Protein AF-W0F749-F1 (afdb_monomer_lite)

Organism: NCBI:txid929713

pLDDT: mean 76.63, std 20.73, range [29.77, 98.31]

Sequence (528 aa):
MSGAPQKAIPLLEYLNKQYPDNTTILNNLGQAWFYLGDVDRANEKLDKVIKAFAYHPQANYTQCLIQESKGNKAPAIEKMKNSLAYSYSLDKINKLRKLGYSVKGSDMRTPFRPDPDPLGLHNFMRPDAPTSYEEELRLGADWDAFQKQVYDKISALNKQELPYLQANNQKAQQAYQQYQNAKGDLSKLTAAPKQKENIYGKTAEKNLEEMSKDGGIAYRLETAKKQIDNLRNDFDNKNEAERKQLEKENKIIAETETEYAHKGENVGFDNCKVQKKYSEWVYKNYNKPLEEAYKNYLHQLYIKINEELYWRQFTTDATAFEAVKIGAKKEWLAALSNTRYIATDKYGKCAPPQSKDSRYKLADFDDMHCTYKSVLDFGVYKQIVECGKMRVEFDAGRLSGNFNFKAGNDGRDHFDNATLEATVIDKSISTNKGPLQIGASVKAGVGVTFTSQGIEDVYATGEAKVTVKSNSIETFDQHISEASGGDKSQPGMGDAQLSDKGVEVGVSGKMSLISGNTSSNIFVNTPQ

Foldseek 3Di:
DPLCLVVVQVVLVVVCVVPPLPLVSLLSNLVSCVSVVNNVSNCVSLVSNCVVPVLCQSSLQSVLVSCVVVVNLVSSLVSLLSNCQQFDDVVSCVVNVVSVHHDALVSYHAPDDQDLQLFPLVQFDQQDADLFPVSCLVCVLVLVVLLVVLVVVLVVLVVVLVVLVVVVVVVVVVVVVLCVVVVVPPVPDPPDPPDQDFSLLVSLVRLVVQCPDVVHLVNQLVVLVVQLVVLVVVCVVCVVVVLVVLFVVFWDAACDDDPVDHHRDTPTGDLLSSLRVSRNVQSVRHQVSLVVSLVSNLVSLSNVLSSNLSSVVSNDDPSNSSSSVSVSSSVSSVSSSVSHGDDRQDSHDPDDDPDDRHPHDGDGIRPSFQPDFDWDPPPQWIWTDGDQKIKIWGDPDQKTKIWIWGQHSVRDTDTAKMKIKGWPDWDKDWDPDDQKIKIKIWIKIWMWMATPVGTPFIKIKIKIKIKIWGNVVVVVVVVVVVVPPDDPPDDDPPPPPPDTWIKMWMKMKMATPVPRDIDIDIDIDTDD

Structure (mmCIF, N/CA/C/O backbone):
data_AF-W0F749-F1
#
_entry.id   AF-W0F749-F1
#
loop_
_atom_site.group_PDB
_atom_site.id
_atom_site.type_symbol
_atom_site.label_atom_id
_atom_site.label_alt_id
_atom_site.label_comp_id
_atom_site.label_asym_id
_atom_site.label_entity_id
_atom_site.label_seq_id
_atom_site.pdbx_PDB_ins_code
_atom_site.Cartn_x
_atom_site.Cartn_y
_atom_site.Cartn_z
_atom_site.occupancy
_atom_site.B_iso_or_equiv
_atom_site.auth_seq_id
_atom_site.auth_comp_id
_atom_site.auth_asym_id
_atom_site.auth_atom_id
_atom_site.pdbx_PDB_model_num
ATOM 1 N N . MET A 1 1 ? -17.269 4.091 37.984 1.00 48.12 1 MET A N 1
ATOM 2 C CA . MET A 1 1 ? -18.079 3.489 39.067 1.00 48.12 1 MET A CA 1
ATOM 3 C C . MET A 1 1 ? -18.534 4.588 40.014 1.00 48.12 1 MET A C 1
ATOM 5 O O . MET A 1 1 ? -17.757 5.497 40.263 1.00 48.12 1 MET A O 1
ATOM 9 N N . SER A 1 2 ? -19.752 4.502 40.544 1.00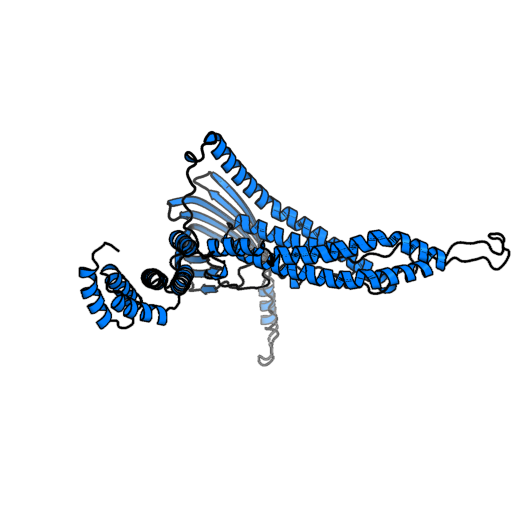 50.59 2 SER A N 1
ATOM 10 C CA . SER A 1 2 ? -20.430 5.521 41.371 1.00 50.59 2 SER A CA 1
ATOM 11 C C . SER A 1 2 ? -19.876 5.691 42.802 1.00 50.59 2 SER A C 1
ATOM 13 O O . SER A 1 2 ? -20.582 6.187 43.671 1.00 50.59 2 SER A O 1
ATOM 15 N N . GLY A 1 3 ? -18.641 5.248 43.075 1.00 62.31 3 GLY A N 1
ATOM 16 C CA . GLY A 1 3 ? -17.936 5.525 44.335 1.00 62.31 3 GLY A CA 1
ATOM 17 C C . GLY A 1 3 ? -18.377 4.749 45.588 1.00 62.31 3 GLY A C 1
ATOM 18 O O . GLY A 1 3 ? -18.083 5.204 46.686 1.00 62.31 3 GLY A O 1
ATOM 19 N N . ALA A 1 4 ? -19.055 3.597 45.471 1.00 82.19 4 ALA A N 1
ATOM 20 C CA . ALA A 1 4 ? -19.509 2.804 46.633 1.00 82.19 4 ALA A CA 1
ATOM 21 C C . ALA A 1 4 ? -19.082 1.311 46.601 1.00 82.19 4 ALA A C 1
ATOM 23 O O . ALA A 1 4 ? -19.942 0.425 46.679 1.00 82.19 4 ALA A O 1
ATOM 24 N N . PRO A 1 5 ? -17.778 0.994 46.474 1.00 84.62 5 PRO A N 1
ATOM 25 C CA . PRO A 1 5 ? -17.283 -0.387 46.373 1.00 84.62 5 PRO A CA 1
ATOM 26 C C . PRO A 1 5 ? -17.688 -1.284 47.558 1.00 84.62 5 PRO A C 1
ATOM 28 O O . PRO A 1 5 ? -18.055 -2.439 47.353 1.00 84.62 5 PRO A O 1
ATOM 31 N N . GLN A 1 6 ? -17.737 -0.742 48.776 1.00 87.69 6 GLN A N 1
ATOM 32 C CA . GLN A 1 6 ? -18.133 -1.447 50.000 1.00 87.69 6 GLN A CA 1
ATOM 33 C C . GLN A 1 6 ? -19.574 -1.980 49.971 1.00 87.69 6 GLN A C 1
ATOM 35 O O . GLN A 1 6 ? -19.876 -2.976 50.621 1.00 87.69 6 GLN A O 1
ATOM 40 N N . LYS A 1 7 ? -20.466 -1.341 49.201 1.00 88.44 7 LYS A N 1
ATOM 41 C CA . LYS A 1 7 ? -21.845 -1.816 49.006 1.00 88.44 7 LYS A CA 1
ATOM 42 C C . LYS A 1 7 ? -21.951 -2.812 47.851 1.00 88.44 7 LYS A C 1
ATOM 44 O O . LYS A 1 7 ? -22.819 -3.676 47.869 1.00 88.44 7 LYS A O 1
ATOM 49 N N . ALA A 1 8 ? -21.083 -2.686 46.848 1.00 89.94 8 ALA A N 1
ATOM 50 C CA . ALA A 1 8 ? -21.100 -3.535 45.663 1.00 89.94 8 ALA A CA 1
ATOM 51 C C . ALA A 1 8 ? -20.544 -4.939 45.939 1.00 89.94 8 ALA A C 1
ATOM 53 O O . ALA A 1 8 ? -21.074 -5.913 45.411 1.00 89.94 8 ALA A O 1
ATOM 54 N N . ILE A 1 9 ? -19.502 -5.051 46.769 1.00 93.81 9 ILE A N 1
ATOM 55 C CA . ILE A 1 9 ? -18.797 -6.317 47.019 1.00 93.81 9 ILE A CA 1
ATOM 56 C C . ILE A 1 9 ? -19.726 -7.434 47.515 1.00 93.81 9 ILE A C 1
ATOM 58 O O . ILE A 1 9 ? -19.724 -8.477 46.867 1.00 93.81 9 ILE A O 1
ATOM 62 N N . PRO A 1 10 ? -20.571 -7.259 48.555 1.00 94.94 10 PRO A N 1
ATOM 63 C CA . PRO A 1 10 ? -21.431 -8.348 49.031 1.00 94.94 10 PRO A CA 1
ATOM 64 C C . PRO A 1 10 ? -22.377 -8.887 47.950 1.00 94.94 10 PRO A C 1
ATOM 66 O O . PRO A 1 10 ? -22.571 -10.096 47.825 1.00 94.94 10 PRO A O 1
ATOM 69 N N . LEU A 1 11 ? -22.931 -7.992 47.123 1.00 94.12 11 LEU A N 1
ATOM 70 C CA . LEU A 1 11 ? -23.793 -8.375 46.007 1.00 94.12 11 LEU A CA 1
ATOM 71 C C . LEU A 1 11 ? -23.003 -9.121 44.927 1.00 94.12 11 LEU A C 1
ATOM 73 O O . LEU A 1 11 ? -23.443 -10.157 44.436 1.00 94.12 11 LEU A O 1
ATOM 77 N N . LEU A 1 12 ? -21.827 -8.613 44.564 1.00 94.31 12 LEU A N 1
ATOM 78 C CA . LEU A 1 12 ? -20.975 -9.238 43.561 1.00 94.31 12 LEU A CA 1
ATOM 79 C C . LEU A 1 12 ? -20.425 -10.597 44.028 1.00 94.31 12 LEU A C 1
ATOM 81 O O . LEU A 1 12 ? -20.307 -11.508 43.216 1.00 94.31 12 LEU A O 1
ATOM 85 N N . GLU A 1 13 ? -20.136 -10.771 45.318 1.00 96.06 13 GLU A N 1
ATOM 86 C CA . GLU A 1 13 ? -19.746 -12.060 45.901 1.00 96.06 13 GLU A CA 1
ATOM 87 C C . GLU A 1 13 ? -20.897 -13.063 45.880 1.00 96.06 13 GLU A C 1
ATOM 89 O O . GLU A 1 13 ? -20.686 -14.227 45.537 1.00 96.06 13 GLU A O 1
ATOM 94 N N . TYR A 1 14 ? -22.117 -12.619 46.198 1.00 95.75 14 TYR A N 1
ATOM 95 C CA . TYR A 1 14 ? -23.310 -13.445 46.042 1.00 95.75 14 TYR A CA 1
ATOM 96 C C . TYR A 1 14 ? -23.478 -13.894 44.585 1.00 95.75 14 TYR A C 1
ATOM 98 O O . TYR A 1 14 ? -23.615 -15.088 44.324 1.00 95.75 14 TYR A O 1
ATOM 106 N N . LEU A 1 15 ? -23.380 -12.967 43.627 1.00 93.81 15 LEU A N 1
ATOM 107 C CA . LEU A 1 15 ? -23.471 -13.283 42.199 1.00 93.81 15 LEU A CA 1
ATOM 108 C C . LEU A 1 15 ? -22.349 -14.222 41.740 1.00 93.81 15 LEU A C 1
ATOM 110 O O . LEU A 1 15 ? -22.611 -15.138 40.970 1.00 93.81 15 LEU A O 1
ATOM 114 N N . ASN A 1 16 ? -21.124 -14.054 42.238 1.00 95.50 16 ASN A N 1
ATOM 115 C CA . ASN A 1 16 ? -19.998 -14.925 41.899 1.00 95.50 16 ASN A CA 1
ATOM 116 C C . ASN A 1 16 ? -20.167 -16.357 42.432 1.00 95.50 16 ASN A C 1
ATOM 118 O O . ASN A 1 16 ? -19.616 -17.287 41.855 1.00 95.50 16 ASN A O 1
ATOM 122 N N . LYS A 1 17 ? -20.918 -16.554 43.525 1.00 96.69 17 LYS A N 1
ATOM 123 C CA . LYS A 1 17 ? -21.280 -17.901 44.003 1.00 96.69 17 LYS A CA 1
ATOM 124 C C . LYS A 1 17 ? -22.287 -18.583 43.077 1.00 96.69 17 LYS A C 1
ATOM 126 O O . LYS A 1 17 ? -22.193 -19.786 42.879 1.00 96.69 17 LYS A O 1
ATOM 131 N N . GLN A 1 18 ? -23.237 -17.822 42.533 1.00 96.06 18 GLN A N 1
ATOM 132 C CA . GLN A 1 18 ? -24.262 -18.344 41.619 1.00 96.06 18 GLN A CA 1
ATOM 133 C C . GLN A 1 18 ? -23.716 -18.568 40.203 1.00 96.06 18 GLN A C 1
ATOM 135 O O . GLN A 1 18 ? -24.096 -19.518 39.528 1.00 96.06 18 GLN A O 1
ATOM 140 N N . TYR A 1 19 ? -22.806 -17.697 39.767 1.00 93.25 19 TYR A N 1
ATOM 141 C CA . TYR A 1 19 ? -22.209 -17.698 38.435 1.00 93.25 19 TYR A CA 1
ATOM 142 C C . TYR A 1 19 ? -20.681 -17.670 38.556 1.00 93.25 19 TYR A C 1
ATOM 144 O O . TYR A 1 19 ? -20.060 -16.632 38.284 1.00 93.25 19 TYR A O 1
ATOM 152 N N . PRO A 1 20 ? -20.065 -18.779 39.009 1.00 91.25 20 PRO A N 1
ATOM 153 C CA . PRO A 1 20 ? -18.616 -18.862 39.109 1.00 91.25 20 PRO A CA 1
ATOM 154 C C . PRO A 1 20 ? -17.973 -18.618 37.740 1.00 91.25 20 PRO A C 1
ATOM 156 O O . PRO A 1 20 ? -18.551 -18.919 36.698 1.00 91.25 20 PRO A O 1
ATOM 159 N N . ASP A 1 21 ? -16.783 -18.021 37.750 1.00 88.00 21 ASP A N 1
ATOM 160 C CA . ASP A 1 21 ? -15.968 -17.731 36.562 1.00 88.00 21 ASP A CA 1
ATOM 161 C C . ASP A 1 21 ? -16.579 -16.759 35.538 1.00 88.00 21 ASP A C 1
ATOM 163 O O . ASP A 1 21 ? -15.983 -16.490 34.492 1.00 88.00 21 ASP A O 1
ATOM 167 N N . ASN A 1 22 ? -17.713 -16.127 35.855 1.00 91.62 22 ASN A N 1
ATOM 168 C CA . ASN A 1 22 ? -18.243 -15.046 35.037 1.00 91.62 22 ASN A CA 1
ATOM 169 C C . ASN A 1 22 ? -17.280 -13.845 35.054 1.00 91.62 22 ASN A C 1
ATOM 171 O O . ASN A 1 22 ? -17.120 -13.144 36.059 1.00 91.62 22 ASN A O 1
ATOM 175 N N . THR A 1 23 ? -16.663 -13.576 33.905 1.00 89.62 23 THR A N 1
ATOM 176 C CA . THR A 1 23 ? -15.630 -12.545 33.742 1.00 89.62 23 THR A CA 1
ATOM 177 C C . THR A 1 23 ? -16.127 -11.138 34.056 1.00 89.62 23 THR A C 1
ATOM 179 O O . THR A 1 23 ? -15.361 -10.331 34.576 1.00 89.62 23 THR A O 1
ATOM 182 N N . THR A 1 24 ? -17.409 -10.842 33.825 1.00 90.19 24 THR A N 1
ATOM 183 C CA . THR A 1 24 ? -17.991 -9.529 34.143 1.00 90.19 24 THR A CA 1
ATOM 184 C C . THR A 1 24 ? -18.085 -9.325 35.653 1.00 90.19 24 THR A C 1
ATOM 186 O O . THR A 1 24 ? -17.677 -8.279 36.165 1.00 90.19 24 THR A O 1
ATOM 189 N N . ILE A 1 25 ? -18.571 -10.337 36.379 1.00 91.56 25 ILE A N 1
ATOM 190 C CA . ILE A 1 25 ? -18.680 -10.302 37.844 1.00 91.56 25 ILE A CA 1
ATOM 191 C C . ILE A 1 25 ? -17.285 -10.221 38.474 1.00 91.56 25 ILE A C 1
ATOM 193 O O . ILE A 1 25 ? -17.037 -9.344 39.303 1.00 91.56 25 ILE A O 1
ATOM 197 N N . LEU A 1 26 ? -16.356 -11.075 38.036 1.00 94.75 26 LEU A N 1
ATOM 198 C CA . LEU A 1 26 ? -14.975 -11.085 38.522 1.00 94.75 26 LEU A CA 1
ATOM 199 C C . LEU A 1 26 ? -14.244 -9.764 38.244 1.00 94.75 26 LEU A C 1
ATOM 201 O O . LEU A 1 26 ? -13.542 -9.260 39.120 1.00 94.75 26 LEU A O 1
ATOM 205 N N . ASN A 1 27 ? -14.442 -9.161 37.069 1.00 94.50 27 ASN A N 1
ATOM 206 C CA . ASN A 1 27 ? -13.886 -7.849 36.737 1.00 94.50 27 ASN A CA 1
ATOM 207 C C . ASN A 1 27 ? -14.426 -6.756 37.671 1.00 94.50 27 ASN A C 1
ATOM 209 O O . ASN A 1 27 ? -13.658 -5.929 38.164 1.00 94.50 27 ASN A O 1
ATOM 2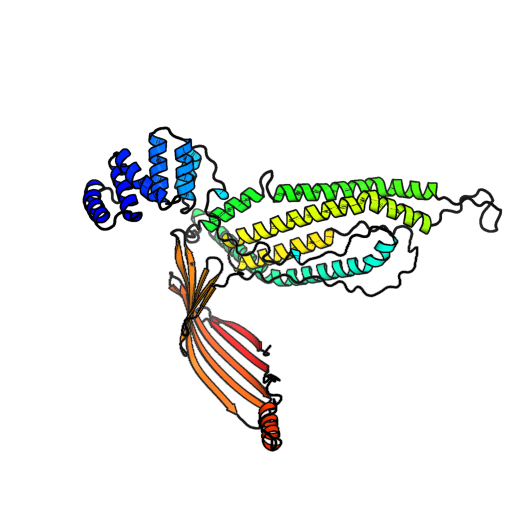13 N N . ASN A 1 28 ? -15.732 -6.763 37.947 1.00 93.81 28 ASN A N 1
ATOM 214 C CA . ASN A 1 28 ? -16.344 -5.792 38.851 1.00 93.81 28 ASN A CA 1
ATOM 215 C C . ASN A 1 28 ? -15.870 -5.982 40.300 1.00 93.81 28 ASN A C 1
ATOM 217 O O . ASN A 1 28 ? -15.593 -4.988 40.970 1.00 93.81 28 ASN A O 1
ATOM 221 N N . LEU A 1 29 ? -15.710 -7.229 40.765 1.00 94.69 29 LEU A N 1
ATOM 222 C CA . LEU A 1 29 ? -15.103 -7.533 42.068 1.00 94.69 29 LEU A CA 1
ATOM 223 C C . LEU A 1 29 ? -13.665 -7.029 42.147 1.00 94.69 29 LEU A C 1
ATOM 225 O O . LEU A 1 29 ? -13.308 -6.351 43.106 1.00 94.69 29 LEU A O 1
ATOM 229 N N . GLY A 1 30 ? -12.849 -7.331 41.135 1.00 95.69 30 GLY A N 1
ATOM 230 C CA . GLY A 1 30 ? -11.454 -6.905 41.080 1.00 95.69 30 GLY A CA 1
ATOM 231 C C . GLY A 1 30 ? -11.308 -5.384 41.140 1.00 95.69 30 GLY A C 1
ATOM 232 O O . GLY A 1 30 ? -10.511 -4.866 41.919 1.00 95.69 30 GLY A O 1
ATOM 233 N N . GLN A 1 31 ? -12.133 -4.656 40.384 1.00 93.88 31 GLN A N 1
ATOM 234 C CA . GLN A 1 31 ? -12.176 -3.193 40.443 1.00 93.88 31 GLN A CA 1
ATOM 235 C C . GLN A 1 31 ? -12.657 -2.674 41.803 1.00 93.88 31 GLN A C 1
ATOM 237 O O . GLN A 1 31 ? -12.077 -1.722 42.321 1.00 93.88 31 GLN A O 1
ATOM 242 N N . ALA A 1 32 ? -13.684 -3.283 42.403 1.00 93.81 32 ALA A N 1
ATOM 243 C CA . ALA A 1 32 ? -14.194 -2.859 43.705 1.00 93.81 32 ALA A CA 1
ATOM 244 C C . ALA A 1 32 ? -13.152 -3.038 44.823 1.00 93.81 32 ALA A C 1
ATOM 246 O O . ALA A 1 32 ? -12.947 -2.111 45.606 1.00 93.81 32 ALA A O 1
ATOM 247 N N . TRP A 1 33 ? -12.450 -4.176 44.859 1.00 95.69 33 TRP A N 1
ATOM 248 C CA . TRP A 1 33 ? -11.347 -4.410 45.799 1.00 95.69 33 TRP A CA 1
ATOM 249 C C . TRP A 1 33 ? -10.180 -3.449 45.573 1.00 95.69 33 TRP A C 1
ATOM 251 O O . TRP A 1 33 ? -9.670 -2.874 46.532 1.00 95.69 33 TRP A O 1
ATOM 261 N N . PHE A 1 34 ? -9.828 -3.184 44.311 1.00 95.00 34 PHE A N 1
ATOM 262 C CA . PHE A 1 34 ? -8.805 -2.197 43.969 1.00 95.00 34 PHE A CA 1
ATOM 263 C C . PHE A 1 34 ? -9.163 -0.794 44.484 1.00 95.00 34 PHE A C 1
ATOM 265 O O . PHE A 1 34 ? -8.314 -0.122 45.063 1.00 95.00 34 PHE A O 1
ATOM 272 N N . TYR A 1 35 ? -10.423 -0.367 44.344 1.00 91.38 35 TYR A N 1
ATOM 273 C CA . TYR A 1 35 ? -10.886 0.921 44.875 1.00 91.38 35 TYR A CA 1
ATOM 274 C C . TYR A 1 35 ? -10.835 1.013 46.407 1.00 91.38 35 TYR A C 1
ATOM 276 O O . TYR A 1 35 ? -10.746 2.120 46.931 1.00 91.38 35 TYR A O 1
ATOM 284 N N . LEU A 1 36 ? -10.881 -0.116 47.122 1.00 92.75 36 LEU A N 1
ATOM 285 C CA . LEU A 1 36 ? -10.687 -0.171 48.576 1.00 92.75 36 LEU A CA 1
ATOM 286 C C . LEU A 1 36 ? -9.210 -0.277 48.993 1.00 92.75 36 LEU A C 1
ATOM 288 O O . LEU A 1 36 ? -8.923 -0.291 50.186 1.00 92.75 36 LEU A O 1
ATOM 292 N N . GLY A 1 37 ? -8.280 -0.359 48.037 1.00 92.56 37 GLY A N 1
ATOM 293 C CA . GLY A 1 37 ? -6.850 -0.529 48.299 1.00 92.56 37 GLY A CA 1
ATOM 294 C C . GLY A 1 37 ? -6.410 -1.977 48.551 1.00 92.56 37 GLY A C 1
ATOM 295 O O . GLY A 1 37 ? -5.222 -2.210 48.756 1.00 92.56 37 GLY A O 1
ATOM 296 N N . ASP A 1 38 ? -7.318 -2.959 48.488 1.00 95.19 38 ASP A N 1
ATOM 297 C CA . ASP A 1 38 ? -6.978 -4.382 48.618 1.00 95.19 38 ASP A CA 1
ATOM 298 C C . ASP A 1 38 ? -6.494 -4.934 47.268 1.00 95.19 38 ASP A C 1
ATOM 300 O O . ASP A 1 38 ? -7.237 -5.513 46.467 1.00 95.19 38 ASP A O 1
ATOM 304 N N . VAL A 1 39 ? -5.217 -4.678 46.989 1.00 95.12 39 VAL A N 1
ATOM 305 C CA . VAL A 1 39 ? -4.565 -5.024 45.722 1.00 95.12 39 VAL A CA 1
ATOM 306 C C . VAL A 1 39 ? -4.440 -6.538 45.525 1.00 95.12 39 VAL A C 1
ATOM 308 O O . VAL A 1 39 ? -4.453 -7.004 44.382 1.00 95.12 39 VAL A O 1
ATOM 311 N N . ASP A 1 40 ? -4.338 -7.319 46.597 1.00 94.62 40 ASP A N 1
ATOM 312 C CA . ASP A 1 40 ? -4.155 -8.769 46.501 1.00 94.62 40 ASP A CA 1
ATOM 313 C C . ASP A 1 40 ? -5.457 -9.457 46.097 1.00 94.62 40 ASP A C 1
ATOM 315 O O . ASP A 1 40 ? -5.475 -10.213 45.120 1.00 94.62 40 ASP A O 1
ATOM 319 N N . ARG A 1 41 ? -6.579 -9.105 46.743 1.00 95.44 41 ARG A N 1
ATOM 320 C CA . ARG A 1 41 ? -7.901 -9.584 46.307 1.00 95.44 41 ARG A CA 1
ATOM 321 C C . ARG A 1 41 ? -8.253 -9.074 44.921 1.00 95.44 41 ARG A C 1
ATOM 323 O O . ARG A 1 41 ? -8.838 -9.819 44.135 1.00 95.44 41 ARG A O 1
ATOM 330 N N . ALA A 1 42 ? -7.879 -7.836 44.595 1.00 96.75 42 ALA A N 1
ATOM 331 C CA . ALA A 1 42 ? -8.060 -7.314 43.248 1.00 96.75 42 ALA A CA 1
ATOM 332 C C . ALA A 1 42 ? -7.334 -8.185 42.211 1.00 96.75 42 ALA A C 1
ATOM 334 O O . ALA A 1 42 ? -7.968 -8.649 41.264 1.00 96.75 42 ALA A O 1
ATOM 335 N N . ASN A 1 43 ? -6.039 -8.463 42.406 1.00 95.62 43 ASN A N 1
ATOM 336 C CA . ASN A 1 43 ? -5.261 -9.294 41.482 1.00 95.62 43 ASN A CA 1
ATOM 337 C C . ASN A 1 43 ? -5.854 -10.691 41.321 1.00 95.62 43 ASN A C 1
ATOM 339 O O . ASN A 1 43 ? -6.043 -11.119 40.188 1.00 95.62 43 ASN A O 1
ATOM 343 N N . GLU A 1 44 ? -6.235 -11.358 42.414 1.00 95.69 44 GLU A N 1
ATOM 344 C CA . GLU A 1 44 ? -6.796 -12.713 42.356 1.00 95.69 44 GLU A CA 1
ATOM 345 C C . GLU A 1 44 ? -8.021 -12.798 41.428 1.00 95.69 44 GLU A C 1
ATOM 347 O O . GLU A 1 44 ? -8.179 -13.764 40.677 1.00 95.69 44 GLU A O 1
ATOM 352 N N . LYS A 1 45 ? -8.898 -11.782 41.445 1.00 97.38 45 LYS A N 1
ATOM 353 C CA . LYS A 1 45 ? -10.075 -11.757 40.562 1.00 97.38 45 LYS A CA 1
ATOM 354 C C . LYS A 1 45 ? -9.712 -11.332 39.141 1.00 97.38 45 LYS A C 1
ATOM 356 O O . LYS A 1 45 ? -10.183 -11.951 38.190 1.00 97.38 45 LYS A O 1
ATOM 361 N N . LEU A 1 46 ? -8.865 -10.316 38.984 1.00 97.19 46 LEU A N 1
ATOM 362 C CA . LEU A 1 46 ? -8.461 -9.800 37.672 1.00 97.19 46 LEU A CA 1
ATOM 363 C C . LEU A 1 46 ? -7.623 -10.808 36.869 1.00 97.19 46 LEU A C 1
ATOM 365 O O . LEU A 1 46 ? -7.786 -10.892 35.653 1.00 97.19 46 LEU A O 1
ATOM 369 N N . ASP A 1 47 ? -6.789 -11.613 37.527 1.00 96.44 47 ASP A N 1
ATOM 370 C CA . ASP A 1 47 ? -6.007 -12.668 36.876 1.00 96.44 47 ASP A CA 1
ATOM 371 C C . ASP A 1 47 ? -6.909 -13.753 36.287 1.00 96.44 47 ASP A C 1
ATOM 373 O O . ASP A 1 47 ? -6.669 -14.210 35.170 1.00 96.44 47 ASP A O 1
ATOM 377 N N . LYS A 1 48 ? -8.003 -14.116 36.971 1.00 96.25 48 LYS A N 1
ATOM 378 C CA . LYS A 1 48 ? -9.008 -15.038 36.415 1.00 96.25 48 LYS A CA 1
ATOM 379 C C . LYS A 1 48 ? -9.682 -14.454 35.175 1.00 96.25 48 LYS A C 1
ATOM 381 O O . LYS A 1 48 ? -9.829 -15.156 34.176 1.00 96.25 48 LYS A O 1
ATOM 386 N N . VAL A 1 49 ? -10.026 -13.163 35.205 1.00 96.25 49 VAL A N 1
ATOM 387 C CA . VAL A 1 49 ? -10.604 -12.462 34.046 1.00 96.25 49 VAL A CA 1
ATOM 388 C C . VAL A 1 49 ? -9.651 -12.497 32.856 1.00 96.25 49 VAL A C 1
ATOM 390 O O . VAL A 1 49 ? -10.068 -12.822 31.750 1.00 96.25 49 VAL A O 1
ATOM 393 N N . ILE A 1 50 ? -8.371 -12.196 33.076 1.00 95.69 50 ILE A N 1
ATOM 394 C CA . ILE A 1 50 ? -7.371 -12.125 32.004 1.00 95.69 50 ILE A CA 1
ATOM 395 C C . ILE A 1 50 ? -6.969 -13.517 31.513 1.00 95.69 50 ILE A C 1
ATOM 397 O O . ILE A 1 50 ? -6.675 -13.684 30.334 1.00 95.69 50 ILE A O 1
ATOM 401 N N . LYS A 1 51 ? -7.029 -14.540 32.369 1.00 95.50 51 LYS A N 1
ATOM 402 C CA . LYS A 1 51 ? -6.869 -15.934 31.944 1.00 95.50 51 LYS A CA 1
ATOM 403 C C . LYS A 1 51 ? -7.985 -16.366 30.987 1.00 95.50 51 LYS A C 1
ATOM 405 O O . LYS A 1 51 ? -7.708 -17.078 30.029 1.00 95.50 51 LYS A O 1
ATOM 410 N N . ALA A 1 52 ? -9.221 -15.927 31.229 1.00 91.62 52 ALA A N 1
ATOM 411 C CA . ALA A 1 52 ? -10.353 -16.201 30.344 1.00 91.62 52 ALA A CA 1
ATOM 412 C C . ALA A 1 52 ? -10.347 -15.317 29.083 1.00 91.62 52 ALA A C 1
ATOM 414 O O . ALA A 1 52 ? -10.696 -15.776 28.000 1.00 91.62 52 ALA A O 1
ATOM 415 N N . PHE A 1 53 ? -9.931 -14.054 29.206 1.00 90.75 53 PHE A N 1
ATOM 416 C CA . PHE A 1 53 ? -9.793 -13.127 28.089 1.00 90.75 53 PHE A CA 1
ATOM 417 C C . PHE A 1 53 ? -8.552 -12.244 28.258 1.00 90.75 53 PHE A C 1
ATOM 419 O O . PHE A 1 53 ? -8.587 -11.203 28.919 1.00 90.75 53 PHE A O 1
ATOM 426 N N . ALA A 1 54 ? -7.463 -12.632 27.588 1.00 93.88 54 ALA A N 1
ATOM 427 C CA . ALA A 1 54 ? -6.150 -11.992 27.708 1.00 93.88 54 ALA A CA 1
ATOM 428 C C . ALA A 1 54 ? -6.172 -10.472 27.474 1.00 93.88 54 ALA A C 1
ATOM 430 O O . ALA A 1 54 ? -5.425 -9.732 28.117 1.00 93.88 54 ALA A O 1
ATOM 431 N N . TYR A 1 55 ? -7.071 -9.998 26.610 1.00 92.00 55 TYR A N 1
ATOM 432 C CA . TYR A 1 55 ? -7.195 -8.592 26.226 1.00 92.00 55 TYR A CA 1
ATOM 433 C C . TYR A 1 55 ? -8.397 -7.881 26.856 1.00 92.00 55 TYR A C 1
ATOM 435 O O . TYR A 1 55 ? -8.823 -6.840 26.359 1.00 92.00 55 TYR A O 1
ATOM 443 N N . HIS A 1 56 ? -8.949 -8.406 27.958 1.00 93.44 56 HIS A N 1
ATOM 444 C CA . HIS A 1 56 ? -10.072 -7.771 28.645 1.00 93.44 56 HIS A CA 1
ATOM 445 C C . HIS A 1 56 ? -9.730 -6.318 29.023 1.00 93.44 56 HIS A C 1
ATOM 447 O O . HIS A 1 56 ? -8.868 -6.113 29.887 1.00 93.44 56 HIS A O 1
ATOM 453 N N . PRO A 1 57 ? -10.399 -5.295 28.448 1.00 90.88 57 PRO A N 1
ATOM 454 C CA . PRO A 1 57 ? -9.922 -3.921 28.542 1.00 90.88 57 PRO A CA 1
ATOM 455 C C . PRO A 1 57 ? -9.827 -3.363 29.957 1.00 90.88 57 PRO A C 1
ATOM 457 O O . PRO A 1 57 ? -8.795 -2.816 30.342 1.00 90.88 57 PRO A O 1
ATOM 460 N N . GLN A 1 58 ? -10.894 -3.495 30.742 1.00 92.12 58 GLN A N 1
ATOM 461 C CA . GLN A 1 58 ? -10.979 -2.897 32.073 1.00 92.12 58 GLN A CA 1
ATOM 462 C C . GLN A 1 58 ? -10.063 -3.619 33.065 1.00 92.12 58 GLN A C 1
ATOM 464 O O . GLN A 1 58 ? -9.297 -2.966 33.766 1.00 92.12 58 GLN A O 1
ATOM 469 N N . ALA A 1 59 ? -10.067 -4.955 33.060 1.00 93.69 59 ALA A N 1
ATOM 470 C CA . ALA A 1 59 ? -9.184 -5.741 33.911 1.00 93.69 59 ALA A CA 1
ATOM 471 C C . ALA A 1 59 ? -7.700 -5.437 33.660 1.00 93.69 59 ALA A C 1
ATOM 473 O O . ALA A 1 59 ? -6.956 -5.172 34.602 1.00 93.69 59 ALA A O 1
ATOM 474 N N . ASN A 1 60 ? -7.280 -5.388 32.393 1.00 97.56 60 ASN A N 1
ATOM 475 C CA . ASN A 1 60 ? -5.913 -5.019 32.033 1.00 97.56 60 ASN A CA 1
ATOM 476 C C . ASN A 1 60 ? -5.579 -3.562 32.402 1.00 97.56 60 ASN A C 1
ATOM 478 O O . ASN A 1 60 ? -4.471 -3.283 32.856 1.00 97.56 60 ASN A O 1
ATOM 482 N N . TYR A 1 61 ? -6.533 -2.632 32.279 1.00 96.38 61 TYR A N 1
ATOM 483 C CA . TYR A 1 61 ? -6.340 -1.248 32.724 1.00 96.38 61 TYR A CA 1
ATOM 484 C C . TYR A 1 61 ? -6.069 -1.181 34.233 1.00 96.38 61 TYR A C 1
ATOM 486 O O . TYR A 1 61 ? -5.090 -0.572 34.659 1.00 96.38 61 TYR A O 1
ATOM 494 N N . THR A 1 62 ? -6.886 -1.855 35.047 1.00 96.19 62 THR A N 1
ATOM 495 C CA . THR A 1 62 ? -6.686 -1.907 36.501 1.00 96.19 62 THR A CA 1
ATOM 496 C C . THR A 1 62 ? -5.378 -2.609 36.863 1.00 96.19 62 THR A C 1
ATOM 498 O O . THR A 1 62 ? -4.639 -2.112 37.711 1.00 96.19 62 THR A O 1
ATOM 501 N N . GLN A 1 63 ? -5.020 -3.702 36.180 1.00 97.62 63 GLN A N 1
ATOM 502 C CA . GLN A 1 63 ? -3.727 -4.353 36.393 1.00 97.62 63 GLN A CA 1
ATOM 503 C C . GLN A 1 63 ? -2.538 -3.461 36.026 1.00 97.62 63 GLN A C 1
ATOM 505 O O . GLN A 1 63 ? -1.523 -3.516 36.714 1.00 97.62 63 GLN A O 1
ATOM 510 N N . CYS A 1 64 ? -2.645 -2.603 35.008 1.00 97.56 64 CYS A N 1
ATOM 511 C CA . CYS A 1 64 ? -1.612 -1.603 34.740 1.00 97.56 64 CYS A CA 1
ATOM 512 C C . CYS A 1 64 ? -1.400 -0.678 35.945 1.00 97.56 64 CYS A C 1
ATOM 514 O O . CYS A 1 64 ? -0.251 -0.439 36.314 1.00 97.56 64 CYS A O 1
ATOM 516 N N . LEU A 1 65 ? -2.476 -0.183 36.564 1.00 96.31 65 LEU A N 1
ATOM 517 C CA . LEU A 1 65 ? -2.377 0.699 37.732 1.00 96.31 65 LEU A CA 1
ATOM 518 C C . LEU A 1 65 ? -1.764 -0.020 38.940 1.00 96.31 65 LEU A C 1
ATOM 520 O O . LEU A 1 65 ? -0.923 0.547 39.629 1.00 96.31 65 LEU A O 1
ATOM 524 N N . ILE A 1 66 ? -2.134 -1.284 39.158 1.00 95.81 66 ILE A N 1
ATOM 525 C CA . ILE A 1 66 ? -1.554 -2.126 40.211 1.00 95.81 66 ILE A CA 1
ATOM 526 C C . ILE A 1 66 ? -0.052 -2.353 39.988 1.00 95.81 66 ILE A C 1
ATOM 528 O O . ILE A 1 66 ? 0.737 -2.297 40.928 1.00 95.81 66 ILE A O 1
ATOM 532 N N . GLN A 1 67 ? 0.367 -2.648 38.757 1.00 97.12 67 GLN A N 1
ATOM 533 C CA . GLN A 1 67 ? 1.785 -2.862 38.460 1.00 97.12 67 GLN A CA 1
ATOM 534 C C . GLN A 1 67 ? 2.582 -1.566 38.621 1.00 97.12 67 GLN A C 1
ATOM 536 O O . GLN A 1 67 ? 3.668 -1.575 39.193 1.00 97.12 67 GLN A O 1
ATOM 541 N N . GLU A 1 68 ? 2.022 -0.438 38.194 1.00 95.25 68 GLU A N 1
ATOM 542 C CA . GLU A 1 68 ? 2.640 0.869 38.392 1.00 95.25 68 GLU A CA 1
ATOM 543 C C . GLU A 1 68 ? 2.784 1.223 39.879 1.00 95.25 68 GLU A C 1
ATOM 545 O O . GLU A 1 68 ? 3.857 1.668 40.280 1.00 95.25 68 GLU A O 1
ATOM 550 N N . SER A 1 69 ? 1.770 0.961 40.716 1.00 93.69 69 SER A N 1
ATOM 551 C CA . SER A 1 69 ? 1.864 1.210 42.164 1.00 93.69 69 SER A CA 1
ATOM 552 C C . SER A 1 69 ? 2.916 0.335 42.852 1.00 93.69 69 SER A C 1
ATOM 554 O O . SER A 1 69 ? 3.400 0.686 43.922 1.00 93.69 69 SER A O 1
ATOM 556 N N . LYS A 1 70 ? 3.286 -0.796 42.237 1.00 93.75 70 LYS A N 1
ATOM 557 C CA . LYS A 1 70 ? 4.382 -1.679 42.668 1.00 93.75 70 LYS A CA 1
ATOM 558 C C . LYS A 1 70 ? 5.749 -1.275 42.091 1.00 93.75 70 LYS A C 1
ATOM 560 O O . LYS A 1 70 ? 6.731 -1.961 42.340 1.00 93.75 70 LYS A O 1
ATOM 565 N N . GLY A 1 71 ? 5.827 -0.203 41.296 1.00 94.56 71 GLY A N 1
ATOM 566 C CA . GLY A 1 71 ? 7.047 0.213 40.590 1.00 94.56 71 GLY A CA 1
ATOM 567 C C . GLY A 1 71 ? 7.379 -0.628 39.347 1.00 94.56 71 GLY A C 1
ATOM 568 O O . GLY A 1 71 ? 8.398 -0.404 38.693 1.00 94.56 71 GLY A O 1
ATOM 569 N N . ASN A 1 72 ? 6.511 -1.567 38.963 1.00 97.06 72 ASN A N 1
ATOM 570 C CA . ASN A 1 72 ? 6.731 -2.508 37.868 1.00 97.06 72 ASN A CA 1
ATOM 571 C C . ASN A 1 72 ? 6.348 -1.892 36.515 1.00 97.06 72 ASN A C 1
ATOM 573 O O . ASN A 1 72 ? 5.308 -2.200 35.925 1.00 97.06 72 ASN A O 1
ATOM 577 N N . LYS A 1 73 ? 7.218 -1.024 35.995 1.00 96.75 73 LYS A N 1
ATOM 578 C CA . LYS A 1 73 ? 6.968 -0.252 34.768 1.00 96.75 73 LYS A CA 1
ATOM 579 C C . LYS A 1 73 ? 6.721 -1.115 33.522 1.00 96.75 73 LYS A C 1
ATOM 581 O O . LYS A 1 73 ? 5.764 -0.862 32.797 1.00 96.75 73 LYS A O 1
ATOM 586 N N . ALA A 1 74 ? 7.550 -2.131 33.265 1.00 97.75 74 ALA A N 1
ATOM 587 C CA . ALA A 1 74 ? 7.404 -2.975 32.072 1.00 97.75 74 ALA A CA 1
ATOM 588 C C . ALA A 1 74 ? 6.102 -3.811 32.086 1.00 97.75 74 ALA A C 1
ATOM 590 O O . ALA A 1 74 ? 5.344 -3.730 31.117 1.00 97.75 74 ALA A O 1
ATOM 591 N N . PRO A 1 75 ? 5.745 -4.512 33.183 1.00 97.50 75 PRO A N 1
ATOM 592 C CA . PRO A 1 75 ? 4.434 -5.152 33.301 1.00 97.50 75 PRO A CA 1
ATOM 593 C C . PRO A 1 75 ? 3.259 -4.179 33.167 1.00 97.50 75 PRO A C 1
ATOM 595 O O . PRO A 1 75 ? 2.252 -4.524 32.552 1.00 97.50 75 PRO A O 1
ATOM 598 N N . ALA A 1 76 ? 3.376 -2.955 33.694 1.00 97.94 76 ALA A N 1
ATOM 599 C CA . ALA A 1 76 ? 2.336 -1.939 33.539 1.00 97.94 76 ALA A CA 1
ATOM 600 C C . ALA A 1 76 ? 2.107 -1.565 32.064 1.00 97.94 76 ALA A C 1
ATOM 602 O O . ALA A 1 76 ? 0.957 -1.487 31.628 1.00 97.94 76 ALA A O 1
ATOM 603 N N . ILE A 1 77 ? 3.184 -1.396 31.286 1.00 98.25 77 ILE A N 1
ATOM 604 C CA . ILE A 1 77 ? 3.111 -1.133 29.840 1.00 98.25 77 ILE A CA 1
ATOM 605 C C . ILE A 1 77 ? 2.391 -2.276 29.121 1.00 98.25 77 ILE A C 1
ATOM 607 O O . ILE A 1 77 ? 1.441 -2.013 28.387 1.00 98.25 77 ILE A O 1
ATOM 611 N N . GLU A 1 78 ? 2.774 -3.533 29.363 1.00 97.75 78 GLU A N 1
ATOM 612 C CA . GLU A 1 78 ? 2.138 -4.685 28.705 1.00 97.75 78 GLU A CA 1
ATOM 613 C C . GLU A 1 78 ? 0.648 -4.804 29.044 1.00 97.75 78 GLU A C 1
ATOM 615 O O . GLU A 1 78 ? -0.183 -5.001 28.157 1.00 97.75 78 GLU A O 1
ATOM 620 N N . LYS A 1 79 ? 0.270 -4.587 30.309 1.00 98.00 79 LYS A N 1
ATOM 621 C CA . LYS A 1 79 ? -1.145 -4.564 30.700 1.00 98.00 79 LYS A CA 1
ATOM 622 C C . LYS A 1 79 ? -1.894 -3.413 30.030 1.00 98.00 79 LYS A C 1
ATOM 624 O O . LYS A 1 79 ? -2.997 -3.608 29.531 1.00 98.00 79 LYS A O 1
ATOM 629 N N . MET A 1 80 ? -1.303 -2.227 29.925 1.00 97.94 80 MET A N 1
ATOM 630 C CA . MET A 1 80 ? -1.958 -1.117 29.232 1.00 97.94 80 MET A CA 1
ATOM 631 C C . MET A 1 80 ? -2.079 -1.351 27.717 1.00 97.94 80 MET A C 1
ATOM 633 O O . MET A 1 80 ? -3.123 -1.030 27.151 1.00 97.94 80 MET A O 1
ATOM 637 N N . LYS A 1 81 ? -1.084 -1.974 27.070 1.00 97.00 81 LYS A N 1
ATOM 638 C CA . LYS A 1 81 ? -1.171 -2.409 25.662 1.00 97.00 81 LYS A CA 1
ATOM 639 C C . LYS A 1 81 ? -2.316 -3.402 25.462 1.00 97.00 81 LYS A C 1
ATOM 641 O O . LYS A 1 81 ? -3.173 -3.179 24.616 1.00 97.00 81 LYS A O 1
ATOM 646 N N . ASN A 1 82 ? -2.422 -4.424 26.314 1.00 96.00 82 ASN A N 1
ATOM 647 C CA . ASN A 1 82 ? -3.536 -5.376 26.258 1.00 96.00 82 ASN A CA 1
ATOM 648 C C . ASN A 1 82 ? -4.899 -4.703 26.463 1.00 96.00 82 ASN A C 1
ATOM 650 O O . ASN A 1 82 ? -5.882 -5.088 25.835 1.00 96.00 82 ASN A O 1
ATOM 654 N N . SER A 1 83 ? -4.967 -3.684 27.328 1.00 94.69 83 SER A N 1
ATOM 655 C CA . SER A 1 83 ? -6.184 -2.892 27.514 1.00 94.69 83 SER A CA 1
ATOM 656 C C . SER A 1 83 ? -6.549 -2.067 26.279 1.00 94.69 83 SER A C 1
ATOM 658 O O . SER A 1 83 ? -7.735 -1.910 25.968 1.00 94.69 83 SER A O 1
ATOM 660 N N . LEU A 1 84 ? -5.541 -1.502 25.613 1.00 92.69 84 LEU A N 1
ATOM 661 C CA . LEU A 1 84 ? -5.689 -0.692 24.410 1.00 92.69 84 LEU A CA 1
ATOM 662 C C . LEU A 1 84 ? -6.135 -1.540 23.215 1.00 92.69 84 LEU A C 1
ATOM 664 O O . LEU A 1 84 ? -6.977 -1.082 22.445 1.00 92.69 84 LEU A O 1
ATOM 668 N N . ALA A 1 85 ? -5.642 -2.779 23.121 1.00 90.44 85 ALA A N 1
ATOM 669 C CA . ALA A 1 85 ? -5.879 -3.687 22.005 1.00 90.44 85 ALA A CA 1
ATOM 670 C C . ALA A 1 85 ? -7.357 -3.779 21.593 1.00 90.44 85 ALA A C 1
ATOM 672 O O . ALA A 1 85 ? -7.659 -3.729 20.407 1.00 90.44 85 ALA A O 1
ATOM 673 N N . TYR A 1 86 ? -8.283 -3.849 22.556 1.00 84.31 86 TYR A N 1
ATOM 674 C CA . TYR A 1 86 ? -9.725 -4.003 22.300 1.00 84.31 86 TYR A CA 1
ATOM 675 C C . TYR A 1 86 ? -10.570 -2.803 22.744 1.00 84.31 86 TYR A C 1
ATOM 677 O O . TYR A 1 86 ? -11.795 -2.858 22.704 1.00 84.31 86 TYR A O 1
ATOM 685 N N . SER A 1 87 ? -9.946 -1.718 23.203 1.00 85.38 87 SER A N 1
ATOM 686 C CA . SER A 1 87 ? -10.665 -0.528 23.659 1.00 85.38 87 SER A CA 1
ATOM 687 C C . SER A 1 87 ? -9.743 0.680 23.593 1.00 85.38 87 SER A C 1
ATOM 689 O O . SER A 1 87 ? -8.918 0.915 24.480 1.00 85.38 87 SER A O 1
ATOM 691 N N . TYR A 1 88 ? -9.908 1.465 22.539 1.00 85.62 88 TYR A N 1
ATOM 692 C CA . TYR A 1 88 ? -9.177 2.708 22.363 1.00 85.62 88 TYR A CA 1
ATOM 693 C C . TYR A 1 88 ? -9.697 3.794 23.314 1.00 85.62 88 TYR A C 1
ATOM 695 O O . TYR A 1 88 ? -10.906 3.979 23.455 1.00 85.62 88 TYR A O 1
ATOM 703 N N . SER A 1 89 ? -8.785 4.536 23.944 1.00 84.06 89 SER A N 1
ATOM 704 C CA . SER A 1 89 ? -9.083 5.851 24.518 1.00 84.06 89 SER A CA 1
ATOM 705 C C . SER A 1 89 ? -7.817 6.697 24.626 1.00 84.06 89 SER A C 1
ATOM 707 O O . SER A 1 89 ? -6.720 6.175 24.854 1.00 84.06 89 SER A O 1
ATOM 709 N N . LEU A 1 90 ? -7.965 8.019 24.515 1.00 84.81 90 LEU A N 1
ATOM 710 C CA . LEU A 1 90 ? -6.839 8.948 24.626 1.00 84.81 90 LEU A CA 1
ATOM 711 C C . LEU A 1 90 ? -6.135 8.859 25.992 1.00 84.81 90 LEU A C 1
ATOM 713 O O . LEU A 1 90 ? -4.916 9.002 26.068 1.00 84.81 90 LEU A O 1
ATOM 717 N N . ASP A 1 91 ? -6.870 8.547 27.061 1.00 88.50 91 ASP A N 1
ATOM 718 C CA . ASP A 1 91 ? -6.301 8.354 28.399 1.00 88.50 91 ASP A CA 1
ATOM 719 C C . ASP A 1 91 ? -5.309 7.189 28.447 1.00 88.50 91 ASP A C 1
ATOM 721 O O . ASP A 1 91 ? -4.244 7.317 29.052 1.00 88.50 91 ASP A O 1
ATOM 725 N N . LYS A 1 92 ? -5.603 6.079 27.758 1.00 92.44 92 LYS A N 1
ATOM 726 C CA . LYS A 1 92 ? -4.691 4.927 27.663 1.00 92.44 92 LYS A CA 1
ATOM 727 C C . LYS A 1 92 ? -3.432 5.276 26.876 1.00 92.44 92 LYS A C 1
ATOM 729 O O . LYS A 1 92 ? -2.330 4.943 27.310 1.00 92.44 92 LYS A O 1
ATOM 734 N N . ILE A 1 93 ? -3.576 6.014 25.773 1.00 91.38 93 ILE A N 1
ATOM 735 C CA . ILE A 1 93 ? -2.439 6.515 24.983 1.00 91.38 93 ILE A CA 1
ATOM 736 C C . ILE A 1 93 ? -1.556 7.434 25.836 1.00 91.38 93 ILE A C 1
ATOM 738 O O . ILE A 1 93 ? -0.339 7.261 25.905 1.00 91.38 93 ILE A O 1
ATOM 742 N N . ASN A 1 94 ? -2.166 8.392 26.536 1.00 91.81 94 ASN A N 1
ATOM 743 C CA . ASN A 1 94 ? -1.457 9.310 27.422 1.00 91.81 94 ASN A CA 1
ATOM 744 C C . ASN A 1 94 ? -0.783 8.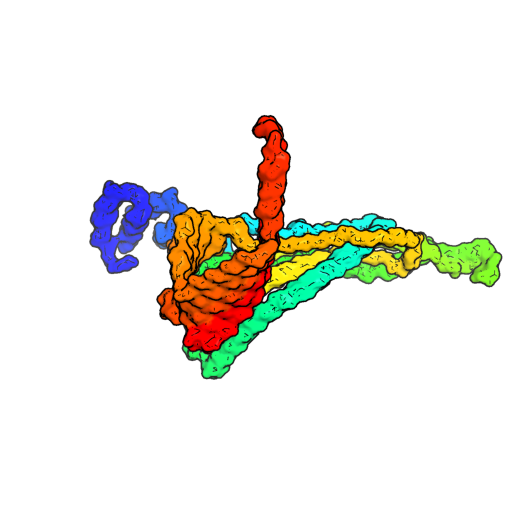567 28.581 1.00 91.81 94 ASN A C 1
ATOM 746 O O . ASN A 1 94 ? 0.320 8.935 28.985 1.00 91.81 94 ASN A O 1
ATOM 750 N N . LYS A 1 95 ? -1.410 7.507 29.101 1.00 95.06 95 LYS A N 1
ATOM 751 C CA . LYS A 1 95 ? -0.830 6.653 30.137 1.00 95.06 95 LYS A CA 1
ATOM 752 C C . LYS A 1 95 ? 0.401 5.902 29.633 1.00 95.06 95 LYS A C 1
ATOM 754 O O . LYS A 1 95 ? 1.432 5.959 30.296 1.00 95.06 95 LYS A O 1
ATOM 759 N N . LEU A 1 96 ? 0.338 5.285 28.452 1.00 96.69 96 LEU A N 1
ATOM 760 C CA . LEU A 1 96 ? 1.497 4.645 27.816 1.00 96.69 96 LEU A CA 1
ATOM 761 C C . LEU A 1 96 ? 2.636 5.642 27.588 1.00 96.69 96 LEU A C 1
ATOM 763 O O . LEU A 1 96 ? 3.778 5.353 27.941 1.00 96.69 96 LEU A O 1
ATOM 767 N N . ARG A 1 97 ? 2.320 6.857 27.124 1.00 96.00 97 ARG A N 1
ATOM 768 C CA . ARG A 1 97 ? 3.311 7.930 26.961 1.00 96.00 97 ARG A CA 1
ATOM 769 C C . ARG A 1 97 ? 3.977 8.308 28.286 1.00 96.00 97 ARG A C 1
ATOM 771 O O . ARG A 1 97 ? 5.196 8.430 28.332 1.00 96.00 97 ARG A O 1
ATOM 778 N N . LYS A 1 98 ? 3.208 8.453 29.374 1.00 95.88 98 LYS A N 1
ATOM 779 C CA . LYS A 1 98 ? 3.747 8.707 30.729 1.00 95.88 98 LYS A CA 1
ATOM 780 C C . LYS A 1 98 ? 4.639 7.564 31.218 1.00 95.88 98 LYS A C 1
ATOM 782 O O . LYS A 1 98 ? 5.647 7.807 31.872 1.00 95.88 98 LYS A O 1
ATOM 787 N N . LEU A 1 99 ? 4.309 6.330 30.846 1.00 96.31 99 LEU A N 1
ATOM 788 C CA . LEU A 1 99 ? 5.147 5.154 31.076 1.00 96.31 99 LEU A CA 1
ATOM 789 C C . LEU A 1 99 ? 6.337 5.070 30.096 1.00 96.31 99 LEU A C 1
ATOM 791 O O . LEU A 1 99 ? 7.075 4.094 30.126 1.00 96.31 99 LEU A O 1
ATOM 795 N N . GLY A 1 100 ? 6.589 6.080 29.259 1.00 96.12 100 GLY A N 1
ATOM 796 C CA . GLY A 1 100 ? 7.723 6.114 28.331 1.00 96.12 100 GLY A CA 1
ATOM 797 C C . GLY A 1 100 ? 7.581 5.185 27.124 1.00 96.12 100 GLY A C 1
ATOM 798 O O . GLY A 1 100 ? 8.587 4.836 26.515 1.00 96.12 100 GLY A O 1
ATOM 799 N N . TYR A 1 101 ? 6.359 4.771 26.785 1.00 96.56 101 TYR A N 1
ATOM 800 C CA . TYR A 1 101 ? 6.069 3.924 25.634 1.00 96.56 101 TYR A CA 1
ATOM 801 C C . TYR A 1 101 ? 5.365 4.711 24.523 1.00 96.56 101 TYR A C 1
ATOM 803 O O . TYR A 1 101 ? 4.423 5.465 24.777 1.00 96.56 101 TYR A O 1
ATOM 811 N N . SER A 1 102 ? 5.807 4.514 23.279 1.00 92.62 102 SER A N 1
ATOM 812 C CA . SER A 1 102 ? 5.166 5.076 22.088 1.00 92.62 102 SER A CA 1
ATOM 813 C C . SER A 1 102 ? 4.328 4.001 21.406 1.00 92.62 102 SER A C 1
ATOM 815 O O . SER A 1 102 ? 4.865 2.976 20.989 1.00 92.62 102 SER A O 1
ATOM 817 N N . VAL A 1 103 ? 3.021 4.247 21.320 1.00 91.56 103 VAL A N 1
ATOM 818 C CA . VAL A 1 103 ? 2.037 3.305 20.772 1.00 91.56 103 VAL A CA 1
ATOM 819 C C . VAL A 1 103 ? 2.288 3.045 19.294 1.00 91.56 103 VAL A C 1
ATOM 821 O O . VAL A 1 103 ? 2.530 3.985 18.530 1.00 91.56 103 VAL A O 1
ATOM 824 N N . LYS A 1 104 ? 2.177 1.776 18.907 1.00 90.50 104 LYS A N 1
ATOM 825 C CA . LYS A 1 104 ? 2.284 1.277 17.540 1.00 90.50 104 LYS A CA 1
ATOM 826 C C . LYS A 1 104 ? 0.941 0.780 17.018 1.00 90.50 104 LYS A C 1
ATOM 828 O O . LYS A 1 104 ? 0.033 0.487 17.796 1.00 90.50 104 LYS A O 1
ATOM 833 N N . GLY A 1 105 ? 0.824 0.644 15.698 1.00 85.00 105 GLY A N 1
ATOM 834 C CA . GLY A 1 105 ? -0.357 0.051 15.062 1.00 85.00 105 GLY A CA 1
ATOM 835 C C . GLY A 1 105 ? -0.639 -1.366 15.572 1.00 85.00 105 GLY A C 1
ATOM 836 O O . GLY A 1 105 ? -1.787 -1.714 15.840 1.00 85.00 105 GLY A O 1
ATOM 837 N N . SER A 1 106 ? 0.421 -2.145 15.807 1.00 87.75 106 SER A N 1
ATOM 838 C CA . SER A 1 106 ? 0.359 -3.525 16.303 1.00 87.75 106 SER A CA 1
ATOM 839 C C . SER A 1 106 ? -0.076 -3.679 17.766 1.00 87.75 106 SER A C 1
ATOM 841 O O . SER A 1 106 ? -0.378 -4.794 18.187 1.00 87.75 106 SER A O 1
ATOM 843 N N . ASP A 1 107 ? -0.145 -2.592 18.542 1.00 90.94 107 ASP A N 1
ATOM 844 C CA . ASP A 1 107 ? -0.687 -2.623 19.909 1.00 90.94 107 ASP A CA 1
ATOM 845 C C . ASP A 1 107 ? -2.221 -2.585 19.933 1.00 90.94 107 ASP A C 1
ATOM 847 O O . ASP A 1 107 ? -2.839 -2.733 20.989 1.00 90.94 107 ASP A O 1
ATOM 851 N N . MET A 1 108 ? -2.842 -2.344 18.778 1.00 89.00 108 MET A N 1
ATOM 852 C CA . MET A 1 108 ? -4.284 -2.249 18.608 1.00 89.00 108 MET A CA 1
ATOM 853 C C . MET A 1 108 ? -4.802 -3.414 17.768 1.00 89.00 108 MET A C 1
ATOM 855 O O . MET A 1 108 ? -4.087 -3.990 16.944 1.00 89.00 108 MET A O 1
ATOM 859 N N . ARG A 1 109 ? -6.069 -3.785 17.977 1.00 84.44 109 ARG A N 1
ATOM 860 C CA . ARG A 1 109 ? -6.701 -4.858 17.213 1.00 84.44 109 ARG A CA 1
ATOM 861 C C . ARG A 1 109 ? -6.695 -4.511 15.731 1.00 84.44 109 ARG A C 1
ATOM 863 O O . ARG A 1 109 ? -7.388 -3.598 15.286 1.00 84.44 109 ARG A O 1
ATOM 870 N N . THR A 1 110 ? -5.976 -5.322 14.969 1.00 81.25 110 THR A N 1
ATOM 871 C CA . THR A 1 110 ? -6.082 -5.318 13.515 1.00 81.25 110 THR A CA 1
ATOM 872 C C . THR A 1 110 ? -7.438 -5.921 13.134 1.00 81.25 110 THR A C 1
ATOM 874 O O . THR A 1 110 ? -7.766 -7.013 13.615 1.00 81.25 110 THR A O 1
ATOM 877 N N . PRO A 1 111 ? -8.264 -5.218 12.338 1.00 74.06 111 PRO A N 1
ATOM 878 C CA . PRO A 1 111 ? -9.475 -5.807 11.786 1.00 74.06 111 PRO A CA 1
ATOM 879 C C . PRO A 1 111 ? -9.149 -7.061 10.961 1.00 74.06 111 PRO A C 1
ATOM 881 O O . PRO A 1 111 ? -8.001 -7.320 10.601 1.00 74.06 111 PRO A O 1
ATOM 884 N N . PHE A 1 112 ? -10.163 -7.874 10.683 1.00 72.56 112 PHE A N 1
ATOM 885 C CA . PHE A 1 112 ? -9.986 -9.007 9.782 1.00 72.56 112 PHE A CA 1
ATOM 886 C C . PHE A 1 112 ? -9.636 -8.506 8.374 1.00 72.56 112 PHE A C 1
ATOM 888 O O . PHE A 1 112 ? -10.296 -7.599 7.864 1.00 72.56 112 PHE A O 1
ATOM 895 N N . ARG A 1 113 ? -8.620 -9.114 7.753 1.00 74.38 113 ARG A N 1
ATOM 896 C CA . ARG A 1 113 ? -8.203 -8.829 6.379 1.00 74.38 113 ARG A CA 1
ATOM 897 C C . ARG A 1 113 ? -8.664 -9.971 5.466 1.00 74.38 113 ARG A C 1
ATOM 899 O O . ARG A 1 113 ? -8.023 -11.019 5.469 1.00 74.38 113 ARG A O 1
ATOM 906 N N . PRO A 1 114 ? -9.772 -9.793 4.730 1.00 59.41 114 PRO A N 1
ATOM 907 C CA . PRO A 1 114 ? -10.380 -10.871 3.955 1.00 59.41 114 PRO A CA 1
ATOM 908 C C . PRO A 1 114 ? -9.589 -11.261 2.708 1.00 59.41 114 PRO A C 1
ATOM 910 O O . PRO A 1 114 ? -9.600 -12.428 2.331 1.00 59.41 114 PRO A O 1
ATOM 913 N N . ASP A 1 115 ? -8.926 -10.289 2.083 1.00 71.94 115 ASP A N 1
ATOM 914 C CA . ASP A 1 115 ? -8.288 -10.448 0.784 1.00 71.94 115 ASP A CA 1
ATOM 915 C C . ASP A 1 115 ? -6.952 -9.688 0.753 1.00 71.94 115 ASP A C 1
ATOM 917 O O . ASP A 1 115 ? -6.922 -8.482 1.041 1.00 71.94 115 ASP A O 1
ATOM 921 N N . PRO A 1 116 ? -5.826 -10.374 0.494 1.00 81.25 116 PRO A N 1
ATOM 922 C CA . PRO A 1 116 ? -4.534 -9.725 0.346 1.00 81.25 116 PRO A CA 1
ATOM 923 C C . PRO A 1 116 ? -4.348 -9.012 -1.006 1.00 81.25 116 PRO A C 1
ATOM 925 O O . PRO A 1 116 ? -3.443 -8.180 -1.067 1.00 81.25 116 PRO A O 1
ATOM 928 N N . ASP A 1 117 ? -5.167 -9.291 -2.034 1.00 86.00 117 ASP A N 1
ATOM 929 C CA . ASP A 1 117 ? -5.099 -8.682 -3.376 1.00 86.00 117 ASP A CA 1
ATOM 930 C C . ASP A 1 117 ? -6.472 -8.195 -3.890 1.00 86.00 117 ASP A C 1
ATOM 932 O O . ASP A 1 117 ? -6.974 -8.654 -4.915 1.00 86.00 117 ASP A O 1
ATOM 936 N N . PRO A 1 118 ? -7.094 -7.217 -3.215 1.00 81.75 118 PRO A N 1
ATOM 937 C CA . PRO A 1 118 ? -8.488 -6.849 -3.462 1.00 81.75 118 PRO A CA 1
ATOM 938 C C . PRO A 1 118 ? -8.757 -6.152 -4.810 1.00 81.75 118 PRO A C 1
ATOM 940 O O . PRO A 1 118 ? -9.904 -5.835 -5.117 1.00 81.75 118 PRO A O 1
ATOM 943 N N . LEU A 1 119 ? -7.715 -5.838 -5.586 1.00 87.81 119 LEU A N 1
ATOM 944 C CA . LEU A 1 119 ? -7.828 -5.277 -6.936 1.00 87.81 119 LEU A CA 1
ATOM 945 C C . LEU A 1 119 ? -7.326 -6.243 -8.020 1.00 87.81 119 LEU A C 1
ATOM 947 O O . LEU A 1 119 ? -7.293 -5.856 -9.191 1.00 87.81 119 LEU A O 1
ATOM 951 N N . GLY A 1 120 ? -6.905 -7.457 -7.657 1.00 89.19 120 GLY A N 1
ATOM 952 C CA . GLY A 1 120 ? -6.312 -8.409 -8.594 1.00 89.19 120 GLY A CA 1
ATOM 953 C C . GLY A 1 120 ? -5.038 -7.871 -9.248 1.00 89.19 120 GLY A C 1
ATOM 954 O O . GLY A 1 120 ? -4.812 -8.072 -10.442 1.00 89.19 120 GLY A O 1
ATOM 955 N N . LEU A 1 121 ? -4.211 -7.122 -8.510 1.00 92.69 121 LEU A N 1
ATOM 956 C CA . LEU A 1 121 ? -3.013 -6.474 -9.050 1.00 92.69 121 LEU A CA 1
ATOM 957 C C . LEU A 1 121 ? -2.021 -7.495 -9.623 1.00 92.69 121 LEU A C 1
ATOM 959 O O . LEU A 1 121 ? -1.344 -7.195 -10.611 1.00 92.69 121 LEU A O 1
ATOM 963 N N . HIS A 1 122 ? -1.972 -8.708 -9.063 1.00 90.31 122 HIS A N 1
ATOM 964 C CA . HIS A 1 122 ? -1.135 -9.795 -9.574 1.00 90.31 122 HIS A CA 1
ATOM 965 C C . HIS A 1 122 ? -1.532 -10.283 -10.973 1.00 90.31 122 HIS A C 1
ATOM 967 O O . HIS A 1 122 ? -0.686 -10.835 -11.679 1.00 90.31 122 HIS A O 1
ATOM 973 N N . ASN A 1 123 ? -2.772 -10.046 -11.409 1.00 89.50 123 ASN A N 1
ATOM 974 C CA . ASN A 1 123 ? -3.249 -10.468 -12.728 1.00 89.50 123 ASN A CA 1
ATOM 975 C C . ASN A 1 123 ? -2.627 -9.636 -13.866 1.00 89.50 123 ASN A C 1
ATOM 977 O O . ASN A 1 123 ? -2.649 -10.039 -15.030 1.00 89.50 123 ASN A O 1
ATOM 981 N N . PHE A 1 124 ? -2.038 -8.478 -13.551 1.00 92.38 124 PHE A N 1
ATOM 982 C CA . PHE A 1 124 ? -1.416 -7.593 -14.530 1.00 92.38 124 PHE A CA 1
ATOM 983 C C . PHE A 1 124 ? 0.008 -8.046 -14.873 1.00 92.38 124 PHE A C 1
ATOM 985 O O . PHE A 1 124 ? 0.993 -7.594 -14.288 1.00 92.38 124 PHE A O 1
ATOM 992 N N . MET A 1 125 ? 0.122 -8.918 -15.872 1.00 90.56 125 MET A N 1
ATOM 993 C CA . MET A 1 125 ? 1.412 -9.406 -16.366 1.00 90.56 125 MET A CA 1
ATOM 994 C C . MET A 1 125 ? 1.951 -8.521 -17.487 1.00 90.56 125 MET A C 1
ATOM 996 O O . MET A 1 125 ? 1.324 -8.415 -18.535 1.00 90.56 125 MET A O 1
ATOM 1000 N N . ARG A 1 126 ? 3.128 -7.915 -17.310 1.00 92.75 126 ARG A N 1
ATOM 1001 C CA . ARG A 1 126 ? 3.819 -7.190 -18.394 1.00 92.75 126 ARG A CA 1
ATOM 1002 C C . ARG A 1 126 ? 4.279 -8.168 -19.487 1.00 92.75 126 ARG A C 1
ATOM 1004 O O . ARG A 1 126 ? 4.521 -9.330 -19.162 1.00 92.75 126 ARG A O 1
ATOM 1011 N N . PRO A 1 127 ? 4.443 -7.724 -20.747 1.00 93.50 127 PRO A N 1
ATOM 1012 C CA . PRO A 1 127 ? 5.199 -8.502 -21.722 1.00 93.50 127 PRO A CA 1
ATOM 1013 C C . PRO A 1 127 ? 6.617 -8.789 -21.203 1.00 93.50 127 PRO A C 1
ATOM 1015 O O . PRO A 1 127 ? 7.162 -8.011 -20.416 1.00 93.50 127 PRO A O 1
ATOM 1018 N N . ASP A 1 128 ? 7.225 -9.886 -21.653 1.00 91.62 128 ASP A N 1
ATOM 1019 C CA . ASP A 1 128 ? 8.595 -10.221 -21.261 1.00 91.62 128 ASP A CA 1
ATOM 1020 C C . ASP A 1 128 ? 9.587 -9.144 -21.732 1.00 91.62 128 ASP A C 1
ATOM 1022 O O . ASP A 1 128 ? 9.427 -8.523 -22.789 1.00 91.62 128 ASP A O 1
ATOM 1026 N N . ALA A 1 129 ? 10.630 -8.899 -20.938 1.00 92.44 129 ALA A N 1
ATOM 1027 C CA . ALA A 1 129 ? 11.728 -8.036 -21.354 1.00 92.44 129 ALA A CA 1
ATOM 1028 C C . ALA A 1 129 ? 12.599 -8.773 -22.389 1.00 92.44 129 ALA A C 1
ATOM 1030 O O . ALA A 1 129 ? 12.989 -9.916 -22.137 1.00 92.44 129 ALA A O 1
ATOM 1031 N N . PRO A 1 130 ? 12.941 -8.145 -23.528 1.00 91.31 130 PRO A N 1
ATOM 1032 C CA . PRO A 1 130 ? 13.768 -8.789 -24.534 1.00 91.31 130 PRO A CA 1
ATOM 1033 C C . PRO A 1 130 ? 15.183 -9.037 -24.011 1.00 91.31 130 PRO A C 1
ATOM 1035 O O . PRO A 1 130 ? 15.778 -8.197 -23.331 1.00 91.31 130 PRO A O 1
ATOM 1038 N N . THR A 1 131 ? 15.733 -10.192 -24.375 1.00 90.19 131 THR A N 1
ATOM 1039 C CA . THR A 1 131 ? 17.095 -10.619 -24.021 1.00 90.19 131 THR A CA 1
ATOM 1040 C C . THR A 1 131 ? 18.077 -10.549 -25.193 1.00 90.19 131 THR A C 1
ATOM 1042 O O . THR A 1 131 ? 19.277 -10.755 -25.012 1.00 90.19 131 THR A O 1
ATOM 1045 N N . SER A 1 132 ? 17.577 -10.249 -26.394 1.00 89.06 132 SER A N 1
ATOM 1046 C CA . SER A 1 132 ? 18.334 -10.133 -27.643 1.00 89.06 132 SER A CA 1
ATOM 1047 C C . SER A 1 132 ? 17.661 -9.148 -28.602 1.00 89.06 132 SER A C 1
ATOM 1049 O O . SER A 1 132 ? 16.482 -8.823 -28.441 1.00 89.06 132 SER A O 1
ATOM 1051 N N . TYR A 1 133 ? 18.398 -8.697 -29.622 1.00 87.44 133 TYR A N 1
ATOM 1052 C CA . TYR A 1 133 ? 17.890 -7.740 -30.609 1.00 87.44 133 TYR A CA 1
ATOM 1053 C C . TYR A 1 133 ? 16.758 -8.342 -31.448 1.00 87.44 133 TYR A C 1
ATOM 1055 O O . TYR A 1 133 ? 15.748 -7.694 -31.711 1.00 87.44 133 TYR A O 1
ATOM 1063 N N . GLU A 1 134 ? 16.886 -9.615 -31.814 1.00 85.31 134 GLU A N 1
ATOM 1064 C CA . GLU A 1 134 ? 15.848 -10.370 -32.510 1.00 85.31 134 GLU A CA 1
ATOM 1065 C C . GLU A 1 134 ? 14.567 -10.477 -31.669 1.00 85.31 134 GLU A C 1
ATOM 1067 O O . GLU A 1 134 ? 13.458 -10.354 -32.194 1.00 85.31 134 GLU A O 1
ATOM 1072 N N . GLU A 1 135 ? 14.704 -10.663 -30.355 1.00 88.38 135 GLU A N 1
ATOM 1073 C CA . GLU A 1 135 ? 13.564 -10.689 -29.447 1.00 88.38 135 GLU A CA 1
ATOM 1074 C C . GLU A 1 135 ? 12.936 -9.304 -29.248 1.00 88.38 135 GLU A C 1
ATOM 1076 O O . GLU A 1 135 ? 11.711 -9.205 -29.224 1.00 88.38 135 GLU A O 1
ATOM 1081 N N . GLU A 1 136 ? 13.730 -8.233 -29.177 1.00 89.31 136 GLU A N 1
ATOM 1082 C CA . GLU A 1 136 ? 13.219 -6.856 -29.128 1.00 89.31 136 GLU A CA 1
ATOM 1083 C C . GLU A 1 136 ? 12.356 -6.534 -30.353 1.00 89.31 136 GLU A C 1
ATOM 1085 O O . GLU A 1 136 ? 11.257 -5.997 -30.205 1.00 89.31 136 GLU A O 1
ATOM 1090 N N . LEU A 1 137 ? 12.794 -6.927 -31.554 1.00 85.19 137 LEU A N 1
ATOM 1091 C CA . LEU A 1 137 ? 12.005 -6.748 -32.778 1.00 85.19 137 LEU A CA 1
ATOM 1092 C C . LEU A 1 137 ? 10.675 -7.519 -32.742 1.00 85.19 137 LEU A C 1
ATOM 1094 O O . LEU A 1 137 ? 9.690 -7.066 -33.326 1.00 85.19 137 LEU A O 1
ATOM 1098 N N . ARG A 1 138 ? 10.637 -8.675 -32.066 1.00 85.69 138 ARG A N 1
ATOM 1099 C CA . ARG A 1 138 ? 9.431 -9.503 -31.912 1.00 85.69 138 ARG A CA 1
ATOM 1100 C C . ARG A 1 138 ? 8.475 -8.938 -30.862 1.00 85.69 138 ARG A C 1
ATOM 1102 O O . ARG A 1 138 ? 7.272 -8.905 -31.095 1.00 85.69 138 ARG A O 1
ATOM 1109 N N . LEU A 1 139 ? 9.005 -8.537 -29.709 1.00 88.94 139 LEU A N 1
ATOM 1110 C CA . LEU A 1 139 ? 8.226 -8.107 -28.547 1.00 88.94 139 LEU A CA 1
ATOM 1111 C C . LEU A 1 139 ? 7.840 -6.627 -28.596 1.00 88.94 139 LEU A C 1
ATOM 1113 O O . LEU A 1 139 ? 6.943 -6.222 -27.861 1.00 88.94 139 LEU A O 1
ATOM 1117 N N . GLY A 1 140 ? 8.466 -5.819 -29.458 1.00 88.31 140 GLY A N 1
ATOM 1118 C CA . GLY A 1 140 ? 8.174 -4.389 -29.577 1.00 88.31 140 GLY A CA 1
ATOM 1119 C C . GLY A 1 140 ? 6.684 -4.099 -29.782 1.00 88.31 140 GLY A C 1
ATOM 1120 O O . GLY A 1 140 ? 6.124 -3.277 -29.062 1.00 88.31 140 GLY A O 1
ATOM 1121 N N . ALA A 1 141 ? 6.020 -4.850 -30.668 1.00 88.38 141 ALA A N 1
ATOM 1122 C CA . ALA A 1 141 ? 4.584 -4.706 -30.917 1.00 88.38 141 ALA A CA 1
ATOM 1123 C C . ALA A 1 141 ? 3.721 -5.064 -29.691 1.00 88.38 141 ALA A C 1
ATOM 1125 O O . ALA A 1 141 ? 2.710 -4.406 -29.443 1.00 88.38 141 ALA A O 1
ATOM 1126 N N . ASP A 1 142 ? 4.121 -6.068 -28.903 1.00 91.44 142 ASP A N 1
ATOM 1127 C CA . ASP A 1 142 ? 3.424 -6.441 -27.666 1.00 91.44 142 ASP A CA 1
ATOM 1128 C C . ASP A 1 142 ? 3.594 -5.373 -26.581 1.00 91.44 142 ASP A C 1
ATOM 1130 O O . ASP A 1 142 ? 2.631 -5.032 -25.895 1.00 91.44 142 ASP A O 1
ATOM 1134 N N . TRP A 1 143 ? 4.786 -4.786 -26.460 1.00 93.19 143 TRP A N 1
ATOM 1135 C CA . TRP A 1 143 ? 5.037 -3.668 -25.551 1.00 93.19 143 TRP A CA 1
ATOM 1136 C C . TRP A 1 143 ? 4.291 -2.392 -25.951 1.00 93.19 143 TRP A C 1
ATOM 1138 O O . TRP A 1 143 ? 3.750 -1.713 -25.077 1.00 93.19 143 TRP A O 1
ATOM 1148 N N . ASP A 1 144 ? 4.212 -2.083 -27.246 1.00 91.94 144 ASP A N 1
ATOM 1149 C CA . ASP A 1 144 ? 3.440 -0.946 -27.759 1.00 91.94 144 ASP A CA 1
ATOM 1150 C C . ASP A 1 144 ? 1.940 -1.134 -27.489 1.00 91.94 144 ASP A C 1
ATOM 1152 O O . ASP A 1 144 ? 1.272 -0.227 -26.981 1.00 91.94 144 ASP A O 1
ATOM 1156 N N . ALA A 1 145 ? 1.410 -2.332 -27.762 1.00 92.31 145 ALA A N 1
ATOM 1157 C CA . ALA A 1 145 ? 0.020 -2.676 -27.483 1.00 92.31 145 ALA A CA 1
ATOM 1158 C C . ALA A 1 145 ? -0.292 -2.637 -25.980 1.00 92.31 145 ALA A C 1
ATOM 1160 O O . ALA A 1 145 ? -1.323 -2.087 -25.585 1.00 92.31 145 ALA A O 1
ATOM 1161 N N . PHE A 1 146 ? 0.598 -3.173 -25.142 1.00 94.75 146 PHE A N 1
ATOM 1162 C CA . PHE A 1 146 ? 0.497 -3.108 -23.686 1.00 94.75 146 PHE A CA 1
ATOM 1163 C C . PHE A 1 146 ? 0.438 -1.664 -23.187 1.00 94.75 146 PHE A C 1
ATOM 1165 O O . PHE A 1 146 ? -0.507 -1.299 -22.488 1.00 94.75 146 PHE A O 1
ATOM 1172 N N . GLN A 1 147 ? 1.402 -0.822 -23.575 1.00 94.25 147 GLN A N 1
ATOM 1173 C CA . GLN A 1 147 ? 1.434 0.577 -23.153 1.00 94.25 147 GLN A CA 1
ATOM 1174 C C . GLN A 1 147 ? 0.175 1.316 -23.601 1.00 94.25 147 GLN A C 1
ATOM 1176 O O . GLN A 1 147 ? -0.455 1.989 -22.786 1.00 94.25 147 GLN A O 1
ATOM 1181 N N . LYS A 1 148 ? -0.260 1.133 -24.855 1.00 93.50 148 LYS A N 1
ATOM 1182 C CA . LYS A 1 148 ? -1.509 1.722 -25.351 1.00 93.50 148 LYS A CA 1
ATOM 1183 C C . LYS A 1 148 ? -2.713 1.311 -24.498 1.00 93.50 148 LYS A C 1
ATOM 1185 O O . LYS A 1 148 ? -3.471 2.178 -24.072 1.00 93.50 148 LYS A O 1
ATOM 1190 N N . GLN A 1 149 ? -2.874 0.018 -24.210 1.00 93.38 149 GLN A N 1
ATOM 1191 C CA . GLN A 1 149 ? -3.971 -0.479 -23.369 1.00 93.38 149 GLN A CA 1
ATOM 1192 C C . GLN A 1 149 ? -3.919 0.104 -21.950 1.00 93.38 149 GLN A C 1
ATOM 1194 O O . GLN A 1 149 ? -4.957 0.459 -21.392 1.00 93.38 149 GLN A O 1
ATOM 1199 N N . VAL A 1 150 ? -2.720 0.258 -21.380 1.00 93.56 150 VAL A N 1
ATOM 1200 C CA . VAL A 1 150 ? -2.527 0.909 -20.080 1.00 93.56 150 VAL A CA 1
ATOM 1201 C C . VAL A 1 150 ? -2.956 2.381 -20.124 1.00 93.56 150 VAL A C 1
ATOM 1203 O O . VAL A 1 150 ? -3.724 2.811 -19.261 1.00 93.56 150 VAL A O 1
ATOM 1206 N N . TYR A 1 151 ? -2.526 3.147 -21.132 1.00 93.62 151 TYR A N 1
ATOM 1207 C CA . TYR A 1 151 ? -2.920 4.552 -21.300 1.00 93.62 151 TYR A CA 1
ATOM 1208 C C . TYR A 1 151 ? -4.432 4.713 -21.488 1.00 93.62 151 TYR A C 1
ATOM 1210 O O . TYR A 1 151 ? -5.044 5.554 -20.823 1.00 93.62 151 TYR A O 1
ATOM 1218 N N . ASP A 1 152 ? -5.045 3.884 -22.336 1.00 90.44 152 ASP A N 1
ATOM 1219 C CA . ASP A 1 152 ? -6.491 3.886 -22.576 1.00 90.44 152 ASP A CA 1
ATOM 1220 C C . ASP A 1 152 ? -7.256 3.622 -21.262 1.00 90.44 152 ASP A C 1
ATOM 1222 O O . ASP A 1 152 ? -8.218 4.326 -20.935 1.00 90.44 152 ASP A O 1
ATOM 1226 N N . LYS A 1 153 ? -6.774 2.676 -20.444 1.00 91.75 153 LYS A N 1
ATOM 1227 C CA . LYS A 1 153 ? -7.375 2.332 -19.148 1.00 91.75 153 LYS A CA 1
ATOM 1228 C C . LYS A 1 153 ? -7.196 3.426 -18.094 1.00 91.75 153 LYS A C 1
ATOM 1230 O O . LYS A 1 153 ? -8.156 3.753 -17.399 1.00 91.75 153 LYS A O 1
ATOM 1235 N N . ILE A 1 154 ? -6.018 4.052 -18.005 1.00 91.81 154 ILE A N 1
ATOM 1236 C CA . ILE A 1 154 ? -5.792 5.227 -17.141 1.00 91.81 154 ILE A CA 1
ATOM 1237 C C . ILE A 1 154 ? -6.716 6.382 -17.553 1.00 91.81 154 ILE A C 1
ATOM 1239 O O . ILE A 1 154 ? -7.297 7.044 -16.695 1.00 91.81 154 ILE A O 1
ATOM 1243 N N . SER A 1 155 ? -6.890 6.616 -18.856 1.00 88.56 155 SER A N 1
ATOM 1244 C CA . SER A 1 155 ? -7.789 7.652 -19.378 1.00 88.56 155 SER A CA 1
ATOM 1245 C C . SER A 1 155 ? -9.252 7.393 -18.996 1.00 88.56 155 SER A C 1
ATOM 1247 O O . SER A 1 155 ? -9.948 8.310 -18.553 1.00 88.56 155 SER A O 1
ATOM 1249 N N . ALA A 1 156 ? -9.713 6.141 -19.081 1.00 86.38 156 ALA A N 1
ATOM 1250 C CA . ALA A 1 156 ? -11.040 5.750 -18.606 1.00 86.38 156 ALA A CA 1
ATOM 1251 C C . ALA A 1 156 ? -11.201 5.968 -17.090 1.00 86.38 156 ALA A C 1
ATOM 1253 O O . ALA A 1 156 ? -12.194 6.554 -16.657 1.00 86.38 156 ALA A O 1
ATOM 1254 N N . LEU A 1 157 ? -10.200 5.583 -16.292 1.00 86.44 157 LEU A N 1
ATOM 1255 C CA . LEU A 1 157 ? -10.189 5.796 -14.840 1.00 86.44 157 LEU A CA 1
ATOM 1256 C C . LEU A 1 157 ? -10.220 7.286 -14.467 1.00 86.44 157 LEU A C 1
ATOM 1258 O O . LEU A 1 157 ? -10.962 7.666 -13.568 1.00 86.44 157 LEU A O 1
ATOM 1262 N N . ASN A 1 158 ? -9.497 8.152 -15.186 1.00 84.50 158 ASN A N 1
ATOM 1263 C CA . ASN A 1 158 ? -9.558 9.606 -14.978 1.00 84.50 158 ASN A CA 1
ATOM 1264 C C . ASN A 1 158 ? -10.982 10.158 -15.160 1.00 84.50 158 ASN A C 1
ATOM 1266 O O . ASN A 1 158 ? -11.414 11.022 -14.398 1.00 84.50 158 ASN A O 1
ATOM 1270 N N . LYS A 1 159 ? -11.729 9.653 -16.152 1.00 82.44 159 LYS A N 1
ATOM 1271 C CA . LYS A 1 159 ? -13.134 10.041 -16.362 1.00 82.44 159 LYS A CA 1
ATOM 1272 C C . LYS A 1 159 ? -14.030 9.554 -15.219 1.00 82.44 159 LYS A C 1
ATOM 1274 O O . LYS A 1 159 ? -14.904 10.300 -14.791 1.00 82.44 159 LYS A O 1
ATOM 1279 N N . GLN A 1 160 ? -13.794 8.341 -14.715 1.00 82.88 160 GLN A N 1
ATOM 1280 C CA . GLN A 1 160 ? -14.526 7.780 -13.571 1.00 82.88 160 GLN A CA 1
ATOM 1281 C C . GLN A 1 160 ? -14.237 8.525 -12.258 1.00 82.88 160 GLN A C 1
ATOM 1283 O O . GLN A 1 160 ? -15.123 8.644 -11.420 1.00 82.88 160 GLN A O 1
ATOM 1288 N N . GLU A 1 161 ? -13.024 9.053 -12.076 1.00 83.38 161 GLU A N 1
ATOM 1289 C CA . GLU A 1 161 ? -12.612 9.766 -10.857 1.00 83.38 161 GLU A CA 1
ATOM 1290 C C . GLU A 1 161 ? -13.253 11.159 -10.725 1.00 83.38 161 GLU A C 1
ATOM 1292 O O . GLU A 1 161 ? -13.496 11.643 -9.618 1.00 83.38 161 GLU A O 1
ATOM 1297 N N . LEU A 1 162 ? -13.539 11.809 -11.859 1.00 78.50 162 LEU A N 1
ATOM 1298 C CA . LEU A 1 162 ? -13.988 13.200 -11.939 1.00 78.50 162 LEU A CA 1
ATOM 1299 C C . LEU A 1 162 ? -15.167 13.566 -11.012 1.00 78.50 162 LEU A C 1
ATOM 1301 O O . LEU A 1 162 ? -15.035 14.562 -10.294 1.00 78.50 162 LEU A O 1
ATOM 1305 N N . PRO A 1 163 ? -16.290 12.816 -10.964 1.00 79.44 163 PRO A N 1
ATOM 1306 C CA . PRO A 1 163 ? -17.401 13.146 -10.067 1.00 79.44 163 PRO A CA 1
ATOM 1307 C C . PRO A 1 163 ? -17.000 13.117 -8.585 1.00 79.44 163 PRO A C 1
ATOM 1309 O O . PRO A 1 163 ? -17.441 13.968 -7.811 1.00 79.44 163 PRO A O 1
ATOM 1312 N N . TYR A 1 164 ? -16.122 12.194 -8.181 1.00 79.19 164 TYR A N 1
ATOM 1313 C CA . TYR A 1 164 ? -15.656 12.097 -6.796 1.00 79.19 164 TYR A CA 1
ATOM 1314 C C . TYR A 1 164 ? -14.751 13.276 -6.419 1.00 79.19 164 TYR A C 1
ATOM 1316 O O . TYR A 1 164 ? -14.885 13.841 -5.331 1.00 79.19 164 TYR A O 1
ATOM 1324 N N . LEU A 1 165 ? -13.872 13.704 -7.334 1.00 74.69 165 LEU A N 1
ATOM 1325 C CA . LEU A 1 165 ? -13.036 14.894 -7.144 1.00 74.69 165 LEU A CA 1
ATOM 1326 C C . LEU A 1 165 ? -13.881 16.167 -7.040 1.00 74.69 165 LEU A C 1
ATOM 1328 O O . LEU A 1 165 ? -13.631 17.004 -6.174 1.00 74.69 165 LEU A O 1
ATOM 1332 N N . GLN A 1 166 ? -14.905 16.307 -7.885 1.00 76.00 166 GLN A N 1
ATOM 1333 C CA . GLN A 1 166 ? -15.828 17.442 -7.836 1.00 76.00 166 GLN A CA 1
ATOM 1334 C C . GLN A 1 166 ? -16.597 17.490 -6.512 1.00 76.00 166 GLN A C 1
ATOM 1336 O O . GLN A 1 166 ? -16.640 18.545 -5.879 1.00 76.00 166 GLN A O 1
ATOM 1341 N N . ALA A 1 167 ? -17.135 16.357 -6.053 1.00 74.25 167 ALA A N 1
ATOM 1342 C CA . ALA A 1 167 ? -17.836 16.271 -4.773 1.00 74.25 167 ALA A CA 1
ATOM 1343 C C . ALA A 1 167 ? -16.923 16.632 -3.585 1.00 74.25 167 ALA A C 1
ATOM 1345 O O . ALA A 1 167 ? -17.320 17.392 -2.698 1.00 74.25 167 ALA A O 1
ATOM 1346 N N . ASN A 1 168 ? -15.678 16.147 -3.582 1.00 68.12 168 ASN A N 1
ATOM 1347 C CA . ASN A 1 168 ? -14.703 16.480 -2.541 1.00 68.12 168 ASN A CA 1
ATOM 1348 C C . ASN A 1 168 ? -14.306 17.964 -2.569 1.00 68.12 168 ASN A C 1
ATOM 1350 O O . ASN A 1 168 ? -14.245 18.601 -1.517 1.00 68.12 168 ASN A O 1
ATOM 1354 N N . ASN A 1 169 ? -14.103 18.542 -3.756 1.00 71.19 169 ASN A N 1
ATOM 1355 C CA . ASN A 1 169 ? -13.804 19.967 -3.908 1.00 71.19 169 ASN A CA 1
ATOM 1356 C C . ASN A 1 169 ? -14.968 20.851 -3.446 1.00 71.19 169 ASN A C 1
ATOM 1358 O O . ASN A 1 169 ? -14.732 21.864 -2.792 1.00 71.19 169 ASN A O 1
ATOM 1362 N N . GLN A 1 170 ? -16.216 20.462 -3.721 1.00 74.19 170 GLN A N 1
ATOM 1363 C CA . GLN A 1 170 ? -17.397 21.169 -3.219 1.00 74.19 170 GLN A CA 1
ATOM 1364 C C . GLN A 1 170 ? -17.462 21.140 -1.688 1.00 74.19 170 GLN A C 1
ATOM 1366 O O . GLN A 1 170 ? -17.643 22.189 -1.072 1.00 74.19 170 GLN A O 1
ATOM 1371 N N . LYS A 1 171 ? -17.233 19.977 -1.057 1.00 71.50 171 LYS A N 1
ATOM 1372 C CA . LYS A 1 171 ? -17.148 19.868 0.412 1.00 71.50 171 LYS A CA 1
ATOM 1373 C C . LYS A 1 171 ? -16.040 20.762 0.985 1.00 71.50 171 LYS A C 1
ATOM 1375 O O . LYS A 1 171 ? -16.264 21.467 1.966 1.00 71.50 171 LYS A O 1
ATOM 1380 N N . ALA A 1 172 ? -14.859 20.772 0.363 1.00 67.31 172 ALA A N 1
ATOM 1381 C CA . ALA A 1 172 ? -13.739 21.610 0.792 1.00 67.31 172 ALA A CA 1
ATOM 1382 C C . ALA A 1 172 ? -14.044 23.111 0.645 1.00 67.31 172 ALA A C 1
ATOM 1384 O O . ALA A 1 172 ? -13.749 23.894 1.547 1.00 67.31 172 ALA A O 1
ATOM 1385 N N . GLN A 1 173 ? -14.685 23.514 -0.455 1.00 69.81 173 GLN A N 1
ATOM 1386 C CA . GLN A 1 173 ? -15.137 24.891 -0.667 1.00 69.81 173 GLN A CA 1
ATOM 1387 C C . GLN A 1 173 ? -16.194 25.307 0.359 1.00 69.81 173 GLN A C 1
ATOM 1389 O O . GLN A 1 173 ? -16.098 26.403 0.903 1.00 69.81 173 GLN A O 1
ATOM 1394 N N . GLN A 1 174 ? -17.159 24.439 0.672 1.00 72.75 174 GLN A N 1
ATOM 1395 C CA . GLN A 1 174 ? -18.156 24.693 1.716 1.00 72.75 174 GLN A CA 1
ATOM 1396 C C . GLN A 1 174 ? -17.497 24.870 3.089 1.00 72.75 174 GLN A C 1
ATOM 1398 O O . GLN A 1 174 ? -17.801 25.832 3.791 1.00 72.75 174 GLN A O 1
ATOM 1403 N N . ALA A 1 175 ? -16.546 24.004 3.452 1.00 68.69 175 ALA A N 1
ATOM 1404 C CA . ALA A 1 175 ? -15.788 24.134 4.696 1.00 68.69 175 ALA A CA 1
ATOM 1405 C C . ALA A 1 175 ? -14.975 25.441 4.743 1.00 68.69 175 ALA A C 1
ATOM 1407 O O . ALA A 1 175 ? -14.954 26.136 5.760 1.00 68.69 175 ALA A O 1
ATOM 1408 N N . TYR A 1 176 ? -14.350 25.824 3.626 1.00 68.50 176 TYR A N 1
ATOM 1409 C CA . TYR A 1 176 ? -13.622 27.087 3.516 1.00 68.50 176 TYR A CA 1
ATOM 1410 C C . TYR A 1 176 ? -14.551 28.305 3.632 1.00 68.50 176 TYR A C 1
ATOM 1412 O O . TYR A 1 176 ? -14.232 29.258 4.338 1.00 68.50 176 TYR A O 1
ATOM 1420 N N . GLN A 1 177 ? -15.727 28.270 3.003 1.00 74.50 177 GLN A N 1
ATOM 1421 C CA . GLN A 1 177 ? -16.744 29.317 3.135 1.00 74.50 177 GLN A CA 1
ATOM 1422 C C . GLN A 1 177 ? -17.260 29.426 4.573 1.00 74.50 177 GLN A C 1
ATOM 1424 O O . GLN A 1 177 ? -17.414 30.534 5.077 1.00 74.50 177 GLN A O 1
ATOM 1429 N N . GLN A 1 178 ? -17.469 28.306 5.271 1.00 72.81 178 GLN A N 1
ATOM 1430 C CA . GLN A 1 178 ? -17.823 28.310 6.694 1.00 72.81 178 GLN A CA 1
ATOM 1431 C C . GLN A 1 178 ? -16.730 28.964 7.549 1.00 72.81 178 GLN A C 1
ATOM 1433 O O . GLN A 1 178 ? -17.039 29.801 8.396 1.00 72.81 178 GLN A O 1
ATOM 1438 N N . TYR A 1 179 ? -15.457 28.652 7.292 1.00 69.69 179 TYR A N 1
ATOM 1439 C CA . TYR A 1 179 ? -14.316 29.298 7.950 1.00 69.69 179 TYR A CA 1
ATOM 1440 C C . TYR A 1 179 ? -14.258 30.812 7.686 1.00 69.69 179 TYR A C 1
ATOM 1442 O O . TYR A 1 179 ? -14.044 31.601 8.609 1.00 69.69 179 TYR A O 1
ATOM 1450 N N . GLN A 1 180 ? -14.510 31.232 6.444 1.00 75.94 180 GLN A N 1
ATOM 1451 C CA . GLN A 1 180 ? -14.580 32.648 6.073 1.00 75.94 180 GLN A CA 1
ATOM 1452 C C . GLN A 1 180 ? -15.762 33.362 6.743 1.00 75.94 180 GLN A C 1
ATOM 1454 O O . GLN A 1 180 ? -15.591 34.442 7.307 1.00 75.94 180 GLN A O 1
ATOM 1459 N N . ASN A 1 181 ? -16.942 32.738 6.776 1.00 79.50 181 ASN A N 1
ATOM 1460 C CA . ASN A 1 181 ? -18.125 33.258 7.470 1.00 79.50 181 ASN A CA 1
ATOM 1461 C C . ASN A 1 181 ? -17.900 33.360 8.989 1.00 79.50 181 ASN A C 1
ATOM 1463 O O . ASN A 1 181 ? -18.410 34.276 9.635 1.00 79.50 181 ASN A O 1
ATOM 1467 N N . ALA A 1 182 ? -17.071 32.478 9.552 1.00 74.75 182 ALA A N 1
ATOM 1468 C CA . ALA A 1 182 ? -16.589 32.551 10.929 1.00 74.75 182 ALA A CA 1
ATOM 1469 C C . ALA A 1 182 ? -15.495 33.622 11.147 1.00 74.75 182 ALA A C 1
ATOM 1471 O O . ALA A 1 182 ? -15.007 33.779 12.266 1.00 74.75 182 ALA A O 1
ATOM 1472 N N . LYS A 1 183 ? -15.113 34.387 10.111 1.00 79.75 183 LYS A N 1
ATOM 1473 C CA . LYS A 1 183 ? -14.039 35.401 10.122 1.00 79.75 183 LYS A CA 1
ATOM 1474 C C . LYS A 1 183 ? -12.686 34.850 10.587 1.00 79.75 183 LYS A C 1
ATOM 1476 O O . LYS A 1 183 ? -11.930 35.543 11.261 1.00 79.75 183 LYS A O 1
ATOM 1481 N N . GLY A 1 184 ? -12.403 33.590 10.268 1.00 68.94 184 GLY A N 1
ATOM 1482 C CA . GLY A 1 184 ? -11.184 32.906 10.694 1.00 68.94 184 GLY A CA 1
ATOM 1483 C C . GLY A 1 184 ? -11.160 32.461 12.159 1.00 68.94 184 GLY A C 1
ATOM 1484 O O . GLY A 1 184 ? -10.147 31.950 12.630 1.00 68.94 184 GLY A O 1
ATOM 1485 N N . ASP A 1 185 ? -12.266 32.618 12.889 1.00 71.50 185 ASP A N 1
ATOM 1486 C CA . ASP A 1 185 ? -12.387 32.158 14.267 1.00 71.50 185 ASP A CA 1
ATOM 1487 C C . ASP A 1 185 ? -12.829 30.688 14.313 1.00 71.50 185 ASP A C 1
ATOM 1489 O O . ASP A 1 185 ? -14.015 30.370 14.195 1.00 71.50 185 ASP A O 1
ATOM 1493 N N . LEU A 1 186 ? -11.868 29.778 14.512 1.00 62.59 186 LEU A N 1
ATOM 1494 C CA . LEU A 1 186 ? -12.137 28.339 14.607 1.00 62.59 186 LEU A CA 1
ATOM 1495 C C . LEU A 1 186 ? -13.109 27.980 15.743 1.00 62.59 186 LEU A C 1
ATOM 1497 O O . LEU A 1 186 ? -13.762 26.945 15.657 1.00 62.59 186 LEU A O 1
ATOM 1501 N N . SER A 1 187 ? -13.232 28.807 16.788 1.00 63.12 187 SER A N 1
ATOM 1502 C CA . SER A 1 187 ? -14.155 28.545 17.904 1.00 63.12 187 SER A CA 1
ATOM 1503 C C . SER A 1 187 ? -15.627 28.755 17.533 1.00 63.12 187 SER A C 1
ATOM 1505 O O . SER A 1 187 ? -16.513 28.219 18.198 1.00 63.12 187 SER A O 1
ATOM 1507 N N . LYS A 1 188 ? -15.889 29.505 16.452 1.00 60.84 188 LYS A N 1
ATOM 1508 C CA . LYS A 1 188 ? -17.232 29.763 15.908 1.00 60.84 188 LYS A CA 1
ATOM 1509 C C . LYS A 1 188 ? -17.686 28.719 14.895 1.00 60.84 188 LYS A C 1
ATOM 1511 O O . LYS A 1 188 ? -18.845 28.733 14.486 1.00 60.84 188 LYS A O 1
ATOM 1516 N N . LEU A 1 189 ? -16.792 27.823 14.483 1.00 59.56 189 LEU A N 1
ATOM 1517 C CA . LEU A 1 189 ? -17.170 26.662 13.697 1.00 59.56 189 LEU A CA 1
ATOM 1518 C C . LEU A 1 189 ? -17.888 25.681 14.620 1.00 59.56 189 LEU A C 1
ATOM 1520 O O . LEU A 1 189 ? -17.339 25.244 15.633 1.00 59.56 189 LEU A O 1
ATOM 1524 N N . THR A 1 190 ? -19.118 25.313 14.272 1.00 52.97 190 THR A N 1
ATOM 1525 C CA . THR A 1 190 ? -19.764 24.156 14.885 1.00 52.97 190 THR A CA 1
ATOM 1526 C C . THR A 1 190 ? -18.905 22.945 14.562 1.00 52.97 190 THR A C 1
ATOM 1528 O O . THR A 1 190 ? -18.815 22.519 13.411 1.00 52.97 190 THR A O 1
ATOM 1531 N N . ALA A 1 191 ? -18.219 22.414 15.579 1.00 48.94 191 ALA A N 1
ATOM 1532 C CA . ALA A 1 191 ? -17.496 21.165 15.433 1.00 48.94 191 ALA A CA 1
ATOM 1533 C C . ALA A 1 191 ? -18.475 20.143 14.855 1.00 48.94 191 ALA A C 1
ATOM 1535 O O . ALA A 1 191 ? -19.557 19.944 15.421 1.00 48.94 191 ALA A O 1
ATOM 1536 N N . ALA A 1 192 ? -18.102 19.517 13.733 1.00 49.00 192 ALA A N 1
ATOM 1537 C CA . ALA A 1 192 ? -18.803 18.331 13.269 1.00 49.00 192 ALA A CA 1
ATOM 1538 C C . ALA A 1 192 ? -18.993 17.425 14.494 1.00 49.00 192 ALA A C 1
ATOM 1540 O O . ALA A 1 192 ? -18.045 17.312 15.289 1.00 49.00 192 ALA A O 1
ATOM 1541 N N . PRO A 1 193 ? -20.200 16.868 14.716 1.00 45.09 193 PRO A N 1
ATOM 1542 C CA . PRO A 1 193 ? -20.467 16.055 15.895 1.00 45.09 193 PRO A CA 1
ATOM 1543 C C . PRO A 1 193 ? -19.304 15.087 16.042 1.00 45.09 193 PRO A C 1
ATOM 1545 O O . PRO A 1 193 ? -18.995 14.410 15.060 1.00 45.09 193 PRO A O 1
ATOM 1548 N N . LYS A 1 194 ? -18.604 15.119 17.196 1.00 44.66 194 LYS A N 1
ATOM 1549 C CA . LYS A 1 194 ? -17.406 14.298 17.436 1.00 44.66 194 LYS A CA 1
ATOM 1550 C C . LYS A 1 194 ? -17.727 12.916 16.899 1.00 44.66 194 LYS A C 1
ATOM 1552 O O . LYS A 1 194 ? -18.556 12.227 17.499 1.00 44.66 194 LYS A O 1
ATOM 1557 N N . GLN A 1 195 ? -17.138 12.546 15.757 1.00 46.88 195 GLN A N 1
ATOM 1558 C CA . GLN A 1 195 ? -17.292 11.190 15.263 1.00 46.88 195 GLN A CA 1
ATOM 1559 C C . GLN A 1 195 ? -16.865 10.326 16.436 1.00 46.88 195 GLN A C 1
ATOM 1561 O O . GLN A 1 195 ? -15.785 10.550 16.991 1.00 46.88 195 GLN A O 1
ATOM 1566 N N . LYS A 1 196 ? -17.758 9.436 16.888 1.00 52.53 196 LYS A N 1
ATOM 1567 C CA . LYS A 1 196 ? -17.397 8.434 17.887 1.00 52.53 196 LYS A CA 1
ATOM 1568 C C . LYS A 1 196 ? -16.106 7.822 17.369 1.00 52.53 196 LYS A C 1
ATOM 1570 O O . LYS A 1 196 ? -16.117 7.240 16.286 1.00 52.53 196 LYS A O 1
ATOM 1575 N N . GLU A 1 197 ? -15.008 8.075 18.082 1.00 59.78 197 GLU A N 1
ATOM 1576 C CA . GLU A 1 197 ? -13.684 7.599 17.691 1.00 59.78 197 GLU A CA 1
ATOM 1577 C C . GLU A 1 197 ? -13.841 6.120 17.349 1.00 59.78 197 GLU A C 1
ATOM 1579 O O . GLU A 1 197 ? -14.498 5.431 18.114 1.00 59.78 197 GLU A O 1
ATOM 1584 N N . ASN A 1 198 ? -13.346 5.640 16.207 1.00 71.69 198 ASN A N 1
ATOM 1585 C CA . ASN A 1 198 ? -13.400 4.219 15.860 1.00 71.69 198 ASN A CA 1
ATOM 1586 C C . ASN A 1 198 ? -12.021 3.602 16.131 1.00 71.69 198 ASN A C 1
ATOM 1588 O O . ASN A 1 198 ? -11.034 4.097 15.587 1.00 71.69 198 ASN A O 1
ATOM 1592 N N . ILE A 1 199 ? -11.924 2.540 16.939 1.00 75.75 199 ILE A N 1
ATOM 1593 C CA . ILE A 1 199 ? -10.662 1.826 17.195 1.00 75.75 199 ILE A CA 1
ATOM 1594 C C . ILE A 1 199 ? -9.998 1.388 15.890 1.00 75.75 199 ILE A C 1
ATOM 1596 O O . ILE A 1 199 ? -8.782 1.501 15.764 1.00 75.75 199 ILE A O 1
ATOM 1600 N N . TYR A 1 200 ? -10.776 0.970 14.892 1.00 81.69 200 TYR A N 1
ATOM 1601 C CA . TYR A 1 200 ? -10.252 0.588 13.584 1.00 81.69 200 TYR A CA 1
ATOM 1602 C C . TYR A 1 200 ? -9.752 1.794 12.793 1.00 81.69 200 TYR A C 1
ATOM 1604 O O . TYR A 1 200 ? -8.694 1.707 12.183 1.00 81.69 200 TYR A O 1
ATOM 1612 N N . GLY A 1 201 ? -10.434 2.940 12.882 1.00 83.12 201 GLY A N 1
ATOM 1613 C CA . GLY A 1 201 ? -9.954 4.198 12.304 1.00 83.12 201 GLY A CA 1
ATOM 1614 C C . GLY A 1 201 ? -8.624 4.640 12.922 1.00 83.12 201 GLY A C 1
ATOM 1615 O O . GLY A 1 201 ? -7.685 4.959 12.204 1.00 83.12 201 GLY A O 1
ATOM 1616 N N . LYS A 1 202 ? -8.489 4.560 14.253 1.00 84.06 202 LYS A N 1
ATOM 1617 C CA . LYS A 1 202 ? -7.236 4.890 14.958 1.00 84.06 202 LYS A CA 1
ATOM 1618 C C . LYS A 1 202 ? -6.114 3.889 14.709 1.00 84.06 202 LYS A C 1
ATOM 1620 O O . LYS A 1 202 ? -4.961 4.286 14.552 1.00 84.06 202 LYS A O 1
ATOM 1625 N N . THR A 1 203 ? -6.452 2.608 14.610 1.00 85.62 203 THR A N 1
ATOM 1626 C CA . THR A 1 203 ? -5.506 1.568 14.193 1.00 85.62 203 THR A CA 1
ATOM 1627 C C . THR A 1 203 ? -5.012 1.845 12.778 1.00 85.62 203 THR A C 1
ATOM 1629 O O . THR A 1 203 ? -3.808 1.817 12.536 1.00 85.62 203 THR A O 1
ATOM 1632 N N . ALA A 1 204 ? -5.916 2.185 11.861 1.00 87.62 204 ALA A N 1
ATOM 1633 C CA . ALA A 1 204 ? -5.590 2.501 10.480 1.00 87.62 204 ALA A CA 1
ATOM 1634 C C . ALA A 1 204 ? -4.727 3.760 10.343 1.00 87.62 204 ALA A C 1
ATOM 1636 O O . ALA A 1 204 ? -3.699 3.701 9.678 1.00 87.62 204 ALA A O 1
ATOM 1637 N N . GLU A 1 205 ? -5.081 4.863 11.015 1.00 88.88 205 GLU A N 1
ATOM 1638 C CA . GLU A 1 205 ? -4.246 6.074 11.090 1.00 88.88 205 GLU A CA 1
ATOM 1639 C C . GLU A 1 205 ? -2.815 5.714 11.511 1.00 88.88 205 GLU A C 1
ATOM 1641 O O . GLU A 1 205 ? -1.849 6.116 10.862 1.00 88.88 205 GLU A O 1
ATOM 1646 N N . LYS A 1 206 ? -2.672 4.884 12.554 1.00 87.81 206 LYS A N 1
ATOM 1647 C CA . LYS A 1 206 ? -1.354 4.530 13.076 1.00 87.81 206 LYS A CA 1
ATOM 1648 C C . LYS A 1 206 ? -0.541 3.644 12.138 1.00 87.81 206 LYS A C 1
ATOM 1650 O O . LYS A 1 206 ? 0.662 3.855 12.003 1.00 87.81 206 LYS A O 1
ATOM 1655 N N . ASN A 1 207 ? -1.185 2.679 11.487 1.00 89.88 207 ASN A N 1
ATOM 1656 C CA . ASN A 1 207 ? -0.521 1.833 10.499 1.00 89.88 207 ASN A CA 1
ATOM 1657 C C . ASN A 1 207 ? -0.102 2.653 9.268 1.00 89.88 207 ASN A C 1
ATOM 1659 O O . ASN A 1 207 ? 1.038 2.532 8.833 1.00 89.88 207 ASN A O 1
ATOM 1663 N N . LEU A 1 208 ? -0.951 3.563 8.777 1.00 91.12 208 LEU A N 1
ATOM 1664 C CA . LEU A 1 208 ? -0.611 4.477 7.677 1.00 91.12 208 LEU A CA 1
ATOM 1665 C C . LEU A 1 208 ? 0.588 5.384 8.018 1.00 91.12 208 LEU A C 1
ATOM 1667 O O . LEU A 1 208 ? 1.467 5.584 7.180 1.00 91.12 208 LEU A O 1
ATOM 1671 N N . GLU A 1 209 ? 0.674 5.896 9.252 1.00 89.94 209 GLU A N 1
ATOM 1672 C CA . GLU A 1 209 ? 1.858 6.634 9.724 1.00 89.94 209 GLU A CA 1
ATOM 1673 C C . GLU A 1 209 ? 3.123 5.763 9.707 1.00 89.94 209 GLU A C 1
ATOM 1675 O O . GLU A 1 209 ? 4.199 6.221 9.326 1.00 89.94 209 GLU A O 1
ATOM 1680 N N . GLU A 1 210 ? 3.019 4.504 10.140 1.00 88.62 210 GLU A N 1
ATOM 1681 C CA . GLU A 1 210 ? 4.148 3.571 10.203 1.00 88.62 210 GLU A CA 1
ATOM 1682 C C . GLU A 1 210 ? 4.665 3.158 8.827 1.00 88.62 210 GLU A C 1
ATOM 1684 O O . GLU A 1 210 ? 5.873 2.978 8.671 1.00 88.62 210 GLU A O 1
ATOM 1689 N N . MET A 1 211 ? 3.796 3.098 7.814 1.00 89.50 211 MET A N 1
ATOM 1690 C CA . MET A 1 211 ? 4.207 2.855 6.428 1.00 89.50 211 MET A CA 1
ATOM 1691 C C . MET A 1 211 ? 5.220 3.889 5.921 1.00 89.50 211 MET A C 1
ATOM 1693 O O . MET A 1 211 ? 6.047 3.552 5.073 1.00 89.50 211 MET A O 1
ATOM 1697 N N . SER A 1 212 ? 5.166 5.115 6.450 1.00 84.88 212 SER A N 1
ATOM 1698 C CA . SER A 1 212 ? 6.005 6.246 6.035 1.00 84.88 212 SER A CA 1
ATOM 1699 C C . SER A 1 212 ? 7.301 6.404 6.844 1.00 84.88 212 SER A C 1
ATOM 1701 O O . SER A 1 212 ? 8.081 7.307 6.561 1.00 84.88 212 SER A O 1
ATOM 1703 N N . LYS A 1 213 ? 7.544 5.570 7.864 1.00 85.06 213 LYS A N 1
ATOM 1704 C CA . LYS A 1 213 ? 8.768 5.633 8.684 1.00 85.06 213 LYS A CA 1
ATOM 1705 C C . LYS A 1 213 ? 9.942 4.915 8.016 1.00 85.06 213 LYS A C 1
ATOM 1707 O O . LYS A 1 213 ? 9.749 4.107 7.109 1.00 85.06 213 LYS A O 1
ATOM 1712 N N . ASP A 1 214 ? 11.149 5.149 8.527 1.00 75.06 214 ASP A N 1
ATOM 1713 C CA . ASP A 1 214 ? 12.363 4.439 8.110 1.00 75.06 214 ASP A CA 1
ATOM 1714 C C . ASP A 1 214 ? 12.185 2.917 8.224 1.00 75.06 214 ASP A C 1
ATOM 1716 O O . ASP A 1 214 ? 11.731 2.395 9.246 1.00 75.06 214 ASP A O 1
ATOM 1720 N N . GLY A 1 215 ? 12.501 2.198 7.144 1.00 80.44 215 GLY A N 1
ATOM 1721 C CA . GLY A 1 215 ? 12.253 0.754 7.019 1.00 80.44 215 GLY A CA 1
ATOM 1722 C C . GLY A 1 215 ? 10.796 0.366 6.715 1.00 80.44 215 GLY A C 1
ATOM 1723 O O . GLY A 1 215 ? 10.520 -0.799 6.404 1.00 80.44 215 GLY A O 1
ATOM 1724 N N . GLY A 1 216 ? 9.871 1.329 6.750 1.00 87.62 216 GLY A N 1
ATOM 1725 C CA . GLY A 1 216 ? 8.478 1.194 6.334 1.00 87.62 216 GLY A CA 1
ATOM 1726 C C . GLY A 1 216 ? 8.321 0.964 4.829 1.00 87.62 216 GLY A C 1
ATOM 1727 O O . GLY A 1 216 ? 9.280 0.997 4.056 1.00 87.62 216 GLY A O 1
ATOM 1728 N N . ILE A 1 217 ? 7.089 0.692 4.398 1.00 90.56 217 ILE A N 1
ATOM 1729 C CA . ILE A 1 217 ? 6.787 0.342 3.002 1.00 90.56 217 ILE A CA 1
ATOM 1730 C C . ILE A 1 217 ? 7.166 1.469 2.033 1.00 90.56 217 ILE A C 1
ATOM 1732 O O . ILE A 1 217 ? 7.764 1.192 0.995 1.00 90.56 217 ILE A O 1
ATOM 1736 N N . ALA A 1 218 ? 6.880 2.727 2.381 1.00 88.94 218 ALA A N 1
ATOM 1737 C CA . ALA A 1 218 ? 7.221 3.871 1.537 1.00 88.94 218 ALA A CA 1
ATOM 1738 C C . ALA A 1 218 ? 8.741 3.996 1.348 1.00 88.94 218 ALA A C 1
ATOM 1740 O O . ALA A 1 218 ? 9.206 4.177 0.224 1.00 88.94 218 ALA A O 1
ATOM 1741 N N . TYR A 1 219 ? 9.512 3.801 2.424 1.00 91.31 219 TYR A N 1
ATOM 1742 C CA . TYR A 1 219 ? 10.973 3.796 2.371 1.00 91.31 219 TYR A CA 1
ATOM 1743 C C . TYR A 1 219 ? 11.499 2.691 1.444 1.00 91.31 219 TYR A C 1
ATOM 1745 O O . TYR A 1 219 ? 12.310 2.960 0.561 1.00 91.31 219 TYR A O 1
ATOM 1753 N N . ARG A 1 220 ? 11.000 1.452 1.580 1.00 94.12 220 ARG A N 1
ATOM 1754 C CA . ARG A 1 220 ? 11.422 0.331 0.717 1.00 94.12 220 ARG A CA 1
ATOM 1755 C C . ARG A 1 220 ? 11.091 0.567 -0.754 1.00 94.12 220 ARG A C 1
ATOM 1757 O O . ARG A 1 220 ? 11.900 0.236 -1.620 1.00 94.12 220 ARG A O 1
ATOM 1764 N N . LEU A 1 221 ? 9.925 1.147 -1.036 1.00 95.38 221 LEU A N 1
ATOM 1765 C CA . LEU A 1 221 ? 9.529 1.517 -2.391 1.00 95.38 221 LEU A CA 1
ATOM 1766 C C . LEU A 1 221 ? 10.460 2.589 -2.975 1.00 95.38 221 LEU A C 1
ATOM 1768 O O . LEU A 1 221 ? 10.887 2.470 -4.122 1.00 95.38 221 LEU A O 1
ATOM 1772 N N . GLU A 1 222 ? 10.811 3.607 -2.186 1.00 94.31 222 GLU A N 1
ATOM 1773 C CA . GLU A 1 222 ? 11.758 4.646 -2.592 1.00 94.31 222 GLU A CA 1
ATOM 1774 C C . GLU A 1 222 ? 13.153 4.064 -2.859 1.00 94.31 222 GLU A C 1
ATOM 1776 O O . GLU A 1 222 ? 13.771 4.389 -3.872 1.00 94.31 222 GLU A O 1
ATOM 1781 N N . THR A 1 223 ? 13.639 3.156 -2.008 1.00 95.12 223 THR A N 1
ATOM 1782 C CA . THR A 1 223 ? 14.906 2.444 -2.233 1.00 95.12 223 THR A CA 1
ATOM 1783 C C . THR A 1 223 ? 14.878 1.638 -3.532 1.00 95.12 223 THR A C 1
ATOM 1785 O O . THR A 1 223 ? 15.817 1.732 -4.324 1.00 95.12 223 THR A O 1
ATOM 1788 N N . ALA A 1 224 ? 13.802 0.886 -3.789 1.00 96.94 224 ALA A N 1
ATOM 1789 C CA . ALA A 1 224 ? 13.647 0.126 -5.030 1.00 96.94 224 ALA A CA 1
ATOM 1790 C C . ALA A 1 224 ? 13.619 1.047 -6.262 1.00 96.94 224 ALA A C 1
ATOM 1792 O O . ALA A 1 224 ? 14.244 0.748 -7.280 1.00 96.94 224 ALA A O 1
ATOM 1793 N N . LYS A 1 225 ? 12.963 2.209 -6.155 1.00 96.88 225 LYS A N 1
ATOM 1794 C CA . LYS A 1 225 ? 12.956 3.223 -7.213 1.00 96.88 225 LYS A CA 1
ATOM 1795 C C . LYS A 1 225 ? 14.346 3.820 -7.458 1.00 96.88 225 LYS A C 1
ATOM 1797 O O . LYS A 1 225 ? 14.771 3.897 -8.604 1.00 96.88 225 LYS A O 1
ATOM 1802 N N . LYS A 1 226 ? 15.100 4.151 -6.404 1.00 97.44 226 LYS A N 1
ATOM 1803 C CA . LYS A 1 226 ? 16.480 4.656 -6.530 1.00 97.44 226 LYS A CA 1
ATOM 1804 C C . LYS A 1 226 ? 17.392 3.686 -7.278 1.00 97.44 226 LYS A C 1
ATOM 1806 O O . LYS A 1 226 ? 18.248 4.125 -8.036 1.00 97.44 226 LYS A O 1
ATOM 1811 N N . GLN A 1 227 ? 17.211 2.376 -7.102 1.00 97.44 227 GLN A N 1
ATOM 1812 C CA . GLN A 1 227 ? 17.976 1.376 -7.853 1.00 97.44 227 GLN A CA 1
ATOM 1813 C C . GLN A 1 227 ? 17.716 1.470 -9.367 1.00 97.44 227 GLN A C 1
ATOM 1815 O O . GLN A 1 227 ? 18.661 1.418 -10.153 1.00 97.44 227 GLN A O 1
ATOM 1820 N N . ILE A 1 228 ? 16.454 1.650 -9.769 1.00 98.25 228 ILE A N 1
ATOM 1821 C CA . ILE A 1 228 ? 16.068 1.873 -11.169 1.00 98.25 228 ILE A CA 1
ATOM 1822 C C . ILE A 1 228 ? 16.678 3.175 -11.690 1.00 98.25 228 ILE A C 1
ATOM 1824 O O . ILE A 1 228 ? 17.289 3.180 -12.760 1.00 98.25 228 ILE A O 1
ATOM 1828 N N . ASP A 1 229 ? 16.524 4.264 -10.935 1.00 97.81 229 ASP A N 1
ATOM 1829 C CA . ASP A 1 229 ? 17.000 5.591 -11.329 1.00 97.81 229 ASP A CA 1
ATOM 1830 C C . ASP A 1 229 ? 18.526 5.589 -11.510 1.00 97.81 229 ASP A C 1
ATOM 1832 O O . ASP A 1 229 ? 19.032 6.110 -12.499 1.00 97.81 229 ASP A O 1
ATOM 1836 N N . ASN A 1 230 ? 19.266 4.918 -10.623 1.00 98.25 230 ASN A N 1
ATOM 1837 C CA . ASN A 1 230 ? 20.718 4.770 -10.737 1.00 98.25 230 ASN A CA 1
ATOM 1838 C C . ASN A 1 230 ? 21.136 4.027 -12.014 1.00 98.25 230 ASN A C 1
ATOM 1840 O O . ASN A 1 230 ? 22.071 4.458 -12.685 1.00 98.25 230 ASN A O 1
ATOM 1844 N N . LEU A 1 231 ? 20.449 2.934 -12.369 1.00 98.31 231 LEU A N 1
ATOM 1845 C CA . LEU A 1 231 ? 20.731 2.179 -13.596 1.00 98.31 231 LEU A CA 1
ATOM 1846 C C . LEU A 1 231 ? 20.427 3.002 -14.854 1.00 98.31 231 LEU A C 1
ATOM 1848 O O . LEU A 1 231 ? 21.212 2.981 -15.800 1.00 98.31 231 LEU A O 1
ATOM 1852 N N . ARG A 1 232 ? 19.311 3.743 -14.861 1.00 97.75 232 ARG A N 1
ATOM 1853 C CA . ARG A 1 232 ? 18.951 4.633 -15.977 1.00 97.75 232 ARG A CA 1
ATOM 1854 C C . ARG A 1 232 ? 19.950 5.779 -16.128 1.00 97.75 232 ARG A C 1
ATOM 1856 O O . ARG A 1 232 ? 20.435 6.006 -17.229 1.00 97.75 232 ARG A O 1
ATOM 1863 N N . ASN A 1 233 ? 20.331 6.421 -15.026 1.00 98.12 233 ASN A N 1
ATOM 1864 C CA . ASN A 1 233 ? 21.326 7.490 -15.037 1.00 98.12 233 ASN A CA 1
ATOM 1865 C C . ASN A 1 233 ? 22.704 6.987 -15.504 1.00 98.12 233 ASN A C 1
ATOM 1867 O O . ASN A 1 233 ? 23.384 7.675 -16.260 1.00 98.12 233 ASN A O 1
ATOM 1871 N N . ASP A 1 234 ? 23.132 5.790 -15.081 1.00 98.31 234 ASP A N 1
ATOM 1872 C CA . ASP A 1 234 ? 24.389 5.196 -15.557 1.00 98.31 234 ASP A CA 1
ATOM 1873 C C . ASP A 1 234 ? 24.351 4.906 -17.064 1.00 98.31 234 ASP A C 1
ATOM 1875 O O . ASP A 1 234 ? 25.319 5.209 -17.764 1.00 98.31 234 ASP A O 1
ATOM 1879 N N . PHE A 1 235 ? 23.226 4.383 -17.569 1.00 98.19 235 PHE A N 1
ATOM 1880 C CA . PHE A 1 235 ? 23.014 4.206 -19.004 1.00 98.19 235 PHE A CA 1
ATOM 1881 C C . PHE A 1 235 ? 23.121 5.540 -19.740 1.00 98.19 235 PHE A C 1
ATOM 1883 O O . PHE A 1 235 ? 23.935 5.652 -20.652 1.00 98.19 235 PHE A O 1
ATOM 1890 N N . ASP A 1 236 ? 22.363 6.558 -19.328 1.00 97.50 236 ASP A N 1
ATOM 1891 C CA . ASP A 1 236 ? 22.339 7.859 -20.003 1.00 97.50 236 ASP A CA 1
ATOM 1892 C C . ASP A 1 236 ? 23.739 8.493 -20.066 1.00 97.50 236 ASP A C 1
ATOM 1894 O O . ASP A 1 236 ? 24.129 9.035 -21.101 1.00 97.50 236 ASP A O 1
ATOM 1898 N N . ASN A 1 237 ? 24.541 8.331 -19.008 1.00 97.94 237 ASN A N 1
ATOM 1899 C CA . ASN A 1 237 ? 25.911 8.841 -18.940 1.00 97.94 237 ASN A CA 1
ATOM 1900 C C . ASN A 1 237 ? 26.909 8.084 -19.836 1.00 97.94 237 ASN A C 1
ATOM 1902 O O . ASN A 1 237 ? 27.871 8.684 -20.319 1.00 97.94 237 ASN A O 1
ATOM 1906 N N . LYS A 1 238 ? 26.733 6.773 -20.042 1.00 97.94 238 LYS A N 1
ATOM 1907 C CA . LYS A 1 238 ? 27.689 5.931 -20.796 1.00 97.94 238 LYS A CA 1
ATOM 1908 C C . LYS A 1 238 ? 27.278 5.665 -22.238 1.00 97.94 238 LYS A C 1
ATOM 1910 O O . LYS A 1 238 ? 28.134 5.366 -23.068 1.00 97.94 238 LYS A O 1
ATOM 1915 N N . ASN A 1 239 ? 25.991 5.795 -22.544 1.00 97.12 239 ASN A N 1
ATOM 1916 C CA . ASN A 1 239 ? 25.391 5.409 -23.815 1.00 97.12 239 ASN A CA 1
ATOM 1917 C C . ASN A 1 239 ? 26.103 6.035 -25.024 1.00 97.12 239 ASN A C 1
ATOM 1919 O O . ASN A 1 239 ? 26.468 5.334 -25.964 1.00 97.12 239 ASN A O 1
ATOM 1923 N N . GLU A 1 240 ? 26.339 7.348 -25.008 1.00 96.69 240 GLU A N 1
ATOM 1924 C CA . GLU A 1 240 ? 26.980 8.025 -26.141 1.00 96.69 240 GLU A CA 1
ATOM 1925 C C . GLU A 1 240 ? 28.438 7.583 -26.339 1.00 96.69 240 GLU A C 1
ATOM 1927 O O . GLU A 1 240 ? 28.868 7.354 -27.472 1.00 96.69 240 GLU A O 1
ATOM 1932 N N . ALA A 1 241 ? 29.194 7.445 -25.247 1.00 97.62 241 ALA A N 1
ATOM 1933 C CA . ALA A 1 241 ? 30.594 7.040 -25.296 1.00 97.62 241 ALA A CA 1
ATOM 1934 C C . ALA A 1 241 ? 30.745 5.611 -25.838 1.00 97.62 241 ALA A C 1
ATOM 1936 O O . ALA A 1 241 ? 31.545 5.388 -26.749 1.00 97.62 241 ALA A O 1
ATOM 1937 N N . GLU A 1 242 ? 29.932 4.674 -25.343 1.00 97.31 242 GLU A N 1
ATOM 1938 C CA . GLU A 1 242 ? 29.940 3.287 -25.812 1.00 97.31 242 GLU A CA 1
ATOM 1939 C C . GLU A 1 242 ? 29.571 3.201 -27.297 1.00 97.31 242 GLU A C 1
ATOM 1941 O O . GLU A 1 242 ? 30.235 2.521 -28.077 1.00 97.31 242 GLU A O 1
ATOM 1946 N N . ARG A 1 243 ? 28.538 3.938 -27.725 1.00 95.69 243 ARG A N 1
ATOM 1947 C CA . ARG A 1 243 ? 28.134 3.978 -29.135 1.00 95.69 243 ARG A CA 1
ATOM 1948 C C . ARG A 1 243 ? 29.282 4.415 -30.042 1.00 95.69 243 ARG A C 1
ATOM 1950 O O . ARG A 1 243 ? 29.604 3.700 -30.987 1.00 95.69 243 ARG A O 1
ATOM 1957 N N . LYS A 1 244 ? 29.952 5.526 -29.716 1.00 95.62 244 LYS A N 1
ATOM 1958 C CA . LYS A 1 244 ? 31.116 6.017 -30.476 1.00 95.62 244 LYS A CA 1
ATOM 1959 C C . LYS A 1 244 ? 32.268 5.012 -30.485 1.00 95.62 244 LYS A C 1
ATOM 1961 O O . LYS A 1 244 ? 32.967 4.882 -31.490 1.00 95.62 244 LYS A O 1
ATOM 1966 N N . GLN A 1 245 ? 32.481 4.300 -29.378 1.00 96.81 245 GLN A N 1
ATOM 1967 C CA . GLN A 1 245 ? 33.486 3.243 -29.305 1.00 96.81 245 GLN A CA 1
ATOM 1968 C C . GLN A 1 245 ? 33.151 2.093 -30.265 1.00 96.81 245 GLN A C 1
ATOM 1970 O O . GLN A 1 245 ? 33.998 1.712 -31.074 1.00 96.81 245 GLN A O 1
ATOM 1975 N N . LEU A 1 246 ? 31.913 1.595 -30.242 1.00 95.88 246 LEU A N 1
ATOM 1976 C CA . LEU A 1 246 ? 31.460 0.518 -31.125 1.00 95.88 246 LEU A CA 1
ATOM 1977 C C . LEU A 1 246 ? 31.523 0.914 -32.606 1.00 95.88 246 LEU A C 1
ATOM 1979 O O . LEU A 1 246 ? 31.972 0.114 -33.428 1.00 95.88 246 LEU A O 1
ATOM 1983 N N . GLU A 1 247 ? 31.126 2.139 -32.953 1.00 94.75 247 GLU A N 1
ATOM 1984 C CA . GLU A 1 247 ? 31.257 2.686 -34.312 1.00 94.75 247 GLU A CA 1
ATOM 1985 C C . GLU A 1 247 ? 32.728 2.677 -34.769 1.00 94.75 247 GLU A C 1
ATOM 1987 O O . GLU A 1 247 ? 33.050 2.203 -35.859 1.00 94.75 247 GLU A O 1
ATOM 1992 N N . LYS A 1 248 ? 33.652 3.121 -33.905 1.00 94.06 248 LYS A N 1
ATOM 1993 C CA . LYS A 1 248 ? 35.094 3.159 -34.194 1.00 94.06 248 LYS A CA 1
ATOM 1994 C C . LYS A 1 248 ? 35.711 1.765 -34.351 1.00 94.06 248 LYS A C 1
ATOM 1996 O O . LYS A 1 248 ? 36.549 1.572 -35.232 1.00 94.06 248 LYS A O 1
ATOM 2001 N N . GLU A 1 249 ? 35.331 0.811 -33.505 1.00 94.31 249 GLU A N 1
ATOM 2002 C CA . GLU A 1 249 ? 35.837 -0.571 -33.530 1.00 94.31 249 GLU A CA 1
ATOM 2003 C C . GLU A 1 249 ? 35.337 -1.374 -34.735 1.00 94.31 249 GLU A C 1
ATOM 2005 O O . GLU A 1 249 ? 35.975 -2.344 -35.141 1.00 94.31 249 GLU A O 1
ATOM 2010 N N . ASN A 1 250 ? 34.198 -0.984 -35.310 1.00 93.31 250 ASN A N 1
ATOM 2011 C CA . ASN A 1 250 ? 33.582 -1.673 -36.444 1.00 93.31 250 ASN A CA 1
ATOM 2012 C C . ASN A 1 250 ? 33.648 -0.855 -37.738 1.00 93.31 250 ASN A C 1
ATOM 2014 O O . ASN A 1 250 ? 32.895 -1.139 -38.672 1.00 93.31 250 ASN A O 1
ATOM 2018 N N . LYS A 1 251 ? 34.559 0.124 -37.804 1.00 92.69 251 LYS A N 1
ATOM 2019 C CA . LYS A 1 251 ? 34.817 0.882 -39.026 1.00 92.69 251 LYS A CA 1
ATOM 2020 C C . LYS A 1 251 ? 35.246 -0.044 -40.166 1.00 92.69 251 LYS A C 1
ATOM 2022 O O . LYS A 1 251 ? 35.998 -0.998 -39.959 1.00 92.69 251 LYS A O 1
ATOM 2027 N N . ILE A 1 252 ? 34.800 0.270 -41.369 1.00 88.50 252 ILE A N 1
ATOM 2028 C CA . ILE A 1 252 ? 35.135 -0.441 -42.597 1.00 88.50 252 ILE A CA 1
ATOM 2029 C C . ILE A 1 252 ? 36.150 0.413 -43.352 1.00 88.50 252 ILE A C 1
ATOM 2031 O O . ILE A 1 252 ? 35.919 1.596 -43.599 1.00 88.50 252 ILE A O 1
ATOM 2035 N N . ILE A 1 253 ? 37.292 -0.186 -43.686 1.00 89.88 253 ILE A N 1
ATOM 2036 C CA . ILE A 1 253 ? 38.347 0.455 -44.474 1.00 89.88 253 ILE A CA 1
ATOM 2037 C C . ILE A 1 253 ? 38.307 -0.127 -45.883 1.00 89.88 253 ILE A C 1
ATOM 2039 O O . ILE A 1 253 ? 38.298 -1.347 -46.039 1.00 89.88 253 ILE A O 1
ATOM 2043 N N . ALA A 1 254 ? 38.287 0.730 -46.900 1.00 86.19 254 ALA A N 1
ATOM 2044 C CA . ALA A 1 254 ? 38.312 0.298 -48.290 1.00 86.19 254 ALA A CA 1
ATOM 2045 C C . ALA A 1 254 ? 39.639 -0.415 -48.610 1.00 86.19 254 ALA A C 1
ATOM 2047 O O . ALA A 1 254 ? 40.723 0.154 -48.490 1.00 86.19 254 ALA A O 1
ATOM 2048 N N . GLU A 1 255 ? 39.569 -1.682 -49.015 1.00 87.00 255 GLU A N 1
ATOM 2049 C CA . GLU A 1 255 ? 40.758 -2.494 -49.322 1.00 87.00 255 GLU A CA 1
ATOM 2050 C C . GLU A 1 255 ? 41.268 -2.291 -50.756 1.00 87.00 255 GLU A C 1
ATOM 2052 O O . GLU A 1 255 ? 42.419 -2.609 -51.079 1.00 87.00 255 GLU A O 1
ATOM 2057 N N . THR A 1 256 ? 40.413 -1.743 -51.617 1.00 85.38 256 THR A N 1
ATOM 2058 C CA . THR A 1 256 ? 40.659 -1.514 -53.041 1.00 85.38 256 THR A CA 1
ATOM 2059 C C . THR A 1 256 ? 40.160 -0.136 -53.450 1.00 85.38 256 THR A C 1
ATOM 2061 O O . THR A 1 256 ? 39.332 0.461 -52.767 1.00 85.38 256 THR A O 1
ATOM 2064 N N . GLU A 1 257 ? 40.703 0.361 -54.556 1.00 91.50 257 GLU A N 1
ATOM 2065 C CA . GLU A 1 257 ? 40.251 1.598 -55.178 1.00 91.50 257 GLU A CA 1
ATOM 2066 C C . GLU A 1 257 ? 38.902 1.360 -55.869 1.00 91.50 257 GLU A C 1
ATOM 2068 O O . GLU A 1 257 ? 38.769 0.415 -56.652 1.00 91.50 257 GLU A O 1
ATOM 2073 N N . THR A 1 258 ? 37.909 2.203 -55.594 1.00 86.00 258 THR A N 1
ATOM 2074 C CA . THR A 1 258 ? 36.587 2.156 -56.236 1.00 86.00 258 THR A CA 1
ATOM 2075 C C . THR A 1 258 ? 36.166 3.554 -56.685 1.00 86.00 258 THR A C 1
ATOM 2077 O O . THR A 1 258 ? 36.753 4.544 -56.263 1.00 86.00 258 THR A O 1
ATOM 2080 N N . GLU A 1 259 ? 35.114 3.657 -57.500 1.00 84.94 259 GLU A N 1
ATOM 2081 C CA . GLU A 1 259 ? 34.528 4.953 -57.891 1.00 84.94 259 GLU A CA 1
ATOM 2082 C C . GLU A 1 259 ? 34.047 5.785 -56.683 1.00 84.94 259 GLU A C 1
ATOM 2084 O O . GLU A 1 259 ? 33.968 7.007 -56.763 1.00 84.94 259 GLU A O 1
ATOM 2089 N N . TYR A 1 260 ? 33.757 5.129 -55.554 1.00 78.81 260 TYR A N 1
ATOM 2090 C CA . TYR A 1 260 ? 33.151 5.747 -54.373 1.00 78.81 260 TYR A CA 1
ATOM 2091 C C . TYR A 1 260 ? 34.093 5.881 -53.167 1.00 78.81 260 TYR A C 1
ATOM 2093 O O . TYR A 1 260 ? 33.694 6.494 -52.181 1.00 78.81 260 TYR A O 1
ATOM 2101 N N . ALA A 1 261 ? 35.296 5.293 -53.207 1.00 85.31 261 ALA A N 1
ATOM 2102 C CA . ALA A 1 261 ? 36.247 5.319 -52.093 1.00 85.31 261 ALA A CA 1
ATOM 2103 C C . ALA A 1 261 ? 37.675 4.952 -52.523 1.00 85.31 261 ALA A C 1
ATOM 2105 O O . ALA A 1 261 ? 37.875 4.004 -53.294 1.00 85.31 261 ALA A O 1
ATOM 2106 N N . HIS A 1 262 ? 38.657 5.645 -51.944 1.00 87.75 262 HIS A N 1
ATOM 2107 C CA . HIS A 1 262 ? 40.081 5.366 -52.117 1.00 87.75 262 HIS A CA 1
ATOM 2108 C C . HIS A 1 262 ? 40.546 4.193 -51.247 1.00 87.75 262 HIS A C 1
ATOM 2110 O O . HIS A 1 262 ? 40.079 4.007 -50.120 1.00 87.75 262 HIS A O 1
ATOM 2116 N N . LYS A 1 263 ? 41.544 3.427 -51.705 1.00 88.25 263 LYS A N 1
ATOM 2117 C CA . LYS A 1 263 ? 42.161 2.382 -50.874 1.00 88.25 263 LYS A CA 1
ATOM 2118 C C . LYS A 1 263 ? 42.732 2.985 -49.581 1.00 88.25 263 LYS A C 1
ATOM 2120 O O . LYS A 1 263 ? 43.595 3.858 -49.612 1.00 88.25 263 LYS A O 1
ATOM 2125 N N . GLY A 1 264 ? 42.300 2.461 -48.436 1.00 85.56 264 GLY A N 1
ATOM 2126 C CA . GLY A 1 264 ? 42.663 2.944 -47.101 1.00 85.56 264 GLY A CA 1
ATOM 2127 C C . GLY A 1 264 ? 41.693 3.974 -46.512 1.00 85.56 264 GLY A C 1
ATOM 2128 O O . GLY A 1 264 ? 41.846 4.342 -45.346 1.00 85.56 264 GLY A O 1
ATOM 2129 N N . GLU A 1 265 ? 40.685 4.414 -47.269 1.00 89.56 265 GLU A N 1
ATOM 2130 C CA . GLU A 1 265 ? 39.655 5.337 -46.796 1.00 89.56 265 GLU A CA 1
ATOM 2131 C C . GLU A 1 265 ? 38.677 4.654 -45.830 1.00 89.56 265 GLU A C 1
ATOM 2133 O O . GLU A 1 265 ? 38.332 3.479 -45.980 1.00 89.56 265 GLU A O 1
ATOM 2138 N N . ASN A 1 266 ? 38.227 5.395 -44.813 1.00 88.12 266 ASN A N 1
ATOM 2139 C CA . ASN A 1 266 ? 37.164 4.950 -43.918 1.00 88.12 266 ASN A CA 1
ATOM 2140 C C . ASN A 1 266 ? 35.803 5.204 -44.570 1.00 88.12 266 ASN A C 1
ATOM 2142 O O . ASN A 1 266 ? 35.380 6.352 -44.673 1.00 88.12 266 ASN A O 1
ATOM 2146 N N . VAL A 1 267 ? 35.104 4.130 -44.927 1.00 87.88 267 VAL A N 1
ATOM 2147 C CA . VAL A 1 267 ? 33.801 4.188 -45.608 1.00 87.88 267 VAL A CA 1
ATOM 2148 C C . VAL A 1 267 ? 32.613 4.037 -44.647 1.00 87.88 267 VAL A C 1
ATOM 2150 O O . VAL A 1 267 ? 31.490 3.781 -45.071 1.00 87.88 267 VAL A O 1
ATOM 2153 N N . GLY A 1 268 ? 32.842 4.201 -43.339 1.00 89.56 268 GLY A N 1
ATOM 2154 C CA . GLY A 1 268 ? 31.808 4.126 -42.306 1.00 89.56 268 GLY A CA 1
ATOM 2155 C C . GLY A 1 268 ? 31.821 2.789 -41.572 1.00 89.56 268 GLY A C 1
ATOM 2156 O O . GLY A 1 268 ? 32.883 2.282 -41.226 1.00 89.56 268 GLY A O 1
ATOM 2157 N N . PHE A 1 269 ? 30.649 2.228 -41.283 1.00 91.56 269 PHE A N 1
ATOM 2158 C CA . PHE A 1 269 ? 30.492 0.954 -40.576 1.00 91.56 269 PHE A CA 1
ATOM 2159 C C . PHE A 1 269 ? 29.199 0.251 -40.997 1.00 91.56 269 PHE A C 1
ATOM 2161 O O . PHE A 1 269 ? 28.263 0.873 -41.496 1.00 91.56 269 PHE A O 1
ATOM 2168 N N . ASP A 1 270 ? 29.134 -1.059 -40.770 1.00 90.31 270 ASP A N 1
ATOM 2169 C CA . ASP A 1 270 ? 27.902 -1.826 -40.948 1.00 90.31 270 ASP A CA 1
ATOM 2170 C C . ASP A 1 270 ? 26.946 -1.517 -39.787 1.00 90.31 270 ASP A C 1
ATOM 2172 O O . ASP A 1 270 ? 27.148 -1.971 -38.654 1.00 90.31 270 ASP A O 1
ATOM 2176 N N . ASN A 1 271 ? 25.892 -0.752 -40.087 1.00 90.31 271 ASN A N 1
ATOM 2177 C CA . ASN A 1 271 ? 24.850 -0.373 -39.133 1.00 90.31 271 ASN A CA 1
ATOM 2178 C C . ASN A 1 271 ? 24.272 -1.575 -38.385 1.00 90.31 271 ASN A C 1
ATOM 2180 O O . ASN A 1 271 ? 23.972 -1.467 -37.202 1.00 90.31 271 ASN A O 1
ATOM 2184 N N . CYS A 1 272 ? 24.157 -2.733 -39.030 1.00 88.75 272 CYS A N 1
ATOM 2185 C CA . CYS A 1 272 ? 23.553 -3.917 -38.441 1.00 88.75 272 CYS A CA 1
ATOM 2186 C C . CYS A 1 272 ? 24.481 -4.704 -37.554 1.00 88.75 272 CYS A C 1
ATOM 2188 O O . CYS A 1 272 ? 24.067 -5.188 -36.496 1.00 88.75 272 CYS A O 1
ATOM 2190 N N . LYS A 1 273 ? 25.754 -4.749 -37.919 1.00 90.38 273 LYS A N 1
ATOM 2191 C CA . LYS A 1 273 ? 26.788 -5.252 -37.025 1.00 90.38 273 LYS A CA 1
ATOM 2192 C C . LYS A 1 273 ? 26.903 -4.386 -35.766 1.00 90.38 273 LYS A C 1
ATOM 2194 O O . LYS A 1 273 ? 26.958 -4.929 -34.663 1.00 90.38 273 LYS A O 1
ATOM 2199 N N . VAL A 1 274 ? 26.908 -3.059 -35.917 1.00 93.69 274 VAL A N 1
ATOM 2200 C CA . VAL A 1 274 ? 26.990 -2.119 -34.786 1.00 93.69 274 VAL A CA 1
ATOM 2201 C C . VAL A 1 274 ? 25.721 -2.166 -33.931 1.00 93.69 274 VAL A C 1
ATOM 2203 O O . VAL A 1 274 ? 25.829 -2.243 -32.710 1.00 93.69 274 VAL A O 1
ATOM 2206 N N . GLN A 1 275 ? 24.535 -2.213 -34.548 1.00 92.75 275 GLN A N 1
ATOM 2207 C CA . GLN A 1 275 ? 23.249 -2.335 -33.855 1.00 92.75 275 GLN A CA 1
ATOM 2208 C C . GLN A 1 275 ? 23.213 -3.558 -32.942 1.00 92.75 275 GLN A C 1
ATOM 2210 O O . GLN A 1 275 ? 22.904 -3.418 -31.765 1.00 92.75 275 GLN A O 1
ATOM 2215 N N . LYS A 1 276 ? 23.572 -4.743 -33.454 1.00 91.12 276 LYS A N 1
ATOM 2216 C CA . LYS A 1 276 ? 23.561 -5.980 -32.658 1.00 91.12 276 LYS A CA 1
ATOM 2217 C C . LYS A 1 276 ? 24.501 -5.896 -31.457 1.00 91.12 276 LYS A C 1
ATOM 2219 O O . LYS A 1 276 ? 24.080 -6.182 -30.341 1.00 91.12 276 LYS A O 1
ATOM 2224 N N . LYS A 1 277 ? 25.735 -5.423 -31.667 1.00 93.69 277 LYS A N 1
ATOM 2225 C CA . LYS A 1 277 ? 26.714 -5.230 -30.583 1.00 93.69 277 LYS A CA 1
ATOM 2226 C C . LYS A 1 277 ? 26.232 -4.230 -29.531 1.00 93.69 277 LYS A C 1
ATOM 2228 O O . LYS A 1 277 ? 26.385 -4.470 -28.337 1.00 93.69 277 LYS A O 1
ATOM 2233 N N . TYR A 1 278 ? 25.633 -3.122 -29.968 1.00 95.94 278 TYR A N 1
ATOM 2234 C CA . TYR A 1 278 ? 25.056 -2.131 -29.065 1.00 95.94 278 TYR A CA 1
ATOM 2235 C C . TYR A 1 278 ? 23.905 -2.726 -28.250 1.00 95.94 278 TYR A C 1
ATOM 2237 O O . TYR A 1 278 ? 23.890 -2.595 -27.028 1.00 95.94 278 TYR A O 1
ATOM 2245 N N . SER A 1 279 ? 22.980 -3.439 -28.896 1.00 94.56 279 SER A N 1
ATOM 2246 C CA . SER A 1 279 ? 21.867 -4.094 -28.215 1.00 94.56 279 SER A CA 1
ATOM 2247 C C . SER A 1 279 ? 22.354 -5.105 -27.172 1.00 94.56 279 SER A C 1
ATOM 2249 O O . SER A 1 279 ? 21.908 -5.056 -26.029 1.00 94.56 279 SER A O 1
ATOM 2251 N N . GLU A 1 280 ? 23.327 -5.957 -27.511 1.00 94.00 280 GLU A N 1
ATOM 2252 C CA . GLU A 1 280 ? 23.952 -6.903 -26.572 1.00 94.00 280 GLU A CA 1
ATOM 2253 C C . GLU A 1 280 ? 24.543 -6.204 -25.340 1.00 94.00 280 GLU A C 1
ATOM 2255 O O . GLU A 1 280 ? 24.332 -6.654 -24.208 1.00 94.00 280 GLU A O 1
ATOM 2260 N N . TRP A 1 281 ? 25.240 -5.081 -25.539 1.00 96.44 281 TRP A N 1
ATOM 2261 C CA . TRP A 1 281 ? 25.758 -4.268 -24.441 1.00 96.44 281 TRP A CA 1
ATOM 2262 C C . TRP A 1 281 ? 24.630 -3.712 -23.563 1.00 96.44 281 TRP A C 1
ATOM 2264 O O . TRP A 1 281 ? 24.715 -3.820 -22.335 1.00 96.44 281 TRP A O 1
ATOM 2274 N N . VAL A 1 282 ? 23.551 -3.187 -24.160 1.00 97.50 282 VAL A N 1
ATOM 2275 C CA . VAL A 1 282 ? 22.396 -2.676 -23.405 1.00 97.50 282 VAL A CA 1
ATOM 2276 C C . VAL A 1 282 ? 21.721 -3.793 -22.607 1.00 97.50 282 VAL A C 1
ATOM 2278 O O . VAL A 1 282 ? 21.444 -3.609 -21.419 1.00 97.50 282 VAL A O 1
ATOM 2281 N N . TYR A 1 283 ? 21.479 -4.968 -23.197 1.00 95.44 283 TYR A N 1
ATOM 2282 C CA . TYR A 1 283 ? 20.801 -6.054 -22.481 1.00 95.44 283 TYR A CA 1
ATOM 2283 C C . TYR A 1 283 ? 21.614 -6.572 -21.307 1.00 95.44 283 TYR A C 1
ATOM 2285 O O . TYR A 1 283 ? 21.080 -6.748 -20.209 1.00 95.44 283 TYR A O 1
ATOM 2293 N N . LYS A 1 284 ? 22.911 -6.795 -21.537 1.00 94.75 284 LYS A N 1
ATOM 2294 C CA . LYS A 1 284 ? 23.813 -7.355 -20.536 1.00 94.75 284 LYS A CA 1
ATOM 2295 C C . LYS A 1 284 ? 24.003 -6.413 -19.352 1.00 94.75 284 LYS A C 1
ATOM 2297 O O . LYS A 1 284 ? 23.956 -6.871 -18.213 1.00 94.75 284 LYS A O 1
ATOM 2302 N N . ASN A 1 285 ? 24.239 -5.131 -19.620 1.00 96.56 285 ASN A N 1
ATOM 2303 C CA . ASN A 1 285 ? 24.634 -4.176 -18.586 1.00 96.56 285 ASN A CA 1
ATOM 2304 C C . ASN A 1 285 ? 23.446 -3.427 -17.970 1.00 96.56 285 ASN A C 1
ATOM 2306 O O . ASN A 1 285 ? 23.561 -2.973 -16.834 1.00 96.56 285 ASN A O 1
ATOM 2310 N N . TYR A 1 286 ? 22.311 -3.329 -18.674 1.00 97.19 286 TYR A N 1
ATOM 2311 C CA . TYR A 1 286 ? 21.176 -2.515 -18.231 1.00 97.19 286 TYR A CA 1
ATOM 2312 C C . TYR A 1 286 ? 19.848 -3.261 -18.216 1.00 97.19 286 TYR A C 1
ATOM 2314 O O . TYR A 1 286 ? 19.272 -3.376 -17.140 1.00 97.19 286 TYR A O 1
ATOM 2322 N N . ASN A 1 287 ? 19.344 -3.795 -19.336 1.00 96.44 287 ASN A N 1
ATOM 2323 C CA . ASN A 1 287 ? 17.972 -4.337 -19.338 1.00 96.44 287 ASN A CA 1
ATOM 2324 C C . ASN A 1 287 ? 17.803 -5.535 -18.393 1.00 96.44 287 ASN A C 1
ATOM 2326 O O . ASN A 1 287 ? 16.773 -5.623 -17.730 1.00 96.44 287 ASN A O 1
ATOM 2330 N N . LYS A 1 288 ? 18.808 -6.412 -18.256 1.00 95.00 288 LYS A N 1
ATOM 2331 C CA . LYS A 1 288 ? 18.742 -7.525 -17.297 1.00 95.00 288 LYS A CA 1
ATOM 2332 C C . LYS A 1 288 ? 18.727 -7.041 -15.830 1.00 95.00 288 LYS A C 1
ATOM 2334 O O . LYS A 1 288 ? 17.779 -7.392 -15.127 1.00 95.00 288 LYS A O 1
ATOM 2339 N N . PRO A 1 289 ? 19.679 -6.208 -15.357 1.00 97.00 289 PRO A N 1
ATOM 2340 C CA . PRO A 1 289 ? 19.591 -5.608 -14.019 1.00 97.00 289 PRO A CA 1
ATOM 2341 C C . PRO A 1 289 ? 18.334 -4.756 -13.789 1.00 97.00 289 PRO A C 1
ATOM 2343 O O . PRO A 1 289 ? 17.768 -4.769 -12.696 1.00 97.00 289 PRO A O 1
ATOM 2346 N N . LEU A 1 290 ? 17.877 -4.018 -14.807 1.00 97.62 290 LEU A N 1
ATOM 2347 C CA . LEU A 1 290 ? 16.660 -3.209 -14.733 1.00 97.62 290 LEU A CA 1
ATOM 2348 C C . LEU A 1 290 ? 15.423 -4.076 -14.551 1.00 97.62 290 LEU A C 1
ATOM 2350 O O . LEU A 1 290 ? 14.568 -3.713 -13.756 1.00 97.62 290 LEU A O 1
ATOM 2354 N N . GLU A 1 291 ? 15.326 -5.219 -15.227 1.00 96.56 291 GLU A N 1
ATOM 2355 C CA . GLU A 1 291 ? 14.182 -6.116 -15.070 1.00 96.56 291 GLU A CA 1
ATOM 2356 C C . GLU A 1 291 ? 14.099 -6.696 -13.649 1.00 96.56 291 GLU A C 1
ATOM 2358 O O . GLU A 1 291 ? 13.015 -6.761 -13.067 1.00 96.56 291 GLU A O 1
ATOM 2363 N N . GLU A 1 292 ? 15.234 -7.041 -13.036 1.00 96.25 292 GLU A N 1
ATOM 2364 C CA . GLU A 1 292 ? 15.283 -7.431 -11.620 1.00 96.25 292 GLU A CA 1
ATOM 2365 C C . GLU A 1 292 ? 14.853 -6.276 -10.698 1.00 96.25 292 GLU A C 1
ATOM 2367 O O . GLU A 1 292 ? 14.037 -6.468 -9.789 1.00 96.25 292 GLU A O 1
ATOM 2372 N N . ALA A 1 293 ? 15.333 -5.057 -10.968 1.00 98.00 293 ALA A N 1
ATOM 2373 C CA . ALA A 1 293 ? 14.950 -3.862 -10.220 1.00 98.00 293 ALA A CA 1
ATOM 2374 C C . ALA A 1 293 ? 13.453 -3.523 -10.384 1.00 98.00 293 ALA A C 1
ATOM 2376 O O . ALA A 1 293 ? 12.791 -3.173 -9.405 1.00 98.00 293 ALA A O 1
ATOM 2377 N N . TYR A 1 294 ? 12.889 -3.691 -11.585 1.00 97.81 294 TYR A N 1
ATOM 2378 C CA . TYR A 1 294 ? 11.465 -3.503 -11.866 1.00 97.81 294 TYR A CA 1
ATOM 2379 C C . TYR A 1 294 ? 10.600 -4.509 -11.121 1.00 97.81 294 TYR A C 1
ATOM 2381 O O . TYR A 1 294 ? 9.609 -4.105 -10.516 1.00 97.81 294 TYR A O 1
ATOM 2389 N N . LYS A 1 295 ? 10.982 -5.792 -11.089 1.00 96.44 295 LYS A N 1
ATOM 2390 C CA . LYS A 1 295 ? 10.267 -6.810 -10.303 1.00 96.44 295 LYS A CA 1
ATOM 2391 C C . LYS A 1 295 ? 10.228 -6.451 -8.819 1.00 96.44 295 LYS A C 1
ATOM 2393 O O . LYS A 1 295 ? 9.162 -6.515 -8.210 1.00 96.44 295 LYS A O 1
ATOM 2398 N N . ASN A 1 296 ? 11.355 -6.019 -8.250 1.00 97.19 296 ASN A N 1
ATOM 2399 C CA . ASN A 1 296 ? 11.401 -5.574 -6.856 1.00 97.19 296 ASN A CA 1
ATOM 2400 C C . ASN A 1 296 ? 10.521 -4.332 -6.623 1.00 97.19 296 ASN A C 1
ATOM 2402 O O . ASN A 1 296 ? 9.712 -4.314 -5.698 1.00 97.19 296 ASN A O 1
ATOM 2406 N N . TYR A 1 297 ? 10.627 -3.315 -7.483 1.00 97.81 297 TYR A N 1
ATOM 2407 C CA . TYR A 1 297 ? 9.819 -2.097 -7.386 1.00 97.81 297 TYR A CA 1
ATOM 2408 C C . TYR A 1 297 ? 8.314 -2.383 -7.461 1.00 97.81 297 TYR A C 1
ATOM 2410 O O . TYR A 1 297 ? 7.565 -1.936 -6.592 1.00 97.81 297 TYR A O 1
ATOM 2418 N N . LEU A 1 298 ? 7.876 -3.175 -8.444 1.00 97.12 298 LEU A N 1
ATOM 2419 C CA . LEU A 1 298 ? 6.475 -3.569 -8.593 1.00 97.12 298 LEU A CA 1
ATOM 2420 C C . LEU A 1 298 ? 5.997 -4.398 -7.395 1.00 97.12 298 LEU A C 1
ATOM 2422 O O . LEU A 1 298 ? 4.889 -4.187 -6.916 1.00 97.12 298 LEU A O 1
ATOM 2426 N N . HIS A 1 299 ? 6.835 -5.276 -6.840 1.00 96.12 299 HIS A N 1
ATOM 2427 C CA . HIS A 1 299 ? 6.493 -6.013 -5.625 1.00 96.12 299 HIS A CA 1
ATOM 2428 C C . HIS A 1 299 ? 6.312 -5.095 -4.401 1.00 96.12 299 HIS A C 1
ATOM 2430 O O . HIS A 1 299 ? 5.335 -5.235 -3.665 1.00 96.12 299 HIS A O 1
ATOM 2436 N N . GLN A 1 300 ? 7.206 -4.122 -4.184 1.00 96.38 300 GLN A N 1
ATOM 2437 C CA . GLN A 1 300 ? 7.037 -3.152 -3.092 1.00 96.38 300 GLN A CA 1
ATOM 2438 C C . GLN A 1 300 ? 5.794 -2.278 -3.300 1.00 96.38 300 GLN A C 1
ATOM 2440 O O . GLN A 1 300 ? 5.091 -1.971 -2.336 1.00 96.38 300 GLN A O 1
ATOM 2445 N N . LEU A 1 301 ? 5.501 -1.900 -4.547 1.00 96.94 301 LEU A N 1
ATOM 2446 C CA . LEU A 1 301 ? 4.324 -1.106 -4.879 1.00 96.94 301 LEU A CA 1
ATOM 2447 C C . LEU A 1 301 ? 3.027 -1.885 -4.641 1.00 96.94 301 LEU A C 1
ATOM 2449 O O . LEU A 1 301 ? 2.085 -1.333 -4.083 1.00 96.94 301 LEU A O 1
ATOM 2453 N N . TYR A 1 302 ? 3.002 -3.165 -5.005 1.00 96.19 302 TYR A N 1
ATOM 2454 C CA . TYR A 1 302 ? 1.899 -4.075 -4.711 1.00 96.19 302 TYR A CA 1
ATOM 2455 C C . TYR A 1 302 ? 1.586 -4.099 -3.207 1.00 96.19 302 TYR A C 1
ATOM 2457 O O . TYR A 1 302 ? 0.451 -3.845 -2.798 1.00 96.19 302 TYR A O 1
ATOM 2465 N N . ILE A 1 303 ? 2.613 -4.302 -2.369 1.00 94.12 303 ILE A N 1
ATOM 2466 C CA . ILE A 1 303 ? 2.457 -4.290 -0.907 1.00 94.12 303 ILE A CA 1
ATOM 2467 C C . ILE A 1 303 ? 1.927 -2.931 -0.439 1.00 94.12 303 ILE A C 1
ATOM 2469 O O . ILE A 1 303 ? 0.995 -2.885 0.362 1.00 94.12 303 ILE A O 1
ATOM 2473 N N . LYS A 1 304 ? 2.491 -1.823 -0.943 1.00 95.12 304 LYS A N 1
ATOM 2474 C CA . LYS A 1 304 ? 2.034 -0.466 -0.607 1.00 95.12 304 LYS A CA 1
ATOM 2475 C C . LYS A 1 304 ? 0.554 -0.291 -0.896 1.00 95.12 304 LYS A C 1
ATOM 2477 O O . LYS A 1 304 ? -0.181 0.087 0.010 1.00 95.12 304 LYS A O 1
ATOM 2482 N N . ILE A 1 305 ? 0.131 -0.548 -2.129 1.00 95.44 305 ILE A N 1
ATOM 2483 C CA . ILE A 1 305 ? -1.244 -0.305 -2.559 1.00 95.44 305 ILE A CA 1
ATOM 2484 C C . ILE A 1 305 ? -2.215 -1.137 -1.716 1.00 95.44 305 ILE A C 1
ATOM 2486 O O . ILE A 1 305 ? -3.193 -0.593 -1.208 1.00 95.44 305 ILE A O 1
ATOM 2490 N N . ASN A 1 306 ? -1.927 -2.421 -1.493 1.00 93.00 306 ASN A N 1
ATOM 2491 C CA . ASN A 1 306 ? -2.840 -3.290 -0.750 1.00 93.00 306 ASN A CA 1
ATOM 2492 C C . ASN A 1 306 ? -2.911 -2.953 0.743 1.00 93.00 306 ASN A C 1
ATOM 2494 O O . ASN A 1 306 ? -3.986 -3.054 1.334 1.00 93.00 306 ASN A O 1
ATOM 2498 N N . GLU A 1 307 ? -1.810 -2.517 1.359 1.00 91.38 307 GLU A N 1
ATOM 2499 C CA . GLU A 1 307 ? -1.840 -1.987 2.728 1.00 91.38 307 GLU A CA 1
ATOM 2500 C C . GLU A 1 307 ? -2.589 -0.651 2.805 1.00 91.38 307 GLU A C 1
ATOM 2502 O O . GLU A 1 307 ? -3.447 -0.468 3.669 1.00 91.38 307 GLU A O 1
ATOM 2507 N N . GLU A 1 308 ? -2.327 0.281 1.886 1.00 92.00 308 GLU A N 1
ATOM 2508 C CA . GLU A 1 308 ? -2.998 1.582 1.875 1.00 92.00 308 GLU A CA 1
ATOM 2509 C C . GLU A 1 308 ? -4.503 1.447 1.662 1.00 92.00 308 GLU A C 1
ATOM 2511 O O . GLU A 1 308 ? -5.268 2.087 2.380 1.00 92.00 308 GLU A O 1
ATOM 2516 N N . LEU A 1 309 ? -4.944 0.615 0.715 1.00 91.00 309 LEU A N 1
ATOM 2517 C CA . LEU A 1 309 ? -6.366 0.360 0.479 1.00 91.00 309 LEU A CA 1
ATOM 2518 C C . LEU A 1 309 ? -7.024 -0.256 1.707 1.00 91.00 309 LEU A C 1
ATOM 2520 O O . LEU A 1 309 ? -8.086 0.207 2.134 1.00 91.00 309 LEU A O 1
ATOM 2524 N N . TYR A 1 310 ? -6.366 -1.251 2.307 1.00 88.88 310 TYR A N 1
ATOM 2525 C CA . TYR A 1 310 ? -6.874 -1.903 3.500 1.00 88.88 310 TYR A CA 1
ATOM 2526 C C . TYR A 1 310 ? -7.057 -0.913 4.654 1.00 88.88 310 TYR A C 1
ATOM 2528 O O . TYR A 1 310 ? -8.098 -0.933 5.303 1.00 88.88 310 TYR A O 1
ATOM 2536 N N . TRP A 1 311 ? -6.105 -0.015 4.906 1.00 88.56 311 TRP A N 1
ATOM 2537 C CA . TRP A 1 311 ? -6.226 0.929 6.017 1.00 88.56 311 TRP A CA 1
ATOM 25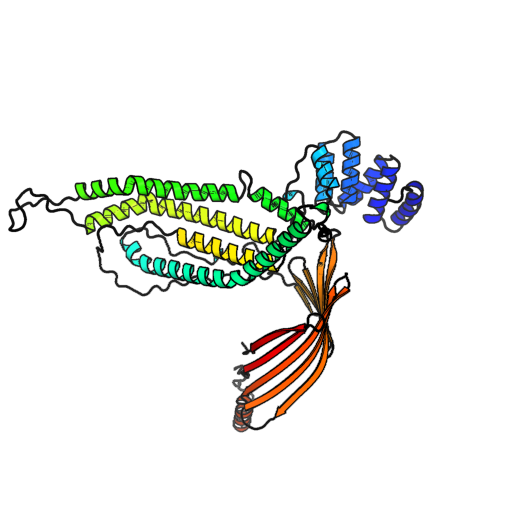38 C C . TRP A 1 311 ? -7.112 2.136 5.696 1.00 88.56 311 TRP A C 1
ATOM 2540 O O . TRP A 1 311 ? -7.898 2.565 6.545 1.00 88.56 311 TRP A O 1
ATOM 2550 N N . ARG A 1 312 ? -7.059 2.674 4.470 1.00 87.94 312 ARG A N 1
ATOM 2551 C CA . ARG A 1 312 ? -7.840 3.863 4.088 1.00 87.94 312 ARG A CA 1
ATOM 2552 C C . ARG A 1 312 ? -9.346 3.636 4.130 1.00 87.94 312 ARG A C 1
ATOM 2554 O O . ARG A 1 312 ? -10.074 4.596 4.376 1.00 87.94 312 ARG A O 1
ATOM 2561 N N . GLN A 1 313 ? -9.825 2.399 3.994 1.00 84.44 313 GLN A N 1
ATOM 2562 C CA . GLN A 1 313 ? -11.257 2.096 4.134 1.00 84.44 313 GLN A CA 1
ATOM 2563 C C . GLN A 1 313 ? -11.818 2.446 5.528 1.00 84.44 313 GLN A C 1
ATOM 2565 O O . GLN A 1 313 ? -13.017 2.672 5.672 1.00 84.44 313 GLN A O 1
ATOM 2570 N N . PHE A 1 314 ? -10.961 2.499 6.557 1.00 82.75 314 PHE A N 1
ATOM 2571 C CA . PHE A 1 314 ? -11.350 2.829 7.932 1.00 82.75 314 PHE A CA 1
ATOM 2572 C C . PHE A 1 314 ? -11.168 4.312 8.279 1.00 82.75 314 PHE A C 1
ATOM 2574 O O . PHE A 1 314 ? -11.644 4.750 9.327 1.00 82.75 314 PHE A O 1
ATOM 2581 N N . THR A 1 315 ? -10.468 5.077 7.437 1.00 82.56 315 THR A N 1
ATOM 2582 C CA . THR A 1 315 ? -10.145 6.497 7.676 1.00 82.56 315 THR A CA 1
ATOM 2583 C C . THR A 1 315 ? -10.822 7.446 6.694 1.00 82.56 315 THR A C 1
ATOM 2585 O O . THR A 1 315 ? -10.744 8.660 6.864 1.00 82.56 315 THR A O 1
ATOM 2588 N N . THR A 1 316 ? -11.500 6.913 5.677 1.00 76.81 316 THR A N 1
ATOM 2589 C CA . THR A 1 316 ? -12.184 7.692 4.640 1.00 76.81 316 THR A CA 1
ATOM 2590 C C . THR A 1 316 ? -13.659 7.313 4.558 1.00 76.81 316 THR A C 1
ATOM 2592 O O . THR A 1 316 ? -14.045 6.184 4.863 1.00 76.81 316 THR A O 1
ATOM 2595 N N . ASP A 1 317 ? -14.515 8.269 4.188 1.00 74.75 317 ASP A N 1
ATOM 2596 C CA . ASP A 1 317 ? -15.920 7.972 3.904 1.00 74.75 317 ASP A CA 1
ATOM 2597 C C . ASP A 1 317 ? -16.072 7.207 2.582 1.00 74.75 317 ASP A C 1
ATOM 2599 O O . ASP A 1 317 ? -15.166 7.197 1.753 1.00 74.75 317 ASP A O 1
ATOM 2603 N N . ALA A 1 318 ? -17.227 6.567 2.374 1.00 72.50 318 ALA A N 1
ATOM 2604 C CA . ALA A 1 318 ? -17.445 5.688 1.225 1.00 72.50 318 ALA A CA 1
ATOM 2605 C C . ALA A 1 318 ? -17.206 6.392 -0.123 1.00 72.50 318 ALA A C 1
ATOM 2607 O O . ALA A 1 318 ? -16.561 5.819 -0.993 1.00 72.50 318 ALA A O 1
ATOM 2608 N N . THR A 1 319 ? -17.658 7.641 -0.284 1.00 73.69 319 THR A N 1
ATOM 2609 C CA . THR A 1 319 ? -17.464 8.409 -1.523 1.00 73.69 319 THR A CA 1
ATOM 2610 C C . THR A 1 319 ? -15.991 8.740 -1.744 1.00 73.69 319 THR A C 1
ATOM 2612 O O . THR A 1 319 ? -15.484 8.588 -2.854 1.00 73.69 319 THR A O 1
ATOM 2615 N N . ALA A 1 320 ? -15.286 9.174 -0.697 1.00 77.06 320 ALA A N 1
ATOM 2616 C CA . ALA A 1 320 ? -13.852 9.441 -0.778 1.00 77.06 320 ALA A CA 1
ATOM 2617 C C . ALA A 1 320 ? -13.042 8.162 -1.047 1.00 77.06 320 ALA A C 1
ATOM 2619 O O . ALA A 1 320 ? -12.064 8.198 -1.794 1.00 77.06 320 ALA A O 1
ATOM 2620 N N . PHE A 1 321 ? -13.465 7.029 -0.488 1.00 83.56 321 PHE A N 1
ATOM 2621 C CA . PHE A 1 321 ? -12.806 5.746 -0.689 1.00 83.56 321 PHE A CA 1
ATOM 2622 C C . PHE A 1 321 ? -12.890 5.273 -2.145 1.00 83.56 321 PHE A C 1
ATOM 2624 O O . PHE A 1 321 ? -11.908 4.746 -2.657 1.00 83.56 321 PHE A O 1
ATOM 2631 N N . GLU A 1 322 ? -13.990 5.534 -2.862 1.00 82.88 322 GLU A N 1
ATOM 2632 C CA . GLU A 1 322 ? -14.070 5.259 -4.307 1.00 82.88 322 GLU A CA 1
ATOM 2633 C C . GLU A 1 322 ? -12.954 5.962 -5.099 1.00 82.88 322 GLU A C 1
ATOM 2635 O O . GLU A 1 322 ? -12.292 5.331 -5.925 1.00 82.88 322 GLU A O 1
ATOM 2640 N N . ALA A 1 323 ? -12.661 7.230 -4.786 1.00 84.50 323 ALA A N 1
ATOM 2641 C CA . ALA A 1 323 ? -11.539 7.944 -5.398 1.00 84.50 323 ALA A CA 1
ATOM 2642 C C . ALA A 1 323 ? -10.184 7.318 -5.025 1.00 84.50 323 ALA A C 1
ATOM 2644 O O . ALA A 1 323 ? -9.312 7.184 -5.880 1.00 84.50 323 ALA A O 1
ATOM 2645 N N . VAL A 1 324 ? -10.017 6.864 -3.776 1.00 90.06 324 VAL A N 1
ATOM 2646 C CA . VAL A 1 324 ? -8.805 6.148 -3.337 1.00 90.06 324 VAL A CA 1
ATOM 2647 C C . VAL A 1 324 ? -8.590 4.870 -4.158 1.00 90.06 324 VAL A C 1
ATOM 2649 O O . VAL A 1 324 ? -7.469 4.618 -4.600 1.00 90.06 324 VAL A O 1
ATOM 2652 N N . LYS A 1 325 ? -9.650 4.092 -4.428 1.00 90.19 325 LYS A N 1
ATOM 2653 C CA . LYS A 1 325 ? -9.570 2.889 -5.279 1.00 90.19 325 LYS A CA 1
ATOM 2654 C C . LYS A 1 325 ? -9.108 3.227 -6.691 1.00 90.19 325 LYS A C 1
ATOM 2656 O O . LYS A 1 325 ? -8.231 2.555 -7.230 1.00 90.19 325 LYS A O 1
ATOM 2661 N N . ILE A 1 326 ? -9.684 4.267 -7.292 1.00 89.19 326 ILE A N 1
ATOM 2662 C CA . ILE A 1 326 ? -9.318 4.705 -8.644 1.00 89.19 326 ILE A CA 1
ATOM 2663 C C . ILE A 1 326 ? -7.864 5.197 -8.679 1.00 89.19 326 ILE A C 1
ATOM 2665 O O . ILE A 1 326 ? -7.112 4.822 -9.580 1.00 89.19 326 ILE A O 1
ATOM 2669 N N . GLY A 1 327 ? -7.441 5.964 -7.671 1.00 93.12 327 GLY A N 1
ATOM 2670 C CA . GLY A 1 327 ? -6.057 6.405 -7.506 1.00 93.12 327 GLY A CA 1
ATOM 2671 C C . GLY A 1 327 ? -5.069 5.237 -7.452 1.00 93.12 327 GLY A C 1
ATOM 2672 O O . GLY A 1 327 ? -4.091 5.236 -8.196 1.00 93.12 327 GLY A O 1
ATOM 2673 N N . ALA A 1 328 ? -5.366 4.203 -6.661 1.00 95.88 328 ALA A N 1
ATOM 2674 C CA . ALA A 1 328 ? -4.558 2.985 -6.575 1.00 95.88 328 ALA A CA 1
ATOM 2675 C C . ALA A 1 328 ? -4.456 2.238 -7.918 1.00 95.88 328 ALA A C 1
ATOM 2677 O O . ALA A 1 328 ? -3.359 1.871 -8.344 1.00 95.88 328 ALA A O 1
ATOM 2678 N N . LYS A 1 329 ? -5.583 2.073 -8.630 1.00 95.88 329 LYS A N 1
ATOM 2679 C CA . LYS A 1 329 ? -5.612 1.478 -9.979 1.00 95.88 329 LYS A CA 1
ATOM 2680 C C . LYS A 1 329 ? -4.691 2.240 -10.943 1.00 95.88 329 LYS A C 1
ATOM 2682 O O . LYS A 1 329 ? -3.918 1.634 -11.685 1.00 95.88 329 LYS A O 1
ATOM 2687 N N . LYS A 1 330 ? -4.739 3.575 -10.915 1.00 96.00 330 LYS A N 1
ATOM 2688 C CA . LYS A 1 330 ? -3.891 4.441 -11.750 1.00 96.00 330 LYS A CA 1
ATOM 2689 C C . LYS A 1 330 ? -2.416 4.358 -11.365 1.00 96.00 330 LYS A C 1
ATOM 2691 O O . LYS A 1 330 ? -1.577 4.309 -12.259 1.00 96.00 330 LYS A O 1
ATOM 2696 N N . GLU A 1 331 ? -2.101 4.334 -10.071 1.00 96.62 331 GLU A N 1
ATOM 2697 C CA . GLU A 1 331 ? -0.727 4.213 -9.569 1.00 96.62 331 GLU A CA 1
ATOM 2698 C C . GLU A 1 331 ? -0.078 2.909 -10.054 1.00 96.62 331 GLU A C 1
ATOM 2700 O O . GLU A 1 331 ? 1.021 2.940 -10.613 1.00 96.62 331 GLU A O 1
ATOM 2705 N N . TRP A 1 332 ? -0.793 1.785 -9.937 1.00 97.75 332 TRP A N 1
ATOM 2706 C CA . TRP A 1 332 ? -0.336 0.483 -10.426 1.00 97.75 332 TRP A CA 1
ATOM 2707 C C . TRP A 1 332 ? -0.093 0.479 -11.938 1.00 97.75 332 TRP A C 1
ATOM 2709 O O . TRP A 1 332 ? 0.987 0.113 -12.402 1.00 97.75 332 TRP A O 1
ATOM 2719 N N . LEU A 1 333 ? -1.069 0.950 -12.719 1.00 97.38 333 LEU A N 1
ATOM 2720 C CA . LEU A 1 333 ? -0.960 1.025 -14.177 1.00 97.38 333 LEU A CA 1
ATOM 2721 C C . LEU A 1 333 ? 0.183 1.939 -14.636 1.00 97.38 333 LEU A C 1
ATOM 2723 O O . LEU A 1 333 ? 0.933 1.587 -15.546 1.00 97.38 333 LEU A O 1
ATOM 2727 N N . ALA A 1 334 ? 0.354 3.098 -14.000 1.00 95.62 334 ALA A N 1
ATOM 2728 C CA . ALA A 1 334 ? 1.437 4.017 -14.327 1.00 95.62 334 ALA A CA 1
ATOM 2729 C C . ALA A 1 334 ? 2.809 3.384 -14.051 1.00 95.62 334 ALA A C 1
ATOM 2731 O O . ALA A 1 334 ? 3.713 3.482 -14.882 1.00 95.62 334 ALA A O 1
ATOM 2732 N N . ALA A 1 335 ? 2.958 2.691 -12.919 1.00 96.50 335 ALA A N 1
ATOM 2733 C CA . ALA A 1 335 ? 4.171 1.951 -12.599 1.00 96.50 335 ALA A CA 1
ATOM 2734 C C . ALA A 1 335 ? 4.458 0.859 -13.635 1.00 96.50 335 ALA A C 1
ATOM 2736 O O . ALA A 1 335 ? 5.562 0.800 -14.170 1.00 96.50 335 ALA A O 1
ATOM 2737 N N . LEU A 1 336 ? 3.454 0.058 -13.990 1.00 94.94 336 LEU A N 1
ATOM 2738 C CA . LEU A 1 336 ? 3.561 -0.962 -15.028 1.00 94.94 336 LEU A CA 1
ATOM 2739 C C . LEU A 1 336 ? 4.035 -0.378 -16.372 1.00 94.94 336 LEU A C 1
ATOM 2741 O O . LEU A 1 336 ? 4.995 -0.886 -16.951 1.00 94.94 336 LEU A O 1
ATOM 2745 N N . SER A 1 337 ? 3.448 0.733 -16.829 1.00 91.56 337 SER A N 1
ATOM 2746 C CA . SER A 1 337 ? 3.842 1.394 -18.086 1.00 91.56 337 SER A CA 1
ATOM 2747 C C . SER A 1 337 ? 5.275 1.940 -18.071 1.00 91.56 337 SER A C 1
ATOM 2749 O O . SER A 1 337 ? 5.949 1.940 -19.104 1.00 91.56 337 SER A O 1
ATOM 2751 N N . ASN A 1 338 ? 5.754 2.396 -16.910 1.00 92.12 338 ASN A N 1
ATOM 2752 C CA . ASN A 1 338 ? 7.076 3.014 -16.741 1.00 92.12 338 ASN A CA 1
ATOM 2753 C C . ASN A 1 338 ? 8.225 2.004 -16.589 1.00 92.12 338 ASN A C 1
ATOM 2755 O O . ASN A 1 338 ? 9.385 2.393 -16.453 1.00 92.12 338 ASN A O 1
ATOM 2759 N N . THR A 1 339 ? 7.924 0.708 -16.629 1.00 94.19 339 THR A N 1
ATOM 2760 C CA . THR A 1 339 ? 8.913 -0.370 -16.476 1.00 94.19 339 THR A CA 1
ATOM 2761 C C . THR A 1 339 ? 9.285 -1.022 -17.813 1.00 94.19 339 THR A C 1
ATOM 2763 O O . THR A 1 339 ? 9.752 -2.157 -17.848 1.00 94.19 339 THR A O 1
ATOM 2766 N N . ARG A 1 340 ? 9.081 -0.320 -18.938 1.00 94.25 340 ARG A N 1
ATOM 2767 C CA . ARG A 1 340 ? 9.565 -0.771 -20.250 1.00 94.25 340 ARG A CA 1
ATOM 2768 C C . ARG A 1 340 ? 11.096 -0.798 -20.267 1.00 94.25 340 ARG A C 1
ATOM 2770 O O . ARG A 1 340 ? 11.749 0.111 -19.743 1.00 94.25 340 ARG A O 1
ATOM 2777 N N . TYR A 1 341 ? 11.643 -1.838 -20.891 1.00 94.88 341 TYR A N 1
ATOM 2778 C CA . TYR A 1 341 ? 13.073 -1.981 -21.164 1.00 94.88 341 TYR A CA 1
ATOM 2779 C C . TYR A 1 341 ? 13.622 -0.785 -21.969 1.00 94.88 341 TYR A C 1
ATOM 2781 O O . TYR A 1 341 ? 12.871 -0.031 -22.594 1.00 94.88 341 TYR A O 1
ATOM 2789 N N . ILE A 1 342 ? 14.942 -0.600 -21.964 1.00 95.62 342 ILE A N 1
ATOM 2790 C CA . ILE A 1 342 ? 15.613 0.399 -22.799 1.00 95.62 342 ILE A CA 1
ATOM 2791 C C . ILE A 1 342 ? 15.651 -0.121 -24.235 1.00 95.62 342 ILE A C 1
ATOM 2793 O O . ILE A 1 342 ? 16.342 -1.103 -24.517 1.00 95.62 342 ILE A O 1
ATOM 2797 N N . ALA A 1 343 ? 14.909 0.542 -25.123 1.00 93.31 343 ALA A N 1
ATOM 2798 C CA . ALA A 1 343 ? 14.910 0.247 -26.550 1.00 93.31 343 ALA A CA 1
ATOM 2799 C C . ALA A 1 343 ? 16.261 0.591 -27.187 1.00 93.31 343 ALA A C 1
ATOM 2801 O O . ALA A 1 343 ? 16.890 1.600 -26.845 1.00 93.31 343 ALA A O 1
ATOM 2802 N N . THR A 1 344 ? 16.716 -0.264 -28.099 1.00 92.94 344 THR A N 1
ATOM 2803 C CA . THR A 1 344 ? 18.080 -0.205 -28.638 1.00 92.94 344 THR A CA 1
ATOM 2804 C C . THR A 1 344 ? 18.147 0.294 -30.078 1.00 92.94 344 THR A C 1
ATOM 2806 O O . THR A 1 344 ? 19.246 0.456 -30.602 1.00 92.94 344 THR A O 1
ATOM 2809 N N . ASP A 1 345 ? 17.012 0.577 -30.717 1.00 86.56 345 ASP A N 1
ATOM 2810 C CA . ASP A 1 345 ? 16.850 0.937 -32.129 1.00 86.56 345 ASP A CA 1
ATOM 2811 C C . ASP A 1 345 ? 17.478 2.297 -32.508 1.00 86.56 345 ASP A C 1
ATOM 2813 O O . ASP A 1 345 ? 16.807 3.295 -32.762 1.00 86.56 345 ASP A O 1
ATOM 2817 N N . LYS A 1 346 ? 18.814 2.347 -32.571 1.00 88.06 346 LYS A N 1
ATOM 2818 C CA . LYS A 1 346 ? 19.591 3.565 -32.866 1.00 88.06 346 LYS A CA 1
ATOM 2819 C C . LYS A 1 346 ? 20.153 3.622 -34.282 1.00 88.06 346 LYS A C 1
ATOM 2821 O O . LYS A 1 346 ? 20.305 4.718 -34.810 1.00 88.06 346 LYS A O 1
ATOM 2826 N N . TYR A 1 347 ? 20.451 2.475 -34.890 1.00 85.75 347 TYR A N 1
ATOM 2827 C CA . TYR A 1 347 ? 21.144 2.384 -36.184 1.00 85.75 347 TYR A CA 1
ATOM 2828 C C . TYR A 1 347 ? 20.238 1.893 -37.329 1.00 85.75 347 TYR A C 1
ATOM 2830 O O . TYR A 1 347 ? 20.712 1.629 -38.432 1.00 85.75 347 TYR A O 1
ATOM 2838 N N . GLY A 1 348 ? 18.924 1.800 -37.090 1.00 73.44 348 GLY A N 1
ATOM 2839 C CA . GLY A 1 348 ? 17.927 1.364 -38.073 1.00 73.44 348 GLY A CA 1
ATOM 2840 C C . GLY A 1 348 ? 17.525 -0.111 -37.948 1.00 73.44 348 GLY A C 1
ATOM 2841 O O . GLY A 1 348 ? 17.950 -0.825 -37.040 1.00 73.44 348 GLY A O 1
ATOM 2842 N N . LYS A 1 349 ? 16.638 -0.567 -38.846 1.00 70.50 349 LYS A N 1
ATOM 2843 C CA . LYS A 1 349 ? 16.099 -1.938 -38.839 1.00 70.50 349 LYS A CA 1
ATOM 2844 C C . LYS A 1 349 ? 17.016 -2.876 -39.613 1.00 70.50 349 LYS A C 1
ATOM 2846 O O . LYS A 1 349 ? 17.146 -2.753 -40.826 1.00 70.50 349 LYS A O 1
ATOM 2851 N N . CYS A 1 350 ? 17.590 -3.841 -38.906 1.00 76.31 350 CYS A N 1
ATOM 2852 C CA . CYS A 1 350 ? 18.580 -4.764 -39.463 1.00 76.31 350 CYS A CA 1
ATOM 2853 C C . CYS A 1 350 ? 18.035 -6.112 -39.930 1.00 76.31 350 CYS A C 1
ATOM 2855 O O . CYS A 1 350 ? 18.756 -6.915 -40.516 1.00 76.31 350 CYS A O 1
ATOM 2857 N N . ALA A 1 351 ? 16.734 -6.312 -39.740 1.00 67.44 351 ALA A N 1
ATOM 2858 C CA . ALA A 1 351 ? 15.911 -7.264 -40.466 1.00 67.44 351 ALA A CA 1
ATOM 2859 C C . ALA A 1 351 ? 14.483 -6.692 -40.557 1.00 67.44 351 ALA A C 1
ATOM 2861 O O . ALA A 1 351 ? 14.060 -5.978 -39.642 1.00 67.44 351 ALA A O 1
ATOM 2862 N N . PRO A 1 352 ? 13.715 -6.985 -41.620 1.00 60.81 352 PRO A N 1
ATOM 2863 C CA . PRO A 1 352 ? 12.289 -6.697 -41.633 1.00 60.81 352 PRO A CA 1
ATOM 286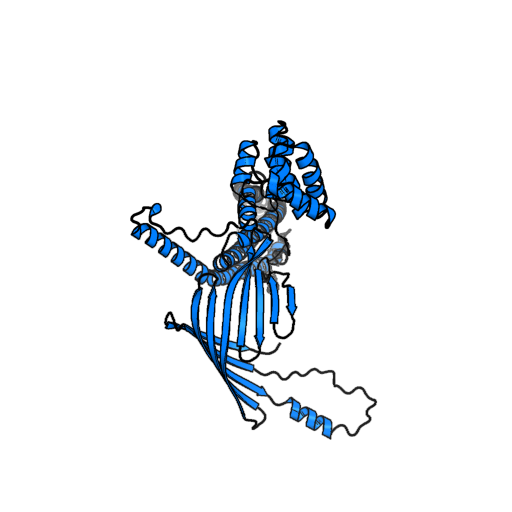4 C C . PRO A 1 352 ? 11.577 -7.677 -40.684 1.00 60.81 352 PRO A C 1
ATOM 2866 O O . PRO A 1 352 ? 11.641 -8.887 -40.912 1.00 60.81 352 PRO A O 1
ATOM 2869 N N . PRO A 1 353 ? 10.884 -7.217 -39.626 1.00 63.47 353 PRO A N 1
ATOM 2870 C CA . PRO A 1 353 ? 9.995 -8.108 -38.904 1.00 63.47 353 PRO A CA 1
ATOM 2871 C C . PRO A 1 353 ? 8.801 -8.428 -39.810 1.00 63.47 353 PRO A C 1
ATOM 2873 O O . PRO A 1 353 ? 8.179 -7.520 -40.368 1.00 63.47 353 PRO A O 1
ATOM 2876 N N . GLN A 1 354 ? 8.439 -9.710 -39.934 1.00 56.81 354 GLN A N 1
ATOM 2877 C CA . GLN A 1 354 ? 7.052 -10.045 -40.248 1.00 56.81 354 GLN A CA 1
ATOM 2878 C C . GLN A 1 354 ? 6.219 -9.505 -39.087 1.00 56.81 354 GLN A C 1
ATOM 2880 O O . GLN A 1 354 ? 6.188 -10.101 -38.011 1.00 56.81 354 GLN A O 1
ATOM 2885 N N . SER A 1 355 ? 5.619 -8.333 -39.287 1.00 53.66 355 SER A N 1
ATOM 2886 C CA . SER A 1 355 ? 4.661 -7.758 -38.354 1.00 53.66 355 SER A CA 1
ATOM 2887 C C . SER A 1 355 ? 3.506 -8.743 -38.236 1.00 53.66 355 SER A C 1
ATOM 2889 O O . SER A 1 355 ? 2.720 -8.919 -39.163 1.00 53.66 355 SER A O 1
ATOM 2891 N N . LYS A 1 356 ? 3.465 -9.460 -37.117 1.00 61.03 356 LYS A N 1
ATOM 2892 C CA . LYS A 1 356 ? 2.239 -10.090 -36.653 1.00 61.03 356 LYS A CA 1
ATOM 2893 C C . LYS A 1 356 ? 1.591 -9.101 -35.705 1.00 61.03 356 LYS A C 1
ATOM 2895 O O . LYS A 1 356 ? 2.288 -8.495 -34.889 1.00 61.03 356 LYS A O 1
ATOM 2900 N N . ASP A 1 357 ? 0.283 -8.940 -35.831 1.00 70.94 357 ASP A N 1
ATOM 2901 C CA . ASP A 1 357 ? -0.491 -8.154 -34.881 1.00 70.94 357 ASP A CA 1
ATOM 2902 C C . ASP A 1 357 ? -0.231 -8.661 -33.459 1.00 70.94 357 ASP A C 1
ATOM 2904 O O . ASP A 1 357 ? -0.138 -9.874 -33.218 1.00 70.94 357 ASP A O 1
ATOM 2908 N N . SER A 1 358 ? -0.093 -7.729 -32.514 1.00 80.31 358 SER A N 1
ATOM 2909 C CA . SER A 1 358 ? 0.033 -8.091 -31.107 1.00 80.31 358 SER A CA 1
ATOM 2910 C C . SER A 1 358 ? -1.223 -8.834 -30.656 1.00 80.31 358 SER A C 1
ATOM 2912 O O . SER A 1 358 ? -2.348 -8.417 -30.930 1.00 80.31 358 SER A O 1
ATOM 2914 N N . ARG A 1 359 ? -1.026 -9.931 -29.921 1.00 79.81 359 ARG A N 1
ATOM 2915 C CA . ARG A 1 359 ? -2.111 -10.661 -29.242 1.00 79.81 359 ARG A CA 1
ATOM 2916 C C . ARG A 1 359 ? -2.177 -10.332 -27.753 1.00 79.81 359 ARG A C 1
ATOM 2918 O O . ARG A 1 359 ? -2.901 -10.996 -27.013 1.00 79.81 359 ARG A O 1
ATOM 2925 N N . TYR A 1 360 ? -1.395 -9.353 -27.305 1.00 86.69 360 TYR A N 1
ATOM 2926 C CA . TYR A 1 360 ? -1.313 -8.993 -25.903 1.00 86.69 360 TYR A CA 1
ATOM 2927 C C . TYR A 1 360 ? -2.648 -8.407 -25.423 1.00 86.69 360 TYR A C 1
ATOM 2929 O O . TYR A 1 360 ? -3.209 -7.503 -26.047 1.00 86.69 360 TYR A O 1
ATOM 2937 N N . LYS A 1 361 ? -3.141 -8.898 -24.283 1.00 88.56 361 LYS A N 1
ATOM 2938 C CA . LYS A 1 361 ? -4.365 -8.420 -23.636 1.00 88.56 361 LYS A CA 1
ATOM 2939 C C . LYS A 1 361 ? -4.066 -8.062 -22.186 1.00 88.56 361 LYS A C 1
ATOM 2941 O O . LYS A 1 361 ? -3.643 -8.916 -21.412 1.00 88.56 361 LYS A O 1
ATOM 2946 N N . LEU A 1 362 ? -4.312 -6.806 -21.830 1.00 90.81 362 LEU A N 1
ATOM 2947 C CA . LEU A 1 362 ? -4.200 -6.317 -20.463 1.00 90.81 362 LEU A CA 1
ATOM 2948 C C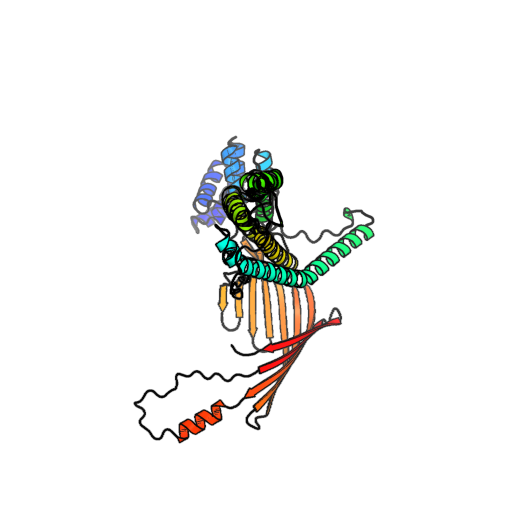 . LEU A 1 362 ? -5.312 -6.922 -19.595 1.00 90.81 362 LEU A C 1
ATOM 2950 O O . LEU A 1 362 ? -6.464 -7.004 -20.025 1.00 90.81 362 LEU A O 1
ATOM 2954 N N . ALA A 1 363 ? -4.970 -7.310 -18.368 1.00 88.62 363 ALA A N 1
ATOM 2955 C CA . ALA A 1 363 ? -5.937 -7.798 -17.392 1.00 88.62 363 ALA A CA 1
ATOM 2956 C C . ALA A 1 363 ? -6.939 -6.714 -16.961 1.00 88.62 363 ALA A C 1
ATOM 2958 O O . ALA A 1 363 ? -6.686 -5.505 -17.071 1.00 88.62 363 ALA A O 1
ATOM 2959 N N . ASP A 1 364 ? -8.080 -7.159 -16.442 1.00 82.06 364 ASP A N 1
ATOM 2960 C CA . ASP A 1 364 ? -9.047 -6.316 -15.751 1.00 82.06 364 ASP A CA 1
ATOM 2961 C C . ASP A 1 364 ? -8.786 -6.284 -14.249 1.00 82.06 364 ASP A C 1
ATOM 2963 O O . ASP A 1 364 ? -8.189 -7.200 -13.692 1.00 82.06 364 ASP A O 1
ATOM 2967 N N . PHE A 1 365 ? -9.151 -5.161 -13.625 1.00 82.19 365 PHE A N 1
ATOM 2968 C CA . PHE A 1 365 ? -9.110 -5.068 -12.172 1.00 82.19 365 PHE A CA 1
ATOM 2969 C C . PHE A 1 365 ? -10.275 -5.855 -11.611 1.00 82.19 365 PHE A C 1
ATOM 2971 O O . PHE A 1 365 ? -11.384 -5.740 -12.138 1.00 82.19 365 PHE A O 1
ATOM 2978 N N . ASP A 1 366 ? -10.038 -6.523 -10.493 1.00 75.56 366 ASP A N 1
ATOM 2979 C CA . ASP A 1 366 ? -11.137 -7.035 -9.699 1.00 75.56 366 ASP A CA 1
ATOM 2980 C C . ASP A 1 366 ? -11.903 -5.851 -9.100 1.00 75.56 366 ASP A C 1
ATOM 2982 O O . ASP A 1 366 ? -11.341 -4.804 -8.727 1.00 75.56 366 ASP A O 1
ATOM 2986 N N . ASP A 1 367 ? -13.222 -5.991 -9.042 1.00 63.72 367 ASP A N 1
ATOM 2987 C CA . ASP A 1 367 ? -14.011 -5.084 -8.238 1.00 63.72 367 ASP A CA 1
ATOM 2988 C C . ASP A 1 367 ? -13.717 -5.404 -6.779 1.00 63.72 367 ASP A C 1
ATOM 2990 O O . ASP A 1 367 ? -14.037 -6.490 -6.296 1.00 63.72 367 ASP A O 1
ATOM 2994 N N . MET A 1 368 ? -13.123 -4.438 -6.071 1.00 61.47 368 MET A N 1
ATOM 2995 C CA . MET A 1 368 ? -12.993 -4.490 -4.617 1.00 61.47 368 MET A CA 1
ATOM 2996 C C . MET A 1 368 ? -14.387 -4.354 -3.995 1.00 61.47 368 MET A C 1
ATOM 2998 O O . MET A 1 368 ? -14.780 -3.304 -3.476 1.00 61.47 368 MET A O 1
ATOM 3002 N N . HIS A 1 369 ? -15.165 -5.420 -4.105 1.00 54.72 369 HIS A N 1
ATOM 3003 C CA . HIS A 1 369 ? -16.273 -5.728 -3.235 1.00 54.72 369 HIS A CA 1
ATOM 3004 C C . HIS A 1 369 ? -15.696 -6.410 -2.004 1.00 54.72 369 HIS A C 1
ATOM 3006 O O . HIS A 1 369 ? -14.679 -7.095 -2.077 1.00 54.72 369 HIS A O 1
ATOM 3012 N N . CYS A 1 370 ? -16.319 -6.205 -0.847 1.00 52.44 370 CYS A N 1
ATOM 3013 C CA . CYS A 1 370 ? -15.941 -6.973 0.327 1.00 52.44 370 CYS A CA 1
ATOM 3014 C C . CYS A 1 370 ? -16.091 -8.463 -0.019 1.00 52.44 370 CYS A C 1
ATOM 3016 O O . CYS A 1 370 ? -17.211 -8.933 -0.208 1.00 52.44 370 CYS A O 1
ATOM 3018 N N . THR A 1 371 ? -14.977 -9.190 -0.135 1.00 41.59 371 THR A N 1
ATOM 3019 C CA . THR A 1 371 ? -14.950 -10.575 -0.637 1.00 41.59 371 THR A CA 1
ATOM 3020 C C . THR A 1 371 ? -15.783 -11.516 0.240 1.00 41.59 371 THR A C 1
ATOM 3022 O O . THR A 1 371 ? -16.268 -12.545 -0.218 1.00 41.59 371 THR A O 1
ATOM 3025 N N . TYR A 1 372 ? -16.027 -11.122 1.496 1.00 50.66 372 TYR A N 1
ATOM 3026 C CA . TYR A 1 372 ? -16.982 -11.766 2.390 1.00 50.66 372 TYR A CA 1
ATOM 3027 C C . TYR A 1 372 ? -18.213 -10.889 2.562 1.00 50.66 372 TYR A C 1
ATOM 3029 O O . TYR A 1 372 ? -18.295 -10.047 3.459 1.00 50.66 372 TYR A O 1
ATOM 3037 N N . LYS A 1 373 ? -19.189 -11.154 1.702 1.00 61.47 373 LYS A N 1
ATOM 3038 C CA . LYS A 1 373 ? -20.584 -10.817 1.928 1.00 61.47 373 LYS A CA 1
ATOM 3039 C C . LYS A 1 373 ? -21.240 -12.010 2.611 1.00 61.47 373 LYS A C 1
ATOM 3041 O O . LYS A 1 373 ? -21.597 -12.986 1.955 1.00 61.47 373 LYS A O 1
ATOM 3046 N N . SER A 1 374 ? -21.376 -11.952 3.932 1.00 61.25 374 SER A N 1
ATOM 3047 C CA . SER A 1 374 ? -22.184 -12.950 4.633 1.00 61.25 374 SER A CA 1
ATOM 3048 C C . SER A 1 374 ? -23.646 -12.551 4.491 1.00 61.25 374 SER A C 1
ATOM 3050 O O . SER A 1 374 ? -24.049 -11.525 5.037 1.00 61.25 374 SER A O 1
ATOM 3052 N N . VAL A 1 375 ? -24.413 -13.321 3.717 1.00 76.06 375 VAL A N 1
ATOM 3053 C CA . VAL A 1 375 ? -25.862 -13.141 3.579 1.00 76.06 375 VAL A CA 1
ATOM 3054 C C . VAL A 1 375 ? -26.554 -14.235 4.374 1.00 76.06 375 VAL A C 1
ATOM 3056 O O . VAL A 1 375 ? -26.502 -15.406 4.006 1.00 76.06 375 VAL A O 1
ATOM 3059 N N . LEU A 1 376 ? -27.220 -13.846 5.453 1.00 74.62 376 LEU A N 1
ATOM 3060 C CA . LEU A 1 376 ? -28.186 -14.687 6.141 1.00 74.62 376 LEU A CA 1
ATOM 3061 C C . LEU A 1 376 ? -29.572 -14.304 5.622 1.00 74.62 376 LEU A C 1
ATOM 3063 O O . LEU A 1 376 ? -30.085 -13.228 5.934 1.00 74.62 376 LEU A O 1
ATOM 3067 N N . ASP A 1 377 ? -30.138 -15.156 4.771 1.00 81.88 377 ASP A N 1
ATOM 3068 C CA . ASP A 1 377 ? -31.458 -14.964 4.175 1.00 81.88 377 ASP A CA 1
ATOM 3069 C C . ASP A 1 377 ? -32.511 -15.723 4.992 1.00 81.88 377 ASP A C 1
ATOM 3071 O O . ASP A 1 377 ? -32.452 -16.946 5.114 1.00 81.88 377 ASP A O 1
ATOM 3075 N N . PHE A 1 378 ? -33.460 -14.988 5.570 1.00 80.00 378 PHE A N 1
ATOM 3076 C CA . PHE A 1 378 ? -34.562 -15.534 6.363 1.00 80.00 378 PHE A CA 1
ATOM 3077 C C . PHE A 1 378 ? -35.909 -15.408 5.626 1.00 80.00 378 PHE A C 1
ATOM 3079 O O . PHE A 1 378 ? -36.974 -15.490 6.241 1.00 80.00 378 PHE A O 1
ATOM 3086 N N . GLY A 1 379 ? -35.880 -15.186 4.306 1.00 77.00 379 GLY A N 1
ATOM 3087 C CA . GLY A 1 379 ? -37.050 -15.048 3.442 1.00 77.00 379 GLY A CA 1
ATOM 3088 C C . GLY A 1 379 ? -37.566 -13.612 3.375 1.00 77.00 379 GLY A C 1
ATOM 3089 O O . GLY A 1 379 ? -37.351 -12.924 2.383 1.00 77.00 379 GLY A O 1
ATOM 3090 N N . VAL A 1 380 ? -38.246 -13.148 4.429 1.00 71.06 380 VAL A N 1
ATOM 3091 C CA . VAL A 1 380 ? -38.846 -11.792 4.472 1.00 71.06 380 VAL A CA 1
ATOM 3092 C C . VAL A 1 380 ? -37.842 -10.693 4.835 1.00 71.06 380 VAL A C 1
ATOM 3094 O O . VAL A 1 380 ? -38.115 -9.509 4.642 1.00 71.06 380 VAL A O 1
ATOM 3097 N N . TYR A 1 381 ? -36.670 -11.073 5.353 1.00 76.25 381 TYR A N 1
ATOM 3098 C CA . TYR A 1 381 ? -35.544 -10.171 5.566 1.00 76.25 381 TYR A CA 1
ATOM 3099 C C . TYR A 1 381 ? -34.205 -10.886 5.355 1.00 76.25 381 TYR A C 1
ATOM 3101 O O . TYR A 1 381 ? -34.074 -12.091 5.583 1.00 76.25 381 TYR A O 1
ATOM 3109 N N . LYS A 1 382 ? -33.198 -10.120 4.935 1.00 86.62 382 LYS A N 1
ATOM 3110 C CA . LYS A 1 382 ? -31.818 -10.548 4.713 1.00 86.62 382 LYS A CA 1
ATOM 3111 C C . LYS A 1 382 ? -30.896 -9.741 5.604 1.00 86.62 382 LYS A C 1
ATOM 3113 O O . LYS A 1 382 ? -30.945 -8.514 5.606 1.00 86.62 382 LYS A O 1
ATOM 3118 N N . GLN A 1 383 ? -30.019 -10.417 6.327 1.00 79.50 383 GLN A N 1
ATOM 3119 C CA . GLN A 1 383 ? -28.919 -9.779 7.032 1.00 79.50 383 GLN A CA 1
ATOM 3120 C C . GLN A 1 383 ? -27.649 -9.947 6.204 1.00 79.50 383 GLN A C 1
ATOM 3122 O O . GLN A 1 383 ? -27.241 -11.057 5.883 1.00 79.50 383 GLN A O 1
ATOM 3127 N N . ILE A 1 384 ? -27.037 -8.828 5.849 1.00 78.25 384 ILE A N 1
ATOM 3128 C CA . ILE A 1 384 ? -25.865 -8.738 4.993 1.00 78.25 384 ILE A CA 1
ATOM 3129 C C . ILE A 1 384 ? -24.746 -8.119 5.820 1.00 78.25 384 ILE A C 1
ATOM 3131 O O . ILE A 1 384 ? -24.866 -6.981 6.267 1.00 78.25 384 ILE A O 1
ATOM 3135 N N . VAL A 1 385 ? -23.658 -8.850 6.034 1.00 71.50 385 VAL A N 1
ATOM 3136 C CA . VAL A 1 385 ? -22.476 -8.344 6.743 1.00 71.50 385 VAL A CA 1
ATOM 3137 C C . VAL A 1 385 ? -21.329 -8.209 5.753 1.00 71.50 385 VAL A C 1
ATOM 3139 O O . VAL A 1 385 ? -20.939 -9.189 5.120 1.00 71.50 385 VAL A O 1
ATOM 3142 N N . GLU A 1 386 ? -20.802 -6.992 5.635 1.00 68.69 386 GLU A N 1
ATOM 3143 C CA . GLU A 1 386 ? -19.755 -6.604 4.689 1.00 68.69 386 GLU A CA 1
ATOM 3144 C C . GLU A 1 386 ? -18.771 -5.652 5.392 1.00 68.69 386 GLU A C 1
ATOM 3146 O O . GLU A 1 386 ? -19.095 -4.503 5.687 1.00 68.69 386 GLU A O 1
ATOM 3151 N N . CYS A 1 387 ? -17.550 -6.123 5.664 1.00 63.91 387 CYS A N 1
ATOM 3152 C CA . CYS A 1 387 ? -16.398 -5.287 6.040 1.00 63.91 387 CYS A CA 1
ATOM 3153 C C . CYS A 1 387 ? -16.684 -4.260 7.163 1.00 63.91 387 CYS A C 1
ATOM 3155 O O . CYS A 1 387 ? -16.452 -3.061 7.017 1.00 63.91 387 CYS A O 1
ATOM 3157 N N . GLY A 1 388 ? -17.209 -4.725 8.305 1.00 56.94 388 GLY A N 1
ATOM 3158 C CA . GLY A 1 388 ? -17.502 -3.867 9.467 1.00 56.94 388 GLY A CA 1
ATOM 3159 C C . GLY A 1 388 ? -18.780 -3.028 9.338 1.00 56.94 388 GLY A C 1
ATOM 3160 O O . GLY A 1 388 ? -19.059 -2.193 10.204 1.00 56.94 388 GLY A O 1
ATOM 3161 N N . LYS A 1 389 ? -19.559 -3.260 8.278 1.00 66.69 389 LYS A N 1
ATOM 3162 C CA . LYS A 1 389 ? -20.929 -2.784 8.104 1.00 66.69 389 LYS A CA 1
ATOM 3163 C C . LYS A 1 389 ? -21.873 -3.978 8.137 1.00 66.69 389 LYS A C 1
ATOM 3165 O O . LYS A 1 389 ? -21.556 -5.057 7.639 1.00 66.69 389 LYS A O 1
ATOM 3170 N N . MET A 1 390 ? -23.045 -3.765 8.709 1.00 75.94 390 MET A N 1
ATOM 3171 C CA . MET A 1 390 ? -24.148 -4.710 8.656 1.00 75.94 390 MET A CA 1
ATOM 3172 C C . MET A 1 390 ? -25.344 -3.990 8.057 1.00 75.94 390 MET A C 1
ATOM 3174 O O . MET A 1 390 ? -25.665 -2.875 8.451 1.00 75.94 390 MET A O 1
ATOM 3178 N N . ARG A 1 391 ? -26.014 -4.628 7.113 1.00 82.44 391 ARG A N 1
ATOM 3179 C CA . ARG A 1 391 ? -27.235 -4.139 6.497 1.00 82.44 391 ARG A CA 1
ATOM 3180 C C . ARG A 1 391 ? -28.315 -5.190 6.657 1.00 82.44 391 ARG A C 1
ATOM 3182 O O . ARG A 1 391 ? -28.098 -6.348 6.328 1.00 82.44 391 ARG A O 1
ATOM 3189 N N . VAL A 1 392 ? -29.468 -4.797 7.169 1.00 82.12 392 VAL A N 1
ATOM 3190 C CA . VAL A 1 392 ? -30.658 -5.645 7.221 1.00 82.12 392 VAL A CA 1
ATOM 3191 C C . VAL A 1 392 ? -31.614 -5.133 6.162 1.00 82.12 392 VAL A C 1
ATOM 3193 O O . VAL A 1 392 ? -32.145 -4.040 6.313 1.00 82.12 392 VAL A O 1
ATOM 3196 N N . GLU A 1 393 ? -31.801 -5.880 5.085 1.00 86.25 393 GLU A N 1
ATOM 3197 C CA . GLU A 1 393 ? -32.812 -5.601 4.063 1.00 86.25 393 GLU A CA 1
ATOM 3198 C C . GLU A 1 393 ? -34.081 -6.377 4.398 1.00 86.25 393 GLU A C 1
ATOM 3200 O O . GLU A 1 393 ? -33.998 -7.504 4.874 1.00 86.25 393 GLU A O 1
ATOM 3205 N N . PHE A 1 394 ? -35.256 -5.817 4.143 1.00 79.06 394 PHE A N 1
ATOM 3206 C CA . PHE A 1 394 ? -36.505 -6.562 4.239 1.00 79.06 394 PHE A CA 1
ATOM 3207 C C . PHE A 1 394 ? -37.432 -6.191 3.090 1.00 79.06 394 PHE A C 1
ATOM 3209 O O . PHE A 1 394 ? -37.437 -5.053 2.616 1.00 79.06 394 PHE A O 1
ATOM 3216 N N . ASP A 1 395 ? -38.215 -7.168 2.655 1.00 77.00 395 ASP A N 1
ATOM 3217 C CA . ASP A 1 395 ? -39.235 -6.999 1.630 1.00 77.00 395 ASP A CA 1
ATOM 3218 C C . ASP A 1 395 ? -40.473 -7.792 2.053 1.00 77.00 395 ASP A C 1
ATOM 3220 O O . ASP A 1 395 ? -40.496 -9.023 2.050 1.00 77.00 395 ASP A O 1
ATOM 3224 N N . ALA A 1 396 ? -41.495 -7.055 2.482 1.00 70.44 396 ALA A N 1
ATOM 3225 C CA . ALA A 1 396 ? -42.789 -7.569 2.899 1.00 70.44 396 ALA A CA 1
ATOM 3226 C C . ALA A 1 396 ? -43.891 -7.092 1.933 1.00 70.44 396 ALA A C 1
ATOM 3228 O O . ALA A 1 396 ? -44.975 -6.662 2.344 1.00 70.44 396 ALA A O 1
ATOM 3229 N N . GLY A 1 397 ? -43.615 -7.128 0.626 1.00 72.44 397 GLY A N 1
ATOM 3230 C CA . GLY A 1 397 ? -44.587 -6.861 -0.432 1.00 72.44 397 GLY A CA 1
ATOM 3231 C C . GLY A 1 397 ? -44.853 -5.372 -0.636 1.00 72.44 397 GLY A C 1
ATOM 3232 O O . GLY A 1 397 ? -44.237 -4.737 -1.483 1.00 72.44 397 GLY A O 1
ATOM 3233 N N . ARG A 1 398 ? -45.801 -4.792 0.115 1.00 65.75 398 ARG A N 1
ATOM 3234 C CA . ARG A 1 398 ? -46.114 -3.348 0.010 1.00 65.75 398 ARG A CA 1
ATOM 3235 C C . ARG A 1 398 ? -45.169 -2.465 0.815 1.00 65.75 398 ARG A C 1
ATOM 3237 O O . ARG A 1 398 ? -45.232 -1.250 0.666 1.00 65.75 398 ARG A O 1
ATOM 3244 N N . LEU A 1 399 ? -44.338 -3.055 1.668 1.00 59.53 399 LEU A N 1
ATOM 3245 C CA . LEU A 1 399 ? -43.356 -2.344 2.470 1.00 59.53 399 LEU A CA 1
ATOM 3246 C C . LEU A 1 399 ? -42.007 -3.037 2.321 1.00 59.53 399 LEU A C 1
ATOM 3248 O O . LEU A 1 399 ? -41.892 -4.231 2.594 1.00 59.53 399 LEU A O 1
ATOM 3252 N N . SER A 1 400 ? -40.998 -2.278 1.934 1.00 73.88 400 SER A N 1
ATOM 3253 C CA . SER A 1 400 ? -39.618 -2.735 1.857 1.00 73.88 400 SER A CA 1
ATOM 3254 C C . SER A 1 400 ? -38.702 -1.715 2.514 1.00 73.88 400 SER A C 1
ATOM 3256 O O . SER A 1 400 ? -39.101 -0.594 2.840 1.00 73.88 400 SER A O 1
ATOM 3258 N N . GLY A 1 401 ? -37.465 -2.107 2.769 1.00 71.25 401 GLY A N 1
ATOM 3259 C CA . GLY A 1 401 ? -36.512 -1.183 3.343 1.00 71.25 401 GLY A CA 1
ATOM 3260 C C . GLY A 1 401 ? -35.183 -1.816 3.677 1.00 71.25 401 GLY A C 1
ATOM 3261 O O . GLY A 1 401 ? -34.953 -3.011 3.494 1.00 71.25 401 GLY A O 1
ATOM 3262 N N . ASN A 1 402 ? -34.293 -0.981 4.191 1.00 84.94 402 ASN A N 1
ATOM 3263 C CA . ASN A 1 402 ? -33.031 -1.422 4.740 1.00 84.94 402 ASN A CA 1
ATOM 3264 C C . ASN A 1 402 ? -32.676 -0.647 6.006 1.00 84.94 402 ASN A C 1
ATOM 3266 O O . ASN A 1 402 ? -33.000 0.528 6.146 1.00 84.94 402 ASN A O 1
ATOM 3270 N N . PHE A 1 403 ? -31.981 -1.319 6.915 1.00 77.88 403 PHE A N 1
ATOM 3271 C CA . PHE A 1 403 ? -31.356 -0.735 8.091 1.00 77.88 403 PHE A CA 1
ATOM 3272 C C . PHE A 1 403 ? -29.856 -0.955 7.984 1.00 77.88 403 PHE A C 1
ATOM 3274 O O . PHE A 1 403 ? -29.402 -2.093 7.886 1.00 77.88 403 PHE A O 1
ATOM 3281 N N . ASN A 1 404 ? -29.087 0.123 8.020 1.00 79.44 404 ASN A N 1
ATOM 3282 C CA . ASN A 1 404 ? -27.638 0.091 7.949 1.00 79.44 404 ASN A CA 1
ATOM 3283 C C . ASN A 1 404 ? -27.046 0.326 9.336 1.00 79.44 404 ASN A C 1
ATOM 3285 O O . ASN A 1 404 ? -27.471 1.204 10.089 1.00 79.44 404 ASN A O 1
ATOM 3289 N N . PHE A 1 405 ? -26.030 -0.460 9.658 1.00 74.62 405 PHE A N 1
ATOM 3290 C CA . PHE A 1 405 ? -25.314 -0.442 10.917 1.00 74.62 405 PHE A CA 1
ATOM 3291 C C . PHE A 1 405 ? -23.807 -0.446 10.664 1.00 74.62 405 PHE A C 1
ATOM 3293 O O . PHE A 1 405 ? -23.314 -1.017 9.688 1.00 74.62 405 PHE A O 1
ATOM 3300 N N . LYS A 1 406 ? -23.067 0.177 11.576 1.00 70.44 406 LYS A N 1
ATOM 3301 C CA . LYS A 1 406 ? -21.604 0.239 11.582 1.00 70.44 406 LYS A CA 1
ATOM 3302 C C . LYS A 1 406 ? -21.074 -0.313 12.896 1.00 70.44 406 LYS A C 1
ATOM 3304 O O . LYS A 1 406 ? -21.578 0.053 13.956 1.00 70.44 406 LYS A O 1
ATOM 3309 N N . ALA A 1 407 ? -20.025 -1.124 12.834 1.00 65.38 407 ALA A N 1
ATOM 3310 C CA . ALA A 1 407 ? -19.369 -1.638 14.029 1.00 65.38 407 ALA A CA 1
ATOM 3311 C C . ALA A 1 407 ? -18.813 -0.493 14.898 1.00 65.38 407 ALA A C 1
ATOM 3313 O O . ALA A 1 407 ? -18.066 0.368 14.425 1.00 65.38 407 ALA A O 1
ATOM 3314 N N . GLY A 1 408 ? -19.198 -0.484 16.173 1.00 49.97 408 GLY A N 1
ATOM 3315 C CA . GLY A 1 408 ? -18.813 0.498 17.181 1.00 49.97 408 GLY A CA 1
ATOM 3316 C C . GLY A 1 408 ? -17.675 0.041 18.101 1.00 49.97 408 GLY A C 1
ATOM 3317 O O . GLY A 1 408 ? -17.284 -1.125 18.157 1.00 49.97 408 GLY A O 1
ATOM 3318 N N . ASN A 1 409 ? -17.147 0.994 18.870 1.00 40.16 409 ASN A N 1
ATOM 3319 C CA . ASN A 1 409 ? -15.971 0.828 19.738 1.00 40.16 409 ASN A CA 1
ATOM 3320 C C . ASN A 1 409 ? -16.142 -0.046 20.971 1.00 40.16 409 ASN A C 1
ATOM 3322 O O . ASN A 1 409 ? -15.163 -0.401 21.622 1.00 40.16 409 ASN A O 1
ATOM 3326 N N . ASP A 1 410 ? -17.378 -0.314 21.346 1.00 48.91 410 ASP A N 1
ATOM 3327 C CA . ASP A 1 410 ? -17.740 -1.166 22.468 1.00 48.91 410 ASP A CA 1
ATOM 3328 C C . ASP A 1 410 ? -17.940 -2.625 22.034 1.00 48.91 410 ASP A C 1
ATOM 3330 O O . ASP A 1 410 ? -18.384 -3.446 22.834 1.00 48.91 410 ASP A O 1
ATOM 3334 N N . GLY A 1 411 ? -17.614 -2.946 20.775 1.00 47.91 411 GLY A N 1
ATOM 3335 C CA . GLY A 1 411 ? -17.866 -4.252 20.176 1.00 47.91 411 GLY A CA 1
ATOM 3336 C C . GLY A 1 411 ? -19.330 -4.467 19.794 1.00 47.91 411 GLY A C 1
ATOM 3337 O O . GLY A 1 411 ? -19.714 -5.607 19.549 1.00 47.91 411 GLY A O 1
ATOM 3338 N N . ARG A 1 412 ? -20.147 -3.403 19.762 1.00 52.09 412 ARG A N 1
ATOM 3339 C CA . ARG A 1 412 ? -21.552 -3.449 19.344 1.00 52.09 412 ARG A CA 1
ATOM 3340 C C . ARG A 1 412 ? -21.742 -2.691 18.041 1.00 52.09 412 ARG A C 1
ATOM 3342 O O . ARG A 1 412 ? -21.104 -1.667 17.816 1.00 52.09 412 ARG A O 1
ATOM 3349 N N . ASP A 1 413 ? -22.668 -3.152 17.215 1.00 63.53 413 ASP A N 1
ATOM 3350 C CA . ASP A 1 413 ? -23.076 -2.412 16.029 1.00 63.53 413 ASP A CA 1
ATOM 3351 C C . ASP A 1 413 ? -23.939 -1.206 16.416 1.00 63.53 413 ASP A C 1
ATOM 3353 O O . ASP A 1 413 ? -24.756 -1.240 17.342 1.00 63.53 413 ASP A O 1
ATOM 3357 N N . HIS A 1 414 ? -23.723 -0.096 15.725 1.00 70.38 414 HIS A N 1
ATOM 3358 C CA . HIS A 1 414 ? -24.464 1.141 15.887 1.00 70.38 414 HIS A CA 1
ATOM 3359 C C . HIS A 1 414 ? -25.282 1.413 14.637 1.00 70.38 414 HIS A C 1
ATOM 3361 O O . HIS A 1 414 ? -24.779 1.296 13.522 1.00 70.38 414 HIS A O 1
ATOM 3367 N N . PHE A 1 415 ? -26.535 1.805 14.837 1.00 73.12 415 PHE A N 1
ATOM 3368 C CA . PHE A 1 415 ? -27.412 2.234 13.759 1.00 73.12 415 PHE A CA 1
ATOM 3369 C C . PHE A 1 415 ? -26.833 3.466 13.050 1.00 73.12 415 PHE A C 1
ATOM 3371 O O . PHE A 1 415 ? -26.479 4.447 13.707 1.00 73.12 415 PHE A O 1
ATOM 3378 N N . ASP A 1 416 ? -26.724 3.389 11.726 1.00 75.44 416 ASP A N 1
ATOM 3379 C CA . ASP A 1 416 ? -26.230 4.461 10.863 1.00 75.44 416 ASP A CA 1
ATOM 3380 C C . ASP A 1 416 ? -27.420 5.219 10.271 1.00 75.44 416 ASP A C 1
ATOM 3382 O O . ASP A 1 416 ? -27.711 6.351 10.660 1.00 75.44 416 ASP A O 1
ATOM 3386 N N . ASN A 1 417 ? -28.163 4.548 9.394 1.00 69.50 417 ASN A N 1
ATOM 3387 C CA . ASN A 1 417 ? -29.375 5.065 8.780 1.00 69.50 417 ASN A CA 1
ATOM 3388 C C . ASN A 1 417 ? -30.304 3.919 8.368 1.00 69.50 417 ASN A C 1
ATOM 3390 O O . ASN A 1 417 ? -29.911 2.753 8.341 1.00 69.50 417 ASN A O 1
ATOM 3394 N N . ALA A 1 418 ? -31.544 4.253 8.048 1.00 62.91 418 ALA A N 1
ATOM 3395 C CA . ALA A 1 418 ? -32.496 3.332 7.462 1.00 62.91 418 ALA A CA 1
ATOM 3396 C C . ALA A 1 418 ? -33.283 4.008 6.357 1.00 62.91 418 ALA A C 1
ATOM 3398 O O . ALA A 1 418 ? -33.491 5.222 6.353 1.00 62.91 418 ALA A O 1
ATOM 3399 N N . THR A 1 419 ? -33.750 3.172 5.445 1.00 68.94 419 THR A N 1
ATOM 3400 C CA . THR A 1 419 ? -34.687 3.537 4.398 1.00 68.94 419 THR A CA 1
ATOM 3401 C C . THR A 1 419 ? -35.908 2.641 4.515 1.00 68.94 419 THR A C 1
ATOM 3403 O O . THR A 1 419 ? -35.765 1.424 4.611 1.00 68.94 419 THR A O 1
ATOM 3406 N N . LEU A 1 420 ? -37.098 3.233 4.507 1.00 58.44 420 LEU A N 1
ATOM 3407 C CA . LEU A 1 420 ? -38.376 2.527 4.455 1.00 58.44 420 LEU A CA 1
ATOM 3408 C C . LEU A 1 420 ? -39.143 3.015 3.237 1.00 58.44 420 LEU A C 1
ATOM 3410 O O . LEU A 1 420 ? -39.288 4.219 3.063 1.00 58.44 420 LEU A O 1
ATOM 3414 N N . GLU A 1 421 ? -39.661 2.102 2.429 1.00 62.28 421 GLU A N 1
ATOM 3415 C CA . GLU A 1 421 ? -40.435 2.406 1.232 1.00 62.28 421 GLU A CA 1
ATOM 3416 C C . GLU A 1 421 ? -41.767 1.667 1.260 1.00 62.28 421 GLU A C 1
ATOM 3418 O O . GLU A 1 421 ? -41.823 0.446 1.390 1.00 62.28 421 GLU A O 1
ATOM 3423 N N . ALA A 1 422 ? -42.855 2.422 1.127 1.00 50.44 422 ALA A N 1
ATOM 3424 C CA . ALA A 1 422 ? -44.194 1.889 0.962 1.00 50.44 422 ALA A CA 1
ATOM 3425 C C . ALA A 1 422 ? -44.614 2.003 -0.507 1.00 50.44 422 ALA A C 1
ATOM 3427 O O . ALA A 1 422 ? -44.656 3.099 -1.068 1.00 50.44 422 ALA A O 1
ATOM 3428 N N . THR A 1 423 ? -44.969 0.882 -1.127 1.00 59.75 423 THR A N 1
ATOM 3429 C CA . THR A 1 423 ? -45.536 0.849 -2.479 1.00 59.75 423 THR A CA 1
ATOM 3430 C C . THR A 1 423 ? -47.028 1.168 -2.404 1.00 59.75 423 THR A C 1
ATOM 3432 O O . THR A 1 423 ? -47.803 0.439 -1.781 1.00 59.75 423 THR A O 1
ATOM 3435 N N . VAL A 1 424 ? -47.435 2.272 -3.033 1.00 47.38 424 VAL A N 1
ATOM 3436 C CA . VAL A 1 424 ? -48.800 2.822 -2.978 1.00 47.38 424 VAL A CA 1
ATOM 3437 C C . VAL A 1 424 ? -49.641 2.356 -4.172 1.00 47.38 424 VAL A C 1
ATOM 3439 O O . VAL A 1 424 ? -50.845 2.150 -4.033 1.00 47.38 424 VAL A O 1
ATOM 3442 N N . ILE A 1 425 ? -49.021 2.142 -5.338 1.00 54.25 425 ILE A N 1
ATOM 3443 C CA . ILE A 1 425 ? -49.681 1.625 -6.547 1.00 54.25 425 ILE A CA 1
ATOM 3444 C C . ILE A 1 425 ? -48.796 0.546 -7.171 1.00 54.25 425 ILE A C 1
ATOM 3446 O O . ILE A 1 425 ? -47.643 0.822 -7.487 1.00 54.25 425 ILE A O 1
ATOM 3450 N N . ASP A 1 426 ? -49.360 -0.645 -7.383 1.00 53.03 426 ASP A N 1
ATOM 3451 C CA . ASP A 1 426 ? -48.767 -1.726 -8.177 1.00 53.03 426 ASP A CA 1
ATOM 3452 C C . ASP A 1 426 ? -49.818 -2.208 -9.191 1.00 53.03 426 ASP A C 1
ATOM 3454 O O . ASP A 1 426 ? -50.783 -2.887 -8.831 1.00 53.03 426 ASP A O 1
ATOM 3458 N N . LYS A 1 427 ? -49.712 -1.751 -10.445 1.00 44.22 427 LYS A N 1
ATOM 3459 C CA . LYS A 1 427 ? -50.582 -2.184 -11.550 1.00 44.22 427 LYS A CA 1
ATOM 3460 C C . LYS A 1 427 ? -49.724 -2.788 -12.652 1.00 44.22 427 LYS A C 1
ATOM 3462 O O . LYS A 1 427 ? -48.948 -2.076 -13.290 1.00 44.22 427 LYS A O 1
ATOM 3467 N N . SER A 1 428 ? -49.924 -4.076 -12.908 1.00 43.56 428 SER A N 1
ATOM 3468 C CA . SER A 1 428 ? -49.435 -4.769 -14.097 1.00 43.56 428 SER A CA 1
ATOM 3469 C C . SER A 1 428 ? -50.584 -4.951 -15.090 1.00 43.56 428 SER A C 1
ATOM 3471 O O . SER A 1 428 ? -51.677 -5.385 -14.727 1.00 43.56 428 SER A O 1
ATOM 3473 N N . ILE A 1 429 ? -50.357 -4.584 -16.351 1.00 35.78 429 ILE A N 1
ATOM 3474 C CA . ILE A 1 429 ? -51.264 -4.907 -17.458 1.00 35.78 429 ILE A CA 1
ATOM 3475 C C . ILE A 1 429 ? -50.450 -5.733 -18.449 1.00 35.78 429 ILE A C 1
ATOM 3477 O O . ILE A 1 429 ? -49.517 -5.220 -19.069 1.00 35.78 429 ILE A O 1
ATOM 3481 N N . SER A 1 430 ? -50.785 -7.017 -18.576 1.00 41.19 430 SER A N 1
ATOM 3482 C CA . SER A 1 430 ? -50.288 -7.873 -19.651 1.00 41.19 430 SER A CA 1
ATOM 3483 C C . SER A 1 430 ? -51.380 -8.041 -20.705 1.00 41.19 430 SER A C 1
ATOM 3485 O O . SER A 1 430 ? -52.508 -8.438 -20.413 1.00 41.19 430 SER A O 1
ATOM 3487 N N . THR A 1 431 ? -51.059 -7.716 -21.955 1.00 35.03 431 THR A N 1
ATOM 3488 C CA . THR A 1 431 ? -51.921 -8.010 -23.104 1.00 35.03 431 THR A CA 1
ATOM 3489 C C . THR A 1 431 ? -51.314 -9.165 -23.887 1.00 35.03 431 THR A C 1
ATOM 3491 O O . THR A 1 431 ? -50.357 -8.973 -24.633 1.00 35.03 431 THR A O 1
ATOM 3494 N N . ASN A 1 432 ? -51.883 -10.362 -23.735 1.00 40.09 432 ASN A N 1
ATOM 3495 C CA . ASN A 1 432 ? -51.492 -11.538 -24.513 1.00 40.09 432 ASN A CA 1
ATOM 3496 C C . ASN A 1 432 ? -52.163 -11.491 -25.893 1.00 40.09 432 ASN A C 1
ATOM 3498 O O . ASN A 1 432 ? -53.277 -11.989 -26.060 1.00 40.09 432 ASN A O 1
ATOM 3502 N N . LYS A 1 433 ? -51.512 -10.873 -26.885 1.00 32.91 433 LYS A N 1
ATOM 3503 C CA . LYS A 1 433 ? -51.911 -10.997 -28.297 1.00 32.91 433 LYS A CA 1
ATOM 3504 C C . LYS A 1 433 ? -50.685 -11.072 -29.211 1.00 32.91 433 LYS A C 1
ATOM 3506 O O . LYS A 1 433 ? -50.104 -10.048 -29.549 1.00 32.91 433 LYS A O 1
ATOM 3511 N N . GLY A 1 434 ? -50.364 -12.286 -29.663 1.00 39.06 434 GLY A N 1
ATOM 3512 C CA . GLY A 1 434 ? -49.334 -12.567 -30.672 1.00 39.06 434 GLY A CA 1
ATOM 3513 C C . GLY A 1 434 ? -48.011 -13.111 -30.106 1.00 39.06 434 GLY A C 1
ATOM 3514 O O . GLY A 1 434 ? -47.870 -13.225 -28.891 1.00 39.06 434 GLY A O 1
ATOM 3515 N N . PRO A 1 435 ? -47.031 -13.445 -30.972 1.00 33.03 435 PRO A N 1
ATOM 3516 C CA . PRO A 1 435 ? -45.754 -14.087 -30.603 1.00 33.03 435 PRO A CA 1
ATOM 3517 C C . PRO A 1 435 ? -44.801 -13.203 -29.769 1.00 33.03 435 PRO A C 1
ATOM 3519 O O . PRO A 1 435 ? -43.682 -13.609 -29.461 1.00 33.03 435 PRO A O 1
ATOM 3522 N N . LEU A 1 436 ? -45.240 -12.001 -29.391 1.00 29.77 436 LEU A N 1
ATOM 3523 C CA . LEU A 1 436 ? -44.540 -11.035 -28.553 1.00 29.77 436 LEU A CA 1
ATOM 3524 C C . LEU A 1 436 ? -45.466 -10.624 -27.403 1.00 29.77 436 LEU A C 1
ATOM 3526 O O . LEU A 1 436 ? -46.547 -10.084 -27.640 1.00 29.77 436 LEU A O 1
ATOM 3530 N N . GLN A 1 437 ? -45.036 -10.855 -26.163 1.00 40.19 437 GLN A N 1
ATOM 3531 C CA . GLN A 1 437 ? -45.710 -10.344 -24.973 1.00 40.19 437 GLN A CA 1
ATOM 3532 C C . GLN A 1 437 ? -45.102 -8.991 -24.600 1.00 40.19 437 GLN A C 1
ATOM 3534 O O . GLN A 1 437 ? -43.911 -8.898 -24.296 1.00 40.19 437 GLN A O 1
ATOM 3539 N N . ILE A 1 438 ? -45.930 -7.945 -24.617 1.00 31.73 438 ILE A N 1
ATOM 3540 C CA . ILE A 1 438 ? -45.575 -6.615 -24.116 1.00 31.73 438 ILE A CA 1
ATOM 3541 C C . ILE A 1 438 ? -46.318 -6.414 -22.795 1.00 31.73 438 ILE A C 1
ATOM 3543 O O . ILE A 1 438 ? -47.551 -6.398 -22.762 1.00 31.73 438 ILE A O 1
ATOM 3547 N N . GLY A 1 439 ? -45.565 -6.295 -21.703 1.00 38.81 439 GLY A N 1
ATOM 3548 C CA . GLY A 1 439 ? -46.086 -5.982 -20.374 1.00 38.81 439 GLY A CA 1
ATOM 3549 C C . GLY A 1 439 ? -45.698 -4.568 -19.966 1.00 38.81 439 GLY A C 1
ATOM 3550 O O . GLY A 1 439 ? -44.539 -4.185 -20.121 1.00 38.81 439 GLY A O 1
ATOM 3551 N N . ALA A 1 440 ? -46.648 -3.802 -19.430 1.00 31.36 440 ALA A N 1
ATOM 3552 C CA . ALA A 1 440 ? -46.369 -2.516 -18.797 1.00 31.36 440 ALA A CA 1
ATOM 3553 C C . ALA A 1 440 ? -46.677 -2.598 -17.295 1.00 31.36 440 ALA A C 1
ATOM 3555 O O . ALA A 1 440 ? -47.763 -3.040 -16.905 1.00 31.36 440 ALA A O 1
ATOM 3556 N N . SER A 1 441 ? -45.737 -2.161 -16.450 1.00 43.41 441 SER A N 1
ATOM 3557 C CA . SER A 1 441 ? -45.965 -2.007 -15.007 1.00 43.41 441 SER A CA 1
ATOM 3558 C C . SER A 1 441 ? -45.632 -0.594 -14.553 1.00 43.41 441 SER A C 1
ATOM 3560 O O . SER A 1 441 ? -44.547 -0.097 -14.862 1.00 43.41 441 SER A O 1
ATOM 3562 N N . VAL A 1 442 ? -46.533 0.020 -13.787 1.00 37.38 442 VAL A N 1
ATOM 3563 C CA . VAL A 1 442 ? -46.290 1.300 -13.110 1.00 37.38 442 VAL A CA 1
ATOM 3564 C C . VAL A 1 442 ? -46.292 1.052 -11.607 1.00 37.38 442 VAL A C 1
ATOM 3566 O O . VAL A 1 442 ? -47.311 0.625 -11.058 1.00 37.38 442 VAL A O 1
ATOM 3569 N N . LYS A 1 443 ? -45.159 1.328 -10.957 1.00 52.84 443 LYS A N 1
ATOM 3570 C CA . LYS A 1 443 ? -45.014 1.314 -9.501 1.00 52.84 443 LYS A CA 1
ATOM 3571 C C . LYS A 1 443 ? -44.833 2.736 -8.997 1.00 52.84 443 LYS A C 1
ATOM 3573 O O . LYS A 1 443 ? -43.959 3.454 -9.470 1.00 52.84 443 LYS A O 1
ATOM 3578 N N . ALA A 1 444 ? -45.664 3.143 -8.046 1.00 43.69 444 ALA A N 1
ATOM 3579 C CA . ALA A 1 444 ? -45.495 4.406 -7.338 1.00 43.69 444 ALA A CA 1
ATOM 3580 C C . ALA A 1 444 ? -45.366 4.126 -5.843 1.00 43.69 444 ALA A C 1
ATOM 3582 O O . ALA A 1 444 ? -46.179 3.382 -5.283 1.00 43.69 444 ALA A O 1
ATOM 3583 N N . GLY A 1 445 ? -44.358 4.709 -5.204 1.00 55.31 445 GLY A N 1
ATOM 3584 C CA . GLY A 1 445 ? -44.066 4.507 -3.791 1.00 55.31 445 GLY A CA 1
ATOM 3585 C C . GLY A 1 445 ? -43.743 5.806 -3.067 1.00 55.31 445 GLY A C 1
ATOM 3586 O O . GLY A 1 445 ? -43.456 6.833 -3.680 1.00 55.31 445 GLY A O 1
ATOM 3587 N N . VAL A 1 446 ? -43.812 5.761 -1.741 1.00 40.69 446 VAL A N 1
ATOM 3588 C CA . VAL A 1 446 ? -43.330 6.826 -0.860 1.00 40.69 446 VAL A CA 1
ATOM 3589 C C . VAL A 1 446 ? -42.280 6.220 0.052 1.00 40.69 446 VAL A C 1
ATOM 3591 O O . VAL A 1 446 ? -42.533 5.215 0.715 1.00 40.69 446 VAL A O 1
ATOM 3594 N N . GLY A 1 447 ? -41.099 6.822 0.060 1.00 47.72 447 GLY A N 1
ATOM 3595 C CA . GLY A 1 447 ? -39.975 6.418 0.877 1.00 47.72 447 GLY A CA 1
ATOM 3596 C C . GLY A 1 447 ? -39.610 7.459 1.922 1.00 47.72 447 GLY A C 1
ATOM 3597 O O . GLY A 1 447 ? -39.842 8.655 1.749 1.00 47.72 447 GLY A O 1
ATOM 3598 N N . VAL A 1 448 ? -39.026 6.994 3.016 1.00 44.16 448 VAL A N 1
ATOM 3599 C CA . VAL A 1 448 ? -38.457 7.819 4.077 1.00 44.16 448 VAL A CA 1
ATOM 3600 C C . VAL A 1 448 ? -37.055 7.312 4.368 1.00 44.16 448 VAL A C 1
ATOM 3602 O O . VAL A 1 448 ? -36.857 6.116 4.585 1.00 44.16 448 VAL A O 1
ATOM 3605 N N . THR A 1 449 ? -36.091 8.225 4.420 1.00 48.50 449 THR A N 1
ATOM 3606 C CA . THR A 1 449 ? -34.741 7.959 4.920 1.00 48.50 449 THR A CA 1
ATOM 3607 C C . THR A 1 449 ? -34.562 8.665 6.260 1.00 48.50 449 THR A C 1
ATOM 3609 O O . THR A 1 449 ? -34.917 9.836 6.406 1.00 48.50 449 THR A O 1
ATOM 3612 N N . PHE A 1 450 ? -34.029 7.960 7.256 1.00 46.59 450 PHE A N 1
ATOM 3613 C CA . PHE A 1 450 ? -33.828 8.503 8.600 1.00 46.59 450 PHE A CA 1
ATOM 3614 C C . PHE A 1 450 ? -32.568 7.956 9.272 1.00 46.59 450 PHE A C 1
ATOM 3616 O O . PHE A 1 450 ? -32.104 6.855 8.980 1.00 46.59 450 PHE A O 1
ATOM 3623 N N . THR A 1 451 ? -32.035 8.728 10.214 1.00 61.06 451 THR A N 1
ATOM 3624 C CA . THR A 1 451 ? -30.896 8.373 11.068 1.00 61.06 451 THR A CA 1
ATOM 3625 C C . THR A 1 451 ? -31.310 8.373 12.536 1.00 61.06 451 THR A C 1
ATOM 3627 O O . THR A 1 451 ? -32.452 8.666 12.891 1.00 61.06 451 THR A O 1
ATOM 3630 N N . SER A 1 452 ? -30.360 8.084 13.428 1.00 52.09 452 SER A N 1
ATOM 3631 C CA . SER A 1 452 ? -30.550 8.265 14.876 1.00 52.09 452 SER A CA 1
ATOM 3632 C C . SER A 1 452 ? -30.852 9.716 15.293 1.00 52.09 452 SER A C 1
ATOM 3634 O O . SER A 1 452 ? -31.249 9.942 16.434 1.00 52.09 452 SER A O 1
ATOM 3636 N N . GLN A 1 453 ? -30.674 10.688 14.391 1.00 46.75 453 GLN A N 1
ATOM 3637 C CA . GLN A 1 453 ? -30.912 12.113 14.634 1.00 46.75 453 GLN A CA 1
ATOM 3638 C C . GLN A 1 453 ? -32.252 12.611 14.071 1.00 46.75 453 GLN A C 1
ATOM 3640 O O . GLN A 1 453 ? -32.630 13.748 14.344 1.00 46.75 453 GLN A O 1
ATOM 3645 N N . GLY A 1 454 ? -32.987 11.773 13.333 1.00 43.53 454 GLY A N 1
ATOM 3646 C CA . GLY A 1 454 ? -34.301 12.103 12.783 1.00 43.53 454 GLY A CA 1
ATOM 3647 C C . GLY A 1 454 ? -34.447 11.756 11.303 1.00 43.53 454 GLY A C 1
ATOM 3648 O O . GLY A 1 454 ? -33.628 11.039 10.729 1.00 43.53 454 GLY A O 1
ATOM 3649 N N . ILE A 1 455 ? -35.526 12.251 10.697 1.00 45.03 455 ILE A N 1
ATOM 3650 C CA . ILE A 1 455 ? -35.829 12.064 9.273 1.00 45.03 455 ILE A CA 1
ATOM 3651 C C . ILE A 1 455 ? -34.910 12.966 8.449 1.00 45.03 455 ILE A C 1
ATOM 3653 O O . ILE A 1 455 ? -34.881 14.176 8.664 1.00 45.03 455 ILE A O 1
ATOM 3657 N N . GLU A 1 456 ? -34.179 12.375 7.508 1.00 49.28 456 GLU A N 1
ATOM 3658 C CA . GLU A 1 456 ? -33.315 13.106 6.576 1.00 49.28 456 GLU A CA 1
ATOM 3659 C C . GLU A 1 456 ? -34.048 13.457 5.284 1.00 49.28 456 GLU A C 1
ATOM 3661 O O . GLU A 1 456 ? -33.863 14.548 4.750 1.00 49.28 456 GLU A O 1
ATOM 3666 N N . ASP A 1 457 ? -34.882 12.544 4.783 1.00 41.34 457 ASP A N 1
ATOM 3667 C CA . ASP A 1 457 ? -35.620 12.747 3.540 1.00 41.34 457 ASP A CA 1
ATOM 3668 C C . ASP A 1 457 ? -36.947 11.985 3.539 1.00 41.34 457 ASP A C 1
ATOM 3670 O O . ASP A 1 457 ? -37.063 10.890 4.091 1.00 41.34 457 ASP A O 1
ATOM 3674 N N . VAL A 1 458 ? -37.938 12.559 2.865 1.00 44.25 458 VAL A N 1
ATOM 3675 C CA . VAL A 1 458 ? -39.188 11.900 2.477 1.00 44.25 458 VAL A CA 1
ATOM 3676 C C . VAL A 1 458 ? -39.292 12.080 0.979 1.00 44.25 458 VAL A C 1
ATOM 3678 O O . VAL A 1 458 ? -39.163 13.200 0.496 1.00 44.25 458 VAL A O 1
ATOM 3681 N N . TYR A 1 459 ? -39.512 11.011 0.230 1.00 44.12 459 TYR A N 1
ATOM 3682 C CA . TYR A 1 459 ? -39.451 11.053 -1.222 1.00 44.12 459 TYR A CA 1
ATOM 3683 C C . TYR A 1 459 ? -40.551 10.222 -1.870 1.00 44.12 459 TYR A C 1
ATOM 3685 O O . TYR A 1 459 ? -41.015 9.233 -1.315 1.00 44.12 459 TYR A O 1
ATOM 3693 N N . ALA A 1 460 ? -40.958 10.620 -3.069 1.00 41.25 460 ALA A N 1
ATOM 3694 C CA . ALA A 1 460 ? -41.820 9.825 -3.929 1.00 41.25 460 ALA A CA 1
ATOM 3695 C C . ALA A 1 460 ? -40.965 9.071 -4.953 1.00 41.25 460 ALA A C 1
ATOM 3697 O O . ALA A 1 460 ? -40.014 9.629 -5.509 1.00 41.25 460 ALA A O 1
ATOM 3698 N N . THR A 1 461 ? -41.306 7.813 -5.211 1.00 52.03 461 THR A N 1
ATOM 3699 C CA . THR A 1 461 ? -40.711 6.994 -6.267 1.00 52.03 461 THR A CA 1
ATOM 3700 C C . THR A 1 461 ? -41.748 6.704 -7.342 1.00 52.03 461 THR A C 1
ATOM 3702 O O . THR A 1 461 ? -42.926 6.487 -7.054 1.00 52.03 461 THR A O 1
ATOM 3705 N N . GLY A 1 462 ? -41.311 6.726 -8.597 1.00 46.97 462 GLY A N 1
ATOM 3706 C CA . GLY A 1 462 ? -42.117 6.353 -9.752 1.00 46.97 462 GLY A CA 1
ATOM 3707 C C . GLY A 1 462 ? -41.288 5.486 -10.683 1.00 46.97 462 GLY A C 1
ATOM 3708 O O . GLY A 1 462 ? -40.223 5.901 -11.126 1.00 46.97 462 GLY A O 1
ATOM 3709 N N . GLU A 1 463 ? -41.755 4.283 -10.973 1.00 48.44 463 GLU A N 1
ATOM 3710 C CA . GLU A 1 463 ? -41.088 3.341 -11.862 1.00 48.44 463 GLU A CA 1
ATOM 3711 C C . GLU A 1 463 ? -42.072 2.882 -12.937 1.00 48.44 463 GLU A C 1
ATOM 3713 O O . GLU A 1 463 ? -43.151 2.373 -12.633 1.00 48.44 463 GLU A O 1
ATOM 3718 N N . ALA A 1 464 ? -41.698 3.070 -14.200 1.00 40.22 464 ALA A N 1
ATOM 3719 C CA . ALA A 1 464 ? -42.425 2.562 -15.353 1.00 40.22 464 ALA A CA 1
ATOM 3720 C C . ALA A 1 464 ? -41.537 1.550 -16.082 1.00 40.22 464 ALA A C 1
ATOM 3722 O O . ALA A 1 464 ? -40.428 1.884 -16.506 1.00 40.22 464 ALA A O 1
ATOM 3723 N N . LYS A 1 465 ? -42.022 0.313 -16.224 1.00 44.06 465 LYS A N 1
ATOM 3724 C CA . LYS A 1 465 ? -41.324 -0.763 -16.944 1.00 44.06 465 LYS A CA 1
ATOM 3725 C C . LYS A 1 465 ? -42.099 -1.161 -18.180 1.00 44.06 465 LYS A C 1
ATOM 3727 O O . LYS A 1 465 ? -43.322 -1.299 -18.114 1.00 44.06 465 LYS A O 1
ATOM 3732 N N . VAL A 1 466 ? -41.365 -1.404 -19.260 1.00 33.69 466 VAL A N 1
ATOM 3733 C CA . VAL A 1 466 ? -41.855 -2.098 -20.446 1.00 33.69 466 VAL A CA 1
ATOM 3734 C C . VAL A 1 466 ? -41.028 -3.369 -20.607 1.00 33.69 466 VAL A C 1
ATOM 3736 O O . VAL A 1 466 ? -39.815 -3.325 -20.815 1.00 33.69 466 VAL A O 1
ATOM 3739 N N . THR A 1 467 ? -41.694 -4.511 -20.491 1.00 40.88 467 THR A N 1
ATOM 3740 C CA . THR A 1 467 ? -41.086 -5.830 -20.674 1.00 40.88 467 THR A CA 1
ATOM 3741 C C . THR A 1 467 ? -41.496 -6.372 -22.034 1.00 40.88 467 THR A C 1
ATOM 3743 O O . THR A 1 467 ? -42.691 -6.435 -22.326 1.00 40.88 467 THR A O 1
ATOM 3746 N N . VAL A 1 468 ? -40.520 -6.784 -22.848 1.00 37.50 468 VAL A N 1
ATOM 3747 C CA . VAL A 1 468 ? -40.756 -7.445 -24.139 1.00 37.50 468 VAL A CA 1
ATOM 3748 C C . VAL A 1 468 ? -40.215 -8.873 -24.065 1.00 37.50 468 VAL A C 1
ATOM 3750 O O . VAL A 1 468 ? -39.011 -9.073 -23.898 1.00 37.50 468 VAL A O 1
ATOM 3753 N N . LYS A 1 469 ? -41.101 -9.869 -24.182 1.00 45.66 469 LYS A N 1
ATOM 3754 C CA . LYS A 1 469 ? -40.755 -11.305 -24.224 1.00 45.66 469 LYS A CA 1
ATOM 3755 C C . LYS A 1 469 ? -41.215 -11.931 -25.543 1.00 45.66 469 LYS A C 1
ATOM 3757 O O . LYS A 1 469 ? -42.286 -11.583 -26.037 1.00 45.66 469 LYS A O 1
ATOM 3762 N N . SER A 1 470 ? -40.428 -12.845 -26.114 1.00 41.12 470 SER A N 1
ATOM 3763 C CA . SER A 1 470 ? -40.816 -13.637 -27.295 1.00 41.12 470 SER A CA 1
ATOM 3764 C C . SER A 1 470 ? -41.440 -14.965 -26.870 1.00 41.12 470 SER A C 1
ATOM 3766 O O . SER A 1 470 ? -40.818 -15.676 -26.100 1.00 41.12 470 SER A O 1
ATOM 3768 N N . ASN A 1 471 ? -42.600 -15.344 -27.405 1.00 42.00 471 ASN A N 1
ATOM 3769 C CA . ASN A 1 471 ? -43.333 -16.559 -27.003 1.00 42.00 471 ASN A CA 1
ATOM 3770 C C . ASN A 1 471 ? -42.907 -17.825 -27.791 1.00 42.00 471 ASN A C 1
ATOM 3772 O O . ASN A 1 471 ? -43.710 -18.717 -28.070 1.00 42.00 471 ASN A O 1
ATOM 3776 N N . SER A 1 472 ? -41.645 -17.885 -28.221 1.00 39.69 472 SER A N 1
ATOM 3777 C CA . SER A 1 472 ? -41.141 -18.892 -29.168 1.00 39.69 472 SER A CA 1
ATOM 3778 C C . SER A 1 472 ? -41.155 -20.318 -28.599 1.00 39.69 472 SER A C 1
ATOM 3780 O O . SER A 1 472 ? -41.213 -21.272 -29.368 1.00 39.69 472 SER A O 1
ATOM 3782 N N . ILE A 1 473 ? -41.128 -20.459 -27.269 1.00 40.81 473 ILE A N 1
ATOM 3783 C CA . ILE A 1 473 ? -41.017 -21.744 -26.565 1.00 40.81 473 ILE A CA 1
ATOM 3784 C C . ILE A 1 473 ? -42.372 -22.466 -26.474 1.00 40.81 473 ILE A C 1
ATOM 3786 O O . ILE A 1 473 ? -42.430 -23.649 -26.790 1.00 40.81 473 ILE A O 1
ATOM 3790 N N . GLU A 1 474 ? -43.482 -21.766 -26.190 1.00 41.31 474 GLU A N 1
ATOM 3791 C CA . GLU A 1 474 ? -44.826 -22.390 -26.159 1.00 41.31 474 GLU A CA 1
ATOM 3792 C C . GLU A 1 474 ? -45.207 -23.010 -27.514 1.00 41.31 474 GLU A C 1
ATOM 3794 O O . GLU A 1 474 ? -45.799 -24.085 -27.571 1.00 41.31 474 GLU A O 1
ATOM 3799 N N . THR A 1 475 ? -44.813 -22.369 -28.619 1.00 42.94 475 THR A N 1
ATOM 3800 C CA . THR A 1 475 ? -45.090 -22.870 -29.979 1.00 42.94 475 THR A CA 1
ATOM 3801 C C . THR A 1 475 ? -44.241 -24.107 -30.317 1.00 42.94 475 THR A C 1
ATOM 3803 O O . THR A 1 475 ? -44.676 -24.974 -31.075 1.00 42.94 475 THR A O 1
ATOM 3806 N N . PHE A 1 476 ? -43.036 -24.207 -29.742 1.00 39.28 476 PHE A N 1
ATOM 3807 C CA . PHE A 1 476 ? -42.098 -25.311 -29.957 1.00 39.28 476 PHE A CA 1
ATOM 3808 C C . PHE A 1 476 ? -42.458 -26.539 -29.103 1.00 39.28 476 PHE A C 1
ATOM 3810 O O . PHE A 1 476 ? -42.478 -27.652 -29.624 1.00 39.28 476 PHE A O 1
ATOM 3817 N N . ASP A 1 477 ? -42.843 -26.340 -27.838 1.00 42.69 477 ASP A N 1
ATOM 3818 C CA . ASP A 1 477 ? -43.339 -27.406 -26.952 1.00 42.69 477 ASP A CA 1
ATOM 3819 C C . ASP A 1 477 ? -44.660 -27.999 -27.458 1.00 42.69 477 ASP A C 1
ATOM 3821 O O . ASP A 1 477 ? -44.867 -29.214 -27.398 1.00 42.69 477 ASP A O 1
ATOM 3825 N N . GLN A 1 478 ? -45.533 -27.171 -28.043 1.00 43.94 478 GLN A N 1
ATOM 3826 C CA . GLN A 1 478 ? -46.768 -27.639 -28.667 1.00 43.94 478 GLN A CA 1
ATOM 3827 C C . GLN A 1 478 ? -46.482 -28.520 -29.897 1.00 43.94 478 GLN A C 1
ATOM 3829 O O . GLN A 1 478 ? -47.041 -29.612 -29.999 1.00 43.94 478 GLN A O 1
ATOM 3834 N N . HIS A 1 479 ? -45.537 -28.129 -30.766 1.00 44.53 479 HIS A N 1
ATOM 3835 C CA . HIS A 1 479 ? -45.093 -28.954 -31.901 1.00 44.53 479 HIS A CA 1
ATOM 3836 C C . HIS A 1 479 ? -44.368 -30.245 -31.477 1.00 44.53 479 HIS A C 1
ATOM 3838 O O . HIS A 1 479 ? -44.537 -31.277 -32.124 1.00 44.53 479 HIS A O 1
ATOM 3844 N N . ILE A 1 480 ? -43.600 -30.237 -30.380 1.00 41.56 480 ILE A N 1
ATOM 3845 C CA . ILE A 1 480 ? -42.974 -31.455 -29.833 1.00 41.56 480 ILE A CA 1
ATOM 3846 C C . ILE A 1 480 ? -44.030 -32.392 -29.229 1.00 41.56 480 ILE A C 1
ATOM 3848 O O . ILE A 1 480 ? -43.939 -33.608 -29.416 1.00 41.56 480 ILE A O 1
ATOM 3852 N N . SER A 1 481 ? -45.060 -31.859 -28.562 1.00 43.50 481 SER A N 1
ATOM 3853 C CA . SER A 1 481 ? -46.167 -32.662 -28.017 1.00 43.50 481 SER A CA 1
ATOM 3854 C C . SER A 1 481 ? -47.004 -33.343 -29.107 1.00 43.50 481 SER A C 1
ATOM 3856 O O . SER A 1 481 ? -47.492 -34.452 -28.908 1.00 43.50 481 SER A O 1
ATOM 3858 N N . GLU A 1 482 ? -47.105 -32.721 -30.285 1.00 44.84 482 GLU A N 1
ATOM 3859 C CA . GLU A 1 482 ? -47.804 -33.269 -31.452 1.00 44.84 482 GLU A CA 1
ATOM 3860 C C . GLU A 1 482 ? -46.924 -34.249 -32.256 1.00 44.84 482 GLU A C 1
ATOM 3862 O O . GLU A 1 482 ? -47.444 -35.175 -32.879 1.00 44.84 482 GLU A O 1
ATOM 3867 N N . ALA A 1 483 ? -45.592 -34.105 -32.207 1.00 45.34 483 ALA A N 1
ATOM 3868 C CA . ALA A 1 483 ? -44.637 -34.977 -32.903 1.00 45.34 483 ALA A CA 1
ATOM 3869 C C . ALA A 1 483 ? -44.228 -36.239 -32.111 1.00 45.34 483 ALA A C 1
ATOM 3871 O O . ALA A 1 483 ? -43.714 -37.197 -32.692 1.00 45.34 483 ALA A O 1
ATOM 3872 N N . SER A 1 484 ? -44.450 -36.278 -30.793 1.00 42.75 484 SER A N 1
ATOM 3873 C CA . SER A 1 484 ? -44.020 -37.375 -29.911 1.00 42.75 484 SER A CA 1
ATOM 3874 C C . SER A 1 484 ? -45.086 -38.470 -29.739 1.00 42.75 484 SER A C 1
ATOM 3876 O O . SER A 1 484 ? -45.571 -38.756 -28.648 1.00 42.75 484 SER A O 1
ATOM 3878 N N . GLY A 1 485 ? -45.401 -39.158 -30.839 1.00 46.53 485 GLY A N 1
ATOM 3879 C CA . GLY A 1 485 ? -46.129 -40.437 -30.845 1.00 46.53 485 GLY A CA 1
ATOM 3880 C C . GLY A 1 485 ? -45.241 -41.679 -30.642 1.00 46.53 485 GLY A C 1
ATOM 3881 O O . GLY A 1 485 ? -45.607 -42.760 -31.097 1.00 46.53 485 GLY A O 1
ATOM 3882 N N . GLY A 1 486 ? -44.060 -41.544 -30.027 1.00 46.09 486 GLY A N 1
ATOM 3883 C CA . GLY A 1 486 ? -43.047 -42.603 -29.925 1.00 46.09 486 GLY A CA 1
ATOM 3884 C C . GLY A 1 486 ? -42.512 -42.800 -28.504 1.00 46.09 486 GLY A C 1
ATOM 3885 O O . GLY A 1 486 ? -42.386 -41.845 -27.749 1.00 46.09 486 GLY A O 1
ATOM 3886 N N . ASP A 1 487 ? -42.247 -44.064 -28.175 1.00 45.62 487 ASP A N 1
ATOM 3887 C CA . ASP A 1 487 ? -41.820 -44.670 -26.903 1.00 45.62 487 ASP A CA 1
ATOM 3888 C C . ASP A 1 487 ? -41.145 -43.762 -25.841 1.00 45.62 487 ASP A C 1
ATOM 3890 O O . ASP A 1 487 ? -40.128 -43.113 -26.084 1.00 45.62 487 ASP A O 1
ATOM 3894 N N . LYS A 1 488 ? -41.673 -43.798 -24.607 1.00 49.19 488 LYS A N 1
ATOM 3895 C CA . LYS A 1 488 ? -41.233 -42.993 -23.447 1.00 49.19 488 LYS A CA 1
ATOM 3896 C C . LYS A 1 488 ? -39.926 -43.480 -22.802 1.00 49.19 488 LYS A C 1
ATOM 3898 O O . LYS A 1 488 ? -39.514 -42.917 -21.790 1.00 49.19 488 LYS A O 1
ATOM 3903 N N . SER A 1 489 ? -39.288 -44.525 -23.332 1.00 47.94 489 SER A N 1
ATOM 3904 C CA . SER A 1 489 ? -38.045 -45.075 -22.776 1.00 47.94 489 SER A CA 1
ATOM 3905 C C . SER A 1 489 ? -36.761 -44.572 -23.445 1.00 47.94 489 SER A C 1
ATOM 3907 O O . SER A 1 489 ? -35.684 -45.067 -23.113 1.00 47.94 489 SER A O 1
ATOM 3909 N N . GLN A 1 490 ? -36.831 -43.613 -24.375 1.00 45.69 490 GLN A N 1
ATOM 3910 C CA . GLN A 1 490 ? -35.637 -42.939 -24.899 1.00 45.69 490 GLN A CA 1
ATOM 3911 C C . GLN A 1 490 ? -35.435 -41.575 -24.218 1.00 45.69 490 GLN A C 1
ATOM 3913 O O . GLN A 1 490 ? -36.415 -40.860 -24.006 1.00 45.69 490 GLN A O 1
ATOM 3918 N N . PRO A 1 491 ? -34.191 -41.185 -23.871 1.00 39.22 491 PRO A N 1
ATOM 3919 C CA . PRO A 1 491 ? -33.924 -39.856 -23.335 1.00 39.22 491 PRO A CA 1
ATOM 3920 C C . PRO A 1 491 ? -34.225 -38.810 -24.418 1.00 39.22 491 PRO A C 1
ATOM 3922 O O . PRO A 1 491 ? -33.482 -38.666 -25.388 1.00 39.22 491 PRO A O 1
ATOM 3925 N N . GLY A 1 492 ? -35.352 -38.109 -24.279 1.00 41.12 492 GLY A N 1
ATOM 3926 C CA . GLY A 1 492 ? -35.681 -36.949 -25.105 1.00 41.12 492 GLY A CA 1
ATOM 3927 C C . GLY A 1 492 ? -34.747 -35.777 -24.793 1.00 41.12 492 GLY A C 1
ATOM 3928 O O . GLY A 1 492 ? -34.219 -35.689 -23.687 1.00 41.12 492 GLY A O 1
ATOM 3929 N N . MET A 1 493 ? -34.554 -34.869 -25.757 1.00 37.28 493 MET A N 1
ATOM 3930 C CA . MET A 1 493 ? -33.738 -33.642 -25.653 1.00 37.28 493 MET A CA 1
ATOM 3931 C C . MET A 1 493 ? -34.284 -32.604 -24.636 1.00 37.28 493 MET A C 1
ATOM 3933 O O . MET A 1 493 ? -34.346 -31.416 -24.934 1.00 37.28 493 MET A O 1
ATOM 3937 N N . GLY A 1 494 ? -34.695 -33.021 -23.438 1.00 39.72 494 GLY A N 1
ATOM 3938 C CA . GLY A 1 494 ? -35.160 -32.135 -22.365 1.00 39.72 494 GLY A CA 1
ATOM 3939 C C . GLY A 1 494 ? -34.044 -31.342 -21.672 1.00 39.72 494 GLY A C 1
ATOM 3940 O O . GLY A 1 494 ? -34.343 -30.439 -20.899 1.00 39.72 494 GLY A O 1
ATOM 3941 N N . ASP A 1 495 ? -32.773 -31.632 -21.967 1.00 37.19 495 ASP A N 1
ATOM 3942 C CA . ASP A 1 495 ? -31.625 -30.988 -21.309 1.00 37.19 495 ASP A CA 1
ATOM 3943 C C . ASP A 1 495 ? -31.067 -29.770 -22.071 1.00 37.19 495 ASP A C 1
ATOM 3945 O O . ASP A 1 495 ? -30.091 -29.151 -21.642 1.00 37.19 495 ASP A O 1
ATOM 3949 N N . ALA A 1 496 ? -31.693 -29.363 -23.179 1.00 36.00 496 ALA A N 1
ATOM 3950 C CA . ALA A 1 496 ? -31.422 -28.060 -23.777 1.00 36.00 496 ALA A CA 1
ATOM 3951 C C . ALA A 1 496 ? -32.240 -26.991 -23.035 1.00 36.00 496 ALA A C 1
ATOM 3953 O O . ALA A 1 496 ? -33.373 -26.699 -23.407 1.00 36.00 496 ALA A O 1
ATOM 3954 N N . GLN A 1 497 ? -31.670 -26.399 -21.979 1.00 36.03 497 GLN A N 1
ATOM 3955 C CA . GLN A 1 497 ? -32.217 -25.194 -21.344 1.00 36.03 497 GLN A CA 1
ATOM 3956 C C . GLN A 1 497 ? -32.248 -24.029 -22.351 1.00 36.03 497 GLN A C 1
ATOM 3958 O O . GLN A 1 497 ? -31.335 -23.207 -22.414 1.00 36.03 497 GLN A O 1
ATOM 3963 N N . LEU A 1 498 ? -33.303 -23.946 -23.157 1.00 39.16 498 LEU A N 1
ATOM 3964 C CA . LEU A 1 498 ? -33.674 -22.730 -23.868 1.00 39.16 498 LEU A CA 1
ATOM 3965 C C . LEU A 1 498 ? -34.458 -21.866 -22.878 1.00 39.16 498 LEU A C 1
ATOM 3967 O O . LEU A 1 498 ? -35.650 -22.064 -22.677 1.00 39.16 498 LEU A O 1
ATOM 3971 N N . SER A 1 499 ? -33.774 -20.948 -22.196 1.00 41.88 499 SER A N 1
ATOM 3972 C CA . SER A 1 499 ? -34.437 -19.932 -21.381 1.00 41.88 499 SER A CA 1
ATOM 3973 C C . SER A 1 499 ? -34.997 -18.821 -22.275 1.00 41.88 499 SER A C 1
ATOM 3975 O O . SER A 1 499 ? -34.354 -18.370 -23.226 1.00 41.88 499 SER A O 1
ATOM 3977 N N . ASP A 1 500 ? -36.216 -18.383 -21.966 1.00 45.28 500 ASP A N 1
ATOM 3978 C CA . ASP A 1 500 ? -36.900 -17.277 -22.636 1.00 45.28 500 ASP A CA 1
ATOM 3979 C C . ASP A 1 500 ? -36.087 -15.976 -22.476 1.00 45.28 500 ASP A C 1
ATOM 3981 O O . ASP A 1 500 ? -35.985 -15.411 -21.381 1.00 45.28 500 ASP A O 1
ATOM 3985 N N . LYS A 1 501 ? -35.476 -15.480 -23.559 1.00 48.62 501 LYS A N 1
ATOM 3986 C CA . LYS A 1 501 ? -34.663 -14.251 -23.534 1.00 48.62 501 LYS A CA 1
ATOM 3987 C C . LYS A 1 501 ? -35.541 -13.021 -23.758 1.00 48.62 501 LYS A C 1
ATOM 3989 O O . LYS A 1 501 ? -35.707 -12.555 -24.882 1.00 48.62 501 LYS A O 1
ATOM 3994 N N . GLY A 1 502 ? -36.115 -12.494 -22.679 1.00 47.50 502 GLY A N 1
ATOM 3995 C CA . GLY A 1 502 ? -36.778 -11.186 -22.681 1.00 47.50 502 GLY A CA 1
ATOM 3996 C C . GLY A 1 502 ? -35.789 -10.028 -22.519 1.00 47.50 502 GLY A C 1
ATOM 3997 O O . GLY A 1 502 ? -34.761 -10.183 -21.867 1.00 47.50 502 GLY A O 1
ATOM 3998 N N . VAL A 1 503 ? -36.108 -8.857 -23.075 1.00 39.12 503 VAL A N 1
ATOM 3999 C CA . VAL A 1 503 ? -35.398 -7.598 -22.786 1.00 39.12 503 VAL A CA 1
ATOM 4000 C C . VAL A 1 503 ? -36.329 -6.705 -21.975 1.00 39.12 503 VAL A C 1
ATOM 4002 O O . VAL A 1 503 ? -37.478 -6.471 -22.360 1.00 39.12 503 VAL A O 1
ATOM 4005 N N . GLU A 1 504 ? -35.835 -6.204 -20.847 1.00 43.50 504 GLU A N 1
ATOM 4006 C CA . GLU A 1 504 ? -36.564 -5.267 -19.995 1.00 43.50 504 GLU A CA 1
ATOM 4007 C C . GLU A 1 504 ? -35.954 -3.877 -20.110 1.00 43.50 504 GLU A C 1
ATOM 4009 O O . GLU A 1 504 ? -34.755 -3.703 -19.894 1.00 43.50 504 GLU A O 1
ATOM 4014 N N . VAL A 1 505 ? -36.784 -2.880 -20.419 1.00 35.78 505 VAL A N 1
ATOM 4015 C CA . VAL A 1 505 ? -36.383 -1.470 -20.448 1.00 35.78 505 VAL A CA 1
ATOM 4016 C C . VAL A 1 505 ? -37.291 -0.694 -19.503 1.00 35.78 505 VAL A C 1
ATOM 4018 O O . VAL A 1 505 ? -38.518 -0.771 -19.597 1.00 35.78 505 VAL A O 1
ATOM 4021 N N . GLY A 1 506 ? -36.697 0.051 -18.574 1.00 43.38 506 GLY A N 1
ATOM 4022 C CA . GLY A 1 506 ? -37.445 0.796 -17.567 1.00 43.38 506 GLY A CA 1
ATOM 4023 C C . GLY A 1 506 ? -36.872 2.177 -17.286 1.00 43.38 506 GLY A C 1
ATOM 4024 O O . GLY A 1 506 ? -35.681 2.433 -17.466 1.00 43.38 506 GLY A O 1
ATOM 4025 N N . VAL A 1 507 ? -37.751 3.067 -16.829 1.00 37.50 507 VAL A N 1
ATOM 4026 C CA . VAL A 1 507 ? -37.396 4.381 -16.291 1.00 37.50 507 VAL A CA 1
ATOM 4027 C C . VAL A 1 507 ? -37.851 4.421 -14.839 1.00 37.50 507 VAL A C 1
ATOM 4029 O O . VAL A 1 507 ? -39.027 4.197 -14.547 1.00 37.50 507 VAL A O 1
ATOM 4032 N N . SER A 1 508 ? -36.925 4.707 -13.929 1.00 45.34 508 SER A N 1
ATOM 4033 C CA . SER A 1 508 ? -37.219 4.945 -12.517 1.00 45.34 508 SER A CA 1
ATOM 4034 C C . SER A 1 508 ? -36.851 6.374 -12.137 1.00 45.34 508 SER A C 1
ATOM 4036 O O . SER A 1 508 ? -35.849 6.922 -12.592 1.00 45.34 508 SER A O 1
ATOM 4038 N N . GLY A 1 509 ? -37.687 7.006 -11.322 1.00 40.75 509 GLY A N 1
ATOM 4039 C CA . GLY A 1 509 ? -37.506 8.364 -10.835 1.00 40.75 509 GLY A CA 1
ATOM 4040 C C . GLY A 1 509 ? -37.723 8.445 -9.330 1.00 40.75 509 GLY A C 1
ATOM 4041 O O . GLY A 1 509 ? -38.614 7.790 -8.787 1.00 40.75 509 GLY A O 1
ATOM 4042 N N . LYS A 1 510 ? -36.912 9.262 -8.659 1.00 50.53 510 LYS A N 1
ATOM 4043 C CA . LYS A 1 510 ? -37.036 9.601 -7.239 1.00 50.53 510 LYS A CA 1
ATOM 4044 C C . LYS A 1 510 ? -37.125 11.118 -7.099 1.00 50.53 510 LYS A C 1
ATOM 4046 O O . LYS A 1 510 ? -36.302 11.840 -7.655 1.00 50.53 510 LYS A O 1
ATOM 4051 N N . MET A 1 511 ? -38.107 11.598 -6.344 1.00 40.19 511 MET A N 1
ATOM 4052 C CA . MET A 1 511 ? -38.290 13.015 -6.033 1.00 40.19 511 MET A CA 1
ATOM 4053 C C . MET A 1 511 ? -38.307 13.210 -4.523 1.00 40.19 511 MET A C 1
ATOM 4055 O O . MET A 1 511 ? -39.216 12.721 -3.855 1.00 40.19 511 MET A O 1
ATOM 4059 N N . SER A 1 512 ? -37.327 13.936 -3.989 1.00 42.62 512 SER A N 1
ATOM 4060 C CA . SER A 1 512 ? -37.352 14.376 -2.593 1.00 42.62 512 SER A CA 1
ATOM 4061 C C . SER A 1 512 ? -38.488 15.380 -2.401 1.00 42.62 512 SER A C 1
ATOM 4063 O O . SER A 1 512 ? -38.572 16.383 -3.105 1.00 42.62 512 SER A O 1
ATOM 4065 N N . LEU A 1 513 ? -39.361 15.113 -1.436 1.00 36.31 513 LEU A N 1
ATOM 4066 C CA . LEU A 1 513 ? -40.466 15.984 -1.035 1.00 36.31 513 LEU A CA 1
ATOM 4067 C C . LEU A 1 513 ? -40.016 17.053 -0.029 1.00 36.31 513 LEU A C 1
ATOM 4069 O O . LEU A 1 513 ? -40.732 18.029 0.169 1.00 36.31 513 LEU A O 1
ATOM 4073 N N . ILE A 1 514 ? -38.838 16.887 0.588 1.00 40.03 514 ILE A N 1
ATOM 4074 C CA . ILE A 1 514 ? -38.240 17.891 1.481 1.00 40.03 514 ILE A CA 1
ATOM 4075 C C . ILE A 1 514 ? -37.435 18.918 0.680 1.00 40.03 514 ILE A C 1
ATOM 4077 O O . ILE A 1 514 ? -37.605 20.119 0.865 1.00 40.03 514 ILE A O 1
ATOM 4081 N N . SER A 1 515 ? -36.554 18.453 -0.210 1.00 41.62 515 SER A N 1
ATOM 4082 C CA . SER A 1 515 ? -35.645 19.330 -0.964 1.00 41.62 515 SER A CA 1
ATOM 4083 C C . SER A 1 515 ? -36.153 19.711 -2.356 1.00 41.62 515 SER A C 1
ATOM 4085 O O . SER A 1 515 ? -35.628 20.646 -2.953 1.00 41.62 515 SER A O 1
ATOM 4087 N N . GLY A 1 516 ? -37.142 18.991 -2.896 1.00 33.91 516 GLY A N 1
ATOM 4088 C CA . GLY A 1 516 ? -37.647 19.184 -4.260 1.00 33.91 516 GLY A CA 1
ATOM 4089 C C . GLY A 1 516 ? -36.736 18.629 -5.362 1.00 33.91 516 GLY A C 1
ATOM 4090 O O . GLY A 1 516 ? -37.087 18.706 -6.537 1.00 33.91 516 GLY A O 1
ATOM 4091 N N . ASN A 1 517 ? -35.577 18.057 -5.016 1.00 43.06 517 ASN A N 1
ATOM 4092 C CA . ASN A 1 517 ? -34.641 17.507 -5.994 1.00 43.06 517 ASN A CA 1
ATOM 4093 C C . ASN A 1 517 ? -35.164 16.204 -6.614 1.00 43.06 517 ASN A C 1
ATOM 4095 O O . ASN A 1 517 ? -35.623 15.300 -5.910 1.00 43.06 517 ASN A O 1
ATOM 4099 N N . THR A 1 518 ? -35.020 16.086 -7.934 1.00 38.25 518 THR A N 1
ATOM 4100 C CA . THR A 1 518 ? -35.418 14.913 -8.721 1.00 38.25 518 THR A CA 1
ATOM 4101 C C . THR A 1 518 ? -34.208 14.203 -9.317 1.00 38.25 518 THR A C 1
ATOM 4103 O O . THR A 1 518 ? -33.322 14.853 -9.872 1.00 38.25 518 THR A O 1
ATOM 4106 N N . SER A 1 519 ? -34.202 12.873 -9.287 1.00 45.94 519 SER A N 1
ATOM 4107 C CA . SER A 1 519 ? -33.278 12.034 -10.052 1.00 45.94 519 SER A CA 1
ATOM 4108 C C . SER A 1 519 ? -34.052 11.019 -10.892 1.00 45.94 519 SER A C 1
ATOM 4110 O O . SER A 1 519 ? -35.107 10.536 -10.481 1.00 45.94 519 SER A O 1
ATOM 4112 N N . SER A 1 520 ? -33.541 10.705 -12.082 1.00 38.19 520 SER A N 1
ATOM 4113 C CA . SER A 1 520 ? -34.134 9.729 -12.999 1.00 38.19 520 SER A CA 1
ATOM 4114 C C . SER A 1 520 ? -33.055 8.828 -13.582 1.00 38.19 520 SER A C 1
ATOM 4116 O O . SER A 1 520 ? -32.043 9.332 -14.067 1.00 38.19 520 SER A O 1
ATOM 4118 N N . ASN A 1 521 ? -33.295 7.521 -13.579 1.00 41.97 521 ASN A N 1
ATOM 4119 C CA . ASN A 1 521 ? -32.416 6.508 -14.142 1.00 41.97 521 ASN A CA 1
ATOM 4120 C C . ASN A 1 521 ? -33.154 5.713 -15.222 1.00 41.97 521 ASN A C 1
ATOM 4122 O O . ASN A 1 521 ? -34.312 5.333 -15.054 1.00 41.97 521 ASN A O 1
ATOM 4126 N N . ILE A 1 522 ? -32.456 5.441 -16.322 1.00 37.78 522 ILE A N 1
ATOM 4127 C CA . ILE A 1 522 ? -32.901 4.531 -17.381 1.00 37.78 522 ILE A CA 1
ATOM 4128 C C . ILE A 1 522 ? -32.089 3.249 -17.225 1.00 37.78 522 ILE A C 1
ATOM 4130 O O . ILE A 1 522 ? -30.863 3.316 -17.136 1.00 37.78 522 ILE A O 1
ATOM 4134 N N . PHE A 1 523 ? -32.752 2.097 -17.181 1.00 46.34 523 PHE A N 1
ATOM 4135 C CA . PHE A 1 523 ? -32.086 0.802 -17.062 1.00 46.34 523 PHE A CA 1
ATOM 4136 C C . PHE A 1 523 ? -32.557 -0.173 -18.140 1.00 46.34 523 PHE A C 1
ATOM 4138 O O . PHE A 1 523 ? -33.703 -0.122 -18.595 1.00 46.34 523 PHE A O 1
ATOM 4145 N N . VAL A 1 524 ? -31.646 -1.061 -18.539 1.00 38.38 524 VAL A N 1
ATOM 4146 C CA . VAL A 1 524 ? -31.893 -2.154 -19.481 1.00 38.38 524 VAL A CA 1
ATOM 4147 C C . VAL A 1 524 ? -31.372 -3.435 -18.844 1.00 38.38 524 VAL A C 1
ATOM 4149 O O . VAL A 1 524 ? -30.175 -3.536 -18.587 1.00 38.38 524 VAL A O 1
ATOM 4152 N N . ASN A 1 525 ? -32.259 -4.396 -18.587 1.00 46.59 525 ASN A N 1
ATOM 4153 C CA . ASN A 1 525 ? -31.885 -5.715 -18.082 1.00 46.59 525 ASN A CA 1
ATOM 4154 C C . ASN A 1 525 ? -32.053 -6.756 -19.191 1.00 46.59 525 ASN A C 1
ATOM 4156 O O . ASN A 1 525 ? -33.124 -6.889 -19.787 1.00 46.59 525 ASN A O 1
ATOM 4160 N N . THR A 1 526 ? -30.994 -7.521 -19.430 1.00 38.34 526 THR A N 1
ATOM 4161 C CA . THR A 1 526 ? -31.010 -8.732 -20.255 1.00 38.34 526 THR A CA 1
ATOM 4162 C C . THR A 1 526 ? -30.650 -9.921 -19.365 1.00 38.34 526 THR A C 1
ATOM 4164 O O . THR A 1 526 ? -29.662 -9.813 -18.634 1.00 38.34 526 THR A O 1
ATOM 4167 N N . PRO A 1 527 ? -31.405 -11.033 -19.382 1.00 41.97 527 PRO A N 1
ATOM 4168 C CA . PRO A 1 527 ? -31.034 -12.220 -18.620 1.00 41.97 527 PRO A CA 1
ATOM 4169 C C . PRO A 1 527 ? -29.680 -12.756 -19.118 1.00 41.97 527 PRO A C 1
ATOM 4171 O O . PRO A 1 527 ? -29.425 -12.737 -20.326 1.00 41.97 527 PRO A O 1
ATOM 4174 N N . GLN A 1 528 ? -28.817 -13.179 -18.184 1.00 39.81 528 GLN A N 1
ATOM 4175 C CA . GLN A 1 528 ? -27.587 -13.925 -18.490 1.00 39.81 528 GLN A CA 1
ATOM 4176 C C . GLN A 1 528 ? -27.917 -15.346 -18.937 1.00 39.81 528 GLN A C 1
ATOM 4178 O O . GLN A 1 528 ? -28.800 -15.964 -18.298 1.00 39.81 528 GLN A O 1
#

Secondary structure (DSSP, 8-state):
--S-HHHHHHHHHHHHHHSTT-HHHHHHHHHHHHHTT-HHHHHHHHHHHHHH-TT-HHHHHHHHHHHHHTT-HHHHHHHHHHHHHT---HHHHHHHHHTT----GGGS-PPP---S-TT-GGG-PPPPPPSSHHHHHHHHHHHHHHHHHHHHHHHHHHHHHHHHHHHHHHHHHHHHHHHHHTTT-GGGS---------HHHHHHHHHHHHHTSTTSHHHHHHHHHHHHHHHHHHHHHHHHHHHHHHHHHTEEE-SS-BTTB-TT-EEEE-HHHHHHHHHHHHIIIIIHHHHHHHHHHHHHHHHHHHHHHHHHTTTS-HHHHHHHHHHHHHHHHHHHHTT------SS--SS----PPP---PPPPP----S-EEEEE-SSEEEEEETTEEEEEEE-SSEEEEEEEEE-TTSSEEEEEEEEEEEEEEEEEEE--SSEEEEEEEEEEEEEEEETTEEEEEEEEEEEEEEEEE-HHHHHHHHHHHH--S-TTS--STT-------EEEEEEEEEETTT--EEEEEEEE---

Radius of gyration: 35.28 Å; chains: 1; bounding box: 95×80×108 Å

InterPro domains:
  IPR011990 Tetratricopeptide-like helical domain superfamily [G3DSA:1.25.40.10] (1-103)
  IPR011990 Tetratricopeptide-like helical domain superfamily [SSF48452] (3-86)